Protein AF-0000000083187888 (afdb_homodimer)

Nearest PDB structures (foldseek):
  4y30-assembly1_A  TM=9.872E-01  e=3.275E-63  Homo sapiens
  4y2h-assembly1_A  TM=9.868E-01  e=5.576E-62  Homo sapiens
  7nr4-assembly2_B  TM=9.864E-01  e=1.202E-60  Homo sapiens
  7nue-assembly1_A  TM=9.797E-01  e=1.353E-60  Mus musculus
  7p2r-assembly1_A  TM=9.834E-01  e=2.748E-60  Mus musculus

Secondary structure (DSSP, 8-state):
-TT-HHHHHHHHHHHHTTHHHHTTSEEEEET-TTSHHHHHHHHTT-SEEEEE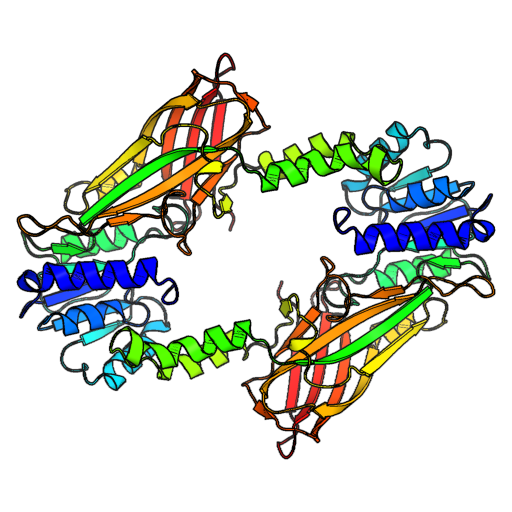E-STTHHHHHHHHHHTT-TTTEEEEES-TTT---SS-EEEEEE----SSSSGGGHHHHHHHHHHHHEEEEEEEES-EEEEEEEEE--HHHHHHHHHHHHHHHHHS---THHHHHHHHHHHSS-BEEEE---GGGB-S--EEEEEEETT-TTHHHHHHH-EEEEEEEE--S-EEEEEEEEEEEEEPPP-TTSPPPEEE--TTS---TT-EEEEEEEEEEEE-TT-EEEEEEEEEE-SS-TT-EEEEEEEEETTSPPEEEEEE---/-TT-HHHHHHHHHHHHTTHHHHTT-EEEEET-TTSHHHHHHHHTT-SEEEEEE-STTHHHHHHHHHHTT-TTTEEEEES-TTT---SS-EEEEEE----SSSSGGGHHHHHHHHHHHHEEEEEEEES-EEEEEEEEE--HHHHHHHHHHHHHHHHHS---THHHHHHHHHHHSS-BEEEE---GGGB-S--EEEEEEETT-TTHHHHHHH-EEEEEEEE--S-EEEEEEEEEEEEEPPP-TTSPPPEEE--TTS---TT-EEEEEEEEEEEE-TT-EEEEEEEEEE-SS-TT-EEEEEEEEETTSPPEEEEEE---

Sequence (632 aa):
MIADRVRTDAYRLGILRNWAALRGKTVLDVGAGTGILSIFCAQAGARRVYAVEASDIWQQAREVVRLNGLEDRVHVLPGPVEKVELPEQVDAIVSEWMGCGPLHESMLSSVLHARTKWLKEGGLLLPASAELFVAPISDQMLELRLSFWSQMKQLYGVDMSCLESFATRCLMGHSEIVVQGLSGEDVLARPQCFARLELARAGLEQELEAGVGGRFRFNCYGSAPMHGFAIWFQVTFPGRGSEKPVVLSTSPFHPVTHWKQALLYLNEPVQVEQDTDVSGEITLLPSQDHHRHLRVLLRYKVGDQEEKTKDFAMEDMIADRVRTDAYRLGILRNWAALRGKTVLDVGAGTGILSIFCAQAGARRVYAVEASDIWQQAREVVRLNGLEDRVHVLPGPVEKVELPEQVDAIVSEWMGCGPLHESMLSSVLHARTKWLKEGGLLLPASAELFVAPISDQMLELRLSFWSQMKQLYGVDMSCLESFATRCLMGHSEIVVQGLSGEDVLARPQCFARLELARAGLEQELEAGVGGRFRFNCYGSAPMHGFAIWFQVTFPGRGSEKPVVLSTSPFHPVTHWKQALLYLNEPVQVEQDTDVSGEITLLPSQDHHRHLRVLLRYKVGDQEEKTKDFAMED

Radius of gyration: 29.24 Å; Cα contacts (8 Å, |Δi|>4): 1462; chains: 2; bounding box: 73×84×62 Å

Solvent-accessible surface area (backbone atoms only — not comparable to full-atom values): 32125 Å² total; per-residue (Å²): 113,76,82,32,55,66,58,47,49,40,51,47,48,37,44,50,72,39,19,82,77,30,43,71,27,35,34,34,23,50,62,27,51,61,30,62,65,44,50,49,41,43,73,34,37,27,52,32,28,42,27,24,14,58,56,78,47,35,59,56,15,47,49,30,34,51,69,61,72,32,61,89,31,45,43,74,41,77,33,48,74,90,71,56,82,72,99,62,69,22,46,27,38,38,47,78,42,65,37,62,52,51,69,17,56,50,34,56,58,53,52,50,50,46,43,71,74,32,45,38,90,87,41,46,45,41,52,31,33,36,36,32,35,40,31,45,23,33,53,62,67,60,48,50,64,40,52,46,28,63,44,31,32,80,75,71,70,41,50,35,52,74,49,28,61,52,45,35,45,67,71,25,47,52,53,43,52,40,73,46,80,61,47,53,85,28,49,40,33,76,68,42,73,33,38,75,44,53,69,84,43,83,62,47,68,59,40,49,70,76,34,46,47,34,65,52,76,38,49,26,72,42,76,45,56,33,37,30,35,37,32,30,34,34,36,33,27,70,59,56,89,91,48,81,50,46,68,48,50,33,41,44,82,44,72,81,48,90,46,29,24,24,32,45,51,34,61,58,72,42,83,39,36,61,62,34,41,34,37,37,37,40,34,42,30,62,28,89,88,40,68,45,34,42,24,38,41,38,35,39,27,53,57,91,46,72,74,46,76,50,68,27,33,54,76,132,112,78,82,32,56,66,58,48,49,41,51,47,48,40,45,49,73,40,19,82,77,31,43,70,28,36,34,34,23,50,62,27,51,61,29,62,64,45,50,48,41,45,73,32,37,26,51,32,27,43,27,24,14,58,57,79,49,34,61,57,15,48,50,30,33,50,69,61,72,32,63,88,32,46,44,73,41,76,32,48,75,90,70,54,84,71,98,62,68,22,45,28,38,38,45,78,44,66,36,63,52,52,67,15,58,48,33,56,57,52,51,51,50,45,43,72,75,32,45,39,91,88,38,45,45,41,52,31,31,36,37,33,35,41,30,44,24,32,53,63,68,59,48,50,64,40,52,46,28,64,44,32,33,80,74,72,70,42,51,34,50,74,48,26,61,53,47,35,46,66,73,24,47,53,53,44,53,42,74,45,80,61,47,54,85,28,47,40,32,76,68,42,74,32,40,76,45,52,69,83,45,85,62,47,67,59,41,50,69,75,34,46,48,33,64,51,76,38,50,26,72,42,76,46,56,32,38,30,35,36,32,29,34,33,35,33,26,70,60,57,90,90,48,80,51,46,68,49,52,32,42,44,81,44,72,83,46,90,47,28,23,25,32,44,51,33,61,58,72,42,83,39,36,61,60,34,42,34,36,37,38,40,33,40,28,63,29,90,87,39,70,46,34,43,23,37,41,38,35,38,29,55,57,91,48,72,74,45,76,48,69,28,33,53,78,130

Organism: Muntiacus reevesi (NCBI:txid9886)

pLDDT: mean 93.74, std 7.9, range [55.34, 98.88]

Structure (mmCIF, N/CA/C/O backbone):
data_AF-0000000083187888-model_v1
#
loop_
_entity.id
_entity.type
_entity.pdbx_description
1 polymer 'Protein arginine N-methyltransferase 6'
#
loop_
_atom_site.group_PDB
_atom_site.id
_atom_site.type_symbol
_atom_site.label_atom_id
_atom_site.label_alt_id
_atom_site.label_comp_id
_atom_site.label_asym_id
_atom_site.label_entity_id
_atom_site.label_seq_id
_atom_site.pdbx_PDB_ins_code
_atom_site.Cartn_x
_atom_site.Cartn_y
_atom_site.Cartn_z
_atom_site.occupancy
_atom_site.B_iso_or_equiv
_atom_site.auth_seq_id
_atom_site.auth_comp_id
_atom_site.auth_asym_id
_atom_site.auth_atom_id
_atom_site.pdbx_PDB_model_num
ATOM 1 N N . MET A 1 1 ? 4.227 13.859 4.086 1 74.12 1 MET A N 1
ATOM 2 C CA . MET A 1 1 ? 3.199 14.883 4.289 1 74.12 1 MET A CA 1
ATOM 3 C C . MET A 1 1 ? 3.604 16.203 3.633 1 74.12 1 MET A C 1
ATOM 5 O O . MET A 1 1 ? 2.816 16.797 2.9 1 74.12 1 MET A O 1
ATOM 9 N N . ILE A 1 2 ? 4.832 16.547 3.738 1 82.38 2 ILE A N 1
ATOM 10 C CA . ILE A 1 2 ? 5.27 17.844 3.254 1 82.38 2 ILE A CA 1
ATOM 11 C C . ILE A 1 2 ? 5.168 17.891 1.73 1 82.38 2 ILE A C 1
ATOM 13 O O . ILE A 1 2 ? 4.938 18.953 1.148 1 82.38 2 ILE A O 1
ATOM 17 N N . ALA A 1 3 ? 5.203 16.766 1.114 1 84.31 3 ALA A N 1
ATOM 18 C CA . ALA A 1 3 ? 5.133 16.688 -0.342 1 84.31 3 ALA A CA 1
ATOM 19 C C . ALA A 1 3 ? 3.703 16.891 -0.834 1 84.31 3 ALA A C 1
ATOM 21 O O . ALA A 1 3 ? 3.477 17.125 -2.025 1 84.31 3 ALA A O 1
ATOM 22 N N . ASP A 1 4 ? 2.76 16.812 0.07 1 92.25 4 ASP A N 1
ATOM 23 C CA . ASP A 1 4 ? 1.376 17.156 -0.247 1 92.25 4 ASP A CA 1
ATOM 24 C C . ASP A 1 4 ? 1.208 18.672 -0.422 1 92.25 4 ASP A C 1
ATOM 26 O O . ASP A 1 4 ? 0.973 19.391 0.55 1 92.25 4 ASP A O 1
ATOM 30 N N . ARG A 1 5 ? 1.19 19.172 -1.608 1 92.56 5 ARG A N 1
ATOM 31 C CA . ARG A 1 5 ? 1.187 20.594 -1.908 1 92.56 5 ARG A CA 1
ATOM 32 C C . ARG A 1 5 ? -0.124 21.25 -1.475 1 92.56 5 ARG A C 1
ATOM 34 O O . ARG A 1 5 ? -0.144 22.406 -1.074 1 92.56 5 ARG A O 1
ATOM 41 N N . VAL A 1 6 ? -1.185 20.5 -1.632 1 95.38 6 VAL A N 1
ATOM 42 C CA . VAL A 1 6 ? -2.484 21.016 -1.221 1 95.38 6 VAL A CA 1
ATOM 43 C C . VAL A 1 6 ? -2.447 21.391 0.26 1 95.38 6 VAL A C 1
ATOM 45 O O . VAL A 1 6 ? -2.832 22.5 0.64 1 95.38 6 VAL A O 1
ATOM 48 N N . ARG A 1 7 ? -1.944 20.453 1.01 1 95.25 7 ARG A N 1
ATOM 49 C CA . ARG A 1 7 ? -1.847 20.672 2.451 1 95.25 7 ARG A CA 1
ATOM 50 C C . ARG A 1 7 ? -0.839 21.766 2.777 1 95.25 7 ARG A C 1
ATOM 52 O O . ARG A 1 7 ? -1.146 22.688 3.525 1 95.25 7 ARG A O 1
ATOM 59 N N . THR A 1 8 ? 0.369 21.688 2.303 1 96.62 8 THR A N 1
ATOM 60 C CA . THR A 1 8 ? 1.437 22.609 2.654 1 96.62 8 THR A CA 1
ATOM 61 C C . THR A 1 8 ? 1.083 24.031 2.219 1 96.62 8 THR A C 1
ATOM 63 O O . THR A 1 8 ? 1.273 24.984 2.979 1 96.62 8 THR A O 1
ATOM 66 N N . ASP A 1 9 ? 0.471 24.188 1.059 1 96.81 9 ASP A N 1
ATOM 67 C CA . ASP A 1 9 ? 0.08 25.5 0.554 1 96.81 9 ASP A CA 1
ATOM 68 C C . ASP A 1 9 ? -1.055 26.094 1.387 1 96.81 9 ASP A C 1
ATOM 70 O O . ASP A 1 9 ? -1.086 27.297 1.634 1 96.81 9 ASP A O 1
ATOM 74 N N . ALA A 1 10 ? -1.94 25.25 1.729 1 97.06 10 ALA A N 1
ATOM 75 C CA . ALA A 1 10 ? -3.051 25.734 2.547 1 97.06 10 ALA A CA 1
ATOM 76 C C . ALA A 1 10 ? -2.553 26.281 3.883 1 97.06 10 ALA A C 1
ATOM 78 O O . ALA A 1 10 ? -2.969 27.359 4.32 1 97.06 10 ALA A O 1
ATOM 79 N N . TYR A 1 11 ? -1.689 25.562 4.512 1 97.62 11 TYR A N 1
ATOM 80 C CA . TYR A 1 11 ? -1.131 26.031 5.777 1 97.62 11 TYR A CA 1
ATOM 81 C C . TYR A 1 11 ? -0.326 27.312 5.586 1 97.62 11 TYR A C 1
ATOM 83 O O . TYR A 1 11 ? -0.457 28.25 6.363 1 97.62 11 TYR A O 1
ATOM 91 N N . ARG A 1 12 ? 0.483 27.297 4.598 1 97.56 12 ARG A N 1
ATOM 92 C CA . ARG A 1 12 ? 1.272 28.5 4.328 1 97.56 12 ARG A CA 1
ATOM 93 C C . ARG A 1 12 ? 0.373 29.719 4.109 1 97.56 12 ARG A C 1
ATOM 95 O O . ARG A 1 12 ? 0.573 30.766 4.727 1 97.56 12 ARG A O 1
ATOM 102 N N . LEU A 1 13 ? -0.598 29.531 3.252 1 96.5 13 LEU A N 1
ATOM 103 C CA . LEU A 1 13 ? -1.516 30.625 2.949 1 96.5 13 LEU A CA 1
ATOM 104 C C . LEU A 1 13 ? -2.314 31.016 4.184 1 96.5 13 LEU A C 1
ATOM 106 O O . LEU A 1 13 ? -2.51 32.219 4.449 1 96.5 13 LEU A O 1
ATOM 110 N N . GLY A 1 14 ? -2.789 30 4.895 1 97.25 14 GLY A N 1
ATOM 111 C CA . GLY A 1 14 ? -3.518 30.281 6.125 1 97.25 14 GLY A CA 1
ATOM 112 C C . GLY A 1 14 ? -2.719 31.109 7.117 1 97.25 14 GLY A C 1
ATOM 113 O O . GLY A 1 14 ? -3.258 32 7.762 1 97.25 14 GLY A O 1
ATOM 114 N N . ILE A 1 15 ? -1.477 30.844 7.234 1 97.69 15 ILE A N 1
ATOM 115 C CA . ILE A 1 15 ? -0.583 31.562 8.133 1 97.69 15 ILE A CA 1
ATOM 116 C C . ILE A 1 15 ? -0.322 32.969 7.59 1 97.69 15 ILE A C 1
ATOM 118 O O . ILE A 1 15 ? -0.467 33.969 8.312 1 97.69 15 ILE A O 1
ATOM 122 N N . LEU A 1 16 ? -0.025 33.062 6.336 1 95.5 16 LEU A N 1
ATOM 123 C CA . LEU A 1 16 ? 0.338 34.344 5.723 1 95.5 16 LEU A CA 1
ATOM 124 C C . LEU A 1 16 ? -0.844 35.312 5.73 1 95.5 16 LEU A C 1
ATOM 126 O O . LEU A 1 16 ? -0.668 36.5 5.926 1 95.5 16 LEU A O 1
ATOM 130 N N . ARG A 1 17 ? -1.945 34.781 5.5 1 95.12 17 ARG A N 1
ATOM 131 C CA . ARG A 1 17 ? -3.129 35.625 5.477 1 95.12 17 ARG A CA 1
ATOM 132 C C . ARG A 1 17 ? -3.443 36.188 6.867 1 95.12 17 ARG A C 1
ATOM 134 O O . ARG A 1 17 ? -4.199 37.125 7.008 1 95.12 17 ARG A O 1
ATOM 141 N N . ASN A 1 18 ? -2.91 35.562 7.84 1 95.38 18 ASN A N 1
ATOM 142 C CA . ASN A 1 18 ? -3.1 36.031 9.211 1 95.38 18 ASN A CA 1
ATOM 143 C C . ASN A 1 18 ? -1.848 36.719 9.742 1 95.38 18 ASN A C 1
ATOM 145 O O . ASN A 1 18 ? -1.618 36.75 10.953 1 95.38 18 ASN A O 1
ATOM 149 N N . TRP A 1 19 ? -1.08 37.188 8.828 1 94.62 19 TRP A N 1
ATOM 150 C CA . TRP A 1 19 ? 0.204 37.781 9.188 1 94.62 19 TRP A CA 1
ATOM 151 C C . TRP A 1 19 ? 0.019 38.906 10.188 1 94.62 19 TRP A C 1
ATOM 153 O O . TRP A 1 19 ? 0.834 39.094 11.094 1 94.62 19 TRP A O 1
ATOM 163 N N . ALA A 1 20 ? -0.998 39.688 10.062 1 93.94 20 ALA A N 1
ATOM 164 C CA . ALA A 1 20 ? -1.223 40.844 10.93 1 93.94 20 ALA A CA 1
ATOM 165 C C . ALA A 1 20 ? -1.39 40.438 12.383 1 93.94 20 ALA A C 1
ATOM 167 O O . ALA A 1 20 ? -0.968 41.125 13.297 1 93.94 20 ALA A O 1
ATOM 168 N N . ALA A 1 21 ? -1.949 39.312 12.578 1 93.88 21 ALA A N 1
ATOM 169 C CA . ALA A 1 21 ? -2.178 38.781 13.922 1 93.88 21 ALA A CA 1
ATOM 170 C C . ALA A 1 21 ? -0.943 38.062 14.453 1 93.88 21 ALA A C 1
ATOM 172 O O . ALA A 1 21 ? -0.835 37.781 15.648 1 93.88 21 ALA A O 1
ATOM 173 N N . LEU A 1 22 ? -0.006 37.812 13.539 1 96.75 22 LEU A N 1
ATOM 174 C CA . LEU A 1 22 ? 1.16 37.031 13.93 1 96.75 22 LEU A CA 1
ATOM 175 C C . LEU A 1 22 ? 2.395 37.906 14.062 1 96.75 22 LEU A C 1
ATOM 177 O O . LEU A 1 22 ? 3.32 37.562 14.805 1 96.75 22 LEU A O 1
ATOM 181 N N . ARG A 1 23 ? 2.393 39 13.352 1 98 23 ARG A N 1
ATOM 182 C CA . ARG A 1 23 ? 3.564 39.875 13.328 1 98 23 ARG A CA 1
ATOM 183 C C . ARG A 1 23 ? 3.9 40.375 14.727 1 98 23 ARG A C 1
ATOM 185 O O . ARG A 1 23 ? 3.045 40.938 15.414 1 98 23 ARG A O 1
ATOM 192 N N . GLY A 1 24 ? 5.133 40.188 15.086 1 98.31 24 GLY A N 1
ATOM 193 C CA . GLY A 1 24 ? 5.605 40.625 16.391 1 98.31 24 GLY A CA 1
ATOM 194 C C . GLY A 1 24 ? 5.031 39.844 17.547 1 98.31 24 GLY A C 1
ATOM 195 O O . GLY A 1 24 ? 5.172 40.25 18.703 1 98.31 24 GLY A O 1
ATOM 196 N N . LYS A 1 25 ? 4.387 38.75 17.297 1 98.44 25 LYS A N 1
ATOM 197 C CA . LYS A 1 25 ? 3.699 38 18.328 1 98.44 25 LYS A CA 1
ATOM 198 C C . LYS A 1 25 ? 4.383 36.656 18.562 1 98.44 25 LYS A C 1
ATOM 200 O O . LYS A 1 25 ? 5.398 36.344 17.938 1 98.44 25 LYS A O 1
ATOM 205 N N . THR A 1 26 ? 3.846 35.906 19.578 1 98.75 26 THR A N 1
ATOM 206 C CA . THR A 1 26 ? 4.371 34.594 19.922 1 98.75 26 THR A CA 1
ATOM 207 C C . THR A 1 26 ? 3.438 33.469 19.438 1 98.75 26 THR A C 1
ATOM 209 O O . THR A 1 26 ? 2.215 33.625 19.5 1 98.75 26 THR A O 1
ATOM 212 N N . VAL A 1 27 ? 4.078 32.438 18.844 1 98.88 27 VAL A N 1
ATOM 213 C CA . VAL A 1 27 ? 3.305 31.328 18.266 1 98.88 27 VAL A CA 1
ATOM 214 C C . VAL A 1 27 ? 3.779 30 18.859 1 98.88 27 VAL A C 1
ATOM 216 O O . VAL A 1 27 ? 4.977 29.812 19.062 1 98.88 27 VAL A O 1
ATOM 219 N N . LEU A 1 28 ? 2.826 29.141 19.156 1 98.88 28 LEU A N 1
ATOM 220 C CA . LEU A 1 28 ? 3.117 27.766 19.516 1 98.88 28 LEU A CA 1
ATOM 221 C C . LEU A 1 28 ? 2.77 26.812 18.375 1 98.88 28 LEU A C 1
ATOM 223 O O . LEU A 1 28 ? 1.63 26.797 17.906 1 98.88 28 LEU A O 1
ATOM 227 N N . ASP A 1 29 ? 3.748 26.125 17.859 1 98.75 29 ASP A N 1
ATOM 228 C CA . ASP A 1 29 ? 3.578 25.062 16.875 1 98.75 29 ASP A CA 1
ATOM 229 C C . ASP A 1 29 ? 3.523 23.688 17.531 1 98.75 29 ASP A C 1
ATOM 231 O O . ASP A 1 29 ? 4.555 23.156 17.953 1 98.75 29 ASP A O 1
ATOM 235 N N . VAL A 1 30 ? 2.289 23.141 17.656 1 97.62 30 VAL A N 1
ATOM 236 C CA . VAL A 1 30 ? 2.096 21.844 18.312 1 97.62 30 VAL A CA 1
ATOM 237 C C . VAL A 1 30 ? 2.271 20.719 17.312 1 97.62 30 VAL A C 1
ATOM 239 O O . VAL A 1 30 ? 1.524 20.625 16.328 1 97.62 30 VAL A O 1
ATOM 242 N N . GLY A 1 31 ? 3.197 19.781 17.625 1 96.06 31 GLY A N 1
ATOM 243 C CA . GLY A 1 31 ? 3.555 18.781 16.625 1 96.06 31 GLY A CA 1
ATOM 244 C C . GLY A 1 31 ? 4.277 19.359 15.43 1 96.06 31 GLY A C 1
ATOM 245 O O . GLY A 1 31 ? 3.824 19.219 14.297 1 96.06 31 GLY A O 1
ATOM 246 N N . ALA A 1 32 ? 5.422 19.891 15.664 1 97.44 32 ALA A N 1
ATOM 247 C CA . ALA A 1 32 ? 6.082 20.75 14.688 1 97.44 32 ALA A CA 1
ATOM 248 C C . ALA A 1 32 ? 6.684 19.938 13.555 1 97.44 32 ALA A C 1
ATOM 250 O O . ALA A 1 32 ? 6.938 20.453 12.469 1 97.44 32 ALA A O 1
ATOM 251 N N . GLY A 1 33 ? 6.902 18.609 13.836 1 95.69 33 GLY A N 1
ATOM 252 C CA . GLY A 1 33 ? 7.555 17.797 12.82 1 95.69 33 GLY A CA 1
ATOM 253 C C . GLY A 1 33 ? 8.922 18.328 12.422 1 95.69 33 GLY A C 1
ATOM 254 O O . GLY A 1 33 ? 9.773 18.562 13.273 1 95.69 33 GLY A O 1
ATOM 255 N N . THR A 1 34 ? 9.062 18.625 11.117 1 96 34 THR A N 1
ATOM 256 C CA . THR A 1 34 ? 10.344 19.109 10.609 1 96 34 THR A CA 1
ATOM 257 C C . THR A 1 34 ? 10.445 20.625 10.766 1 96 34 THR A C 1
ATOM 259 O O . THR A 1 34 ? 11.461 21.219 10.391 1 96 34 THR A O 1
ATOM 262 N N . GLY A 1 35 ? 9.43 21.25 11.234 1 97.38 35 GLY A N 1
ATOM 263 C CA . GLY A 1 35 ? 9.484 22.656 11.586 1 97.38 35 GLY A CA 1
ATOM 264 C C . GLY A 1 35 ? 8.992 23.578 10.484 1 97.38 35 GLY A C 1
ATOM 265 O O . GLY A 1 35 ? 9.141 24.797 10.57 1 97.38 35 GLY A O 1
ATOM 266 N N . ILE A 1 36 ? 8.359 23.047 9.438 1 97.62 36 ILE A N 1
ATOM 267 C CA . ILE A 1 36 ? 8.008 23.859 8.281 1 97.62 36 ILE A CA 1
ATOM 268 C C . ILE A 1 36 ? 6.957 24.891 8.68 1 97.62 36 ILE A C 1
ATOM 270 O O . ILE A 1 36 ? 7.055 26.062 8.289 1 97.62 36 ILE A O 1
ATOM 274 N N . LEU A 1 37 ? 6.008 24.531 9.414 1 98.19 37 LEU A N 1
ATOM 275 C CA . LEU A 1 37 ? 4.984 25.484 9.828 1 98.19 37 LEU A CA 1
ATOM 276 C C . LEU A 1 37 ? 5.574 26.547 10.75 1 98.19 37 LEU A C 1
ATOM 278 O O . LEU A 1 37 ? 5.18 27.719 10.695 1 98.19 37 LEU A O 1
ATOM 282 N N . SER A 1 38 ? 6.453 26.141 11.625 1 98.75 38 SER A N 1
ATOM 283 C CA . SER A 1 38 ? 7.156 27.078 12.492 1 98.75 38 SER A CA 1
ATOM 284 C C . SER A 1 38 ? 7.863 28.156 11.68 1 98.75 38 SER A C 1
ATOM 286 O O . SER A 1 38 ? 7.766 29.344 11.992 1 98.75 38 SER A O 1
ATOM 288 N N . ILE A 1 39 ? 8.492 27.719 10.648 1 98.56 39 ILE A N 1
ATOM 289 C CA . ILE A 1 39 ? 9.234 28.641 9.805 1 98.56 39 ILE A CA 1
ATOM 290 C C . ILE A 1 39 ? 8.266 29.547 9.055 1 98.56 39 ILE A C 1
ATOM 292 O O . ILE A 1 39 ? 8.508 30.75 8.906 1 98.56 39 ILE A O 1
ATOM 296 N N . PHE A 1 40 ? 7.145 28.984 8.57 1 98.44 40 PHE A N 1
ATOM 297 C CA . PHE A 1 40 ? 6.125 29.812 7.93 1 98.44 40 PHE A CA 1
ATOM 298 C C . PHE A 1 40 ? 5.652 30.906 8.875 1 98.44 40 PHE A C 1
ATOM 300 O O . PHE A 1 40 ? 5.449 32.062 8.453 1 98.44 40 PHE A O 1
ATOM 307 N N . CYS A 1 41 ? 5.508 30.594 10.125 1 98.75 41 CYS A N 1
ATOM 308 C CA . CYS A 1 41 ? 5.09 31.578 11.109 1 98.75 41 CYS A CA 1
ATOM 309 C C . CYS A 1 41 ? 6.148 32.656 11.281 1 98.75 41 CYS A C 1
ATOM 311 O O . CYS A 1 41 ? 5.824 33.844 11.367 1 98.75 41 CYS A O 1
ATOM 313 N N . ALA A 1 42 ? 7.348 32.219 11.352 1 98.56 42 ALA A N 1
ATOM 314 C CA . ALA A 1 42 ? 8.438 33.188 11.43 1 98.56 42 ALA A CA 1
ATOM 315 C C . ALA A 1 42 ? 8.461 34.094 10.203 1 98.56 42 ALA A C 1
ATOM 317 O O . ALA A 1 42 ? 8.633 35.312 10.32 1 98.56 42 ALA A O 1
ATOM 318 N N . GLN A 1 43 ? 8.273 33.531 9.055 1 97.31 43 GLN A N 1
ATOM 319 C CA . GLN A 1 43 ? 8.242 34.281 7.805 1 97.31 43 GLN A CA 1
ATOM 320 C C . GLN A 1 43 ? 7.094 35.281 7.801 1 97.31 43 GLN A C 1
ATOM 322 O O . GLN A 1 43 ? 7.188 36.344 7.176 1 97.31 43 GLN A O 1
ATOM 327 N N . ALA A 1 44 ? 6.09 34.969 8.477 1 97.5 44 ALA A N 1
ATOM 328 C CA . ALA A 1 44 ? 4.926 35.844 8.562 1 97.5 44 ALA A CA 1
ATOM 329 C C . ALA A 1 44 ? 5.16 36.938 9.578 1 97.5 44 ALA A C 1
ATOM 331 O O . ALA A 1 44 ? 4.316 37.844 9.734 1 97.5 44 ALA A O 1
ATOM 332 N N . GLY A 1 45 ? 6.273 36.875 10.289 1 97.94 45 GLY A N 1
ATOM 333 C CA . GLY A 1 45 ? 6.648 38.031 11.117 1 97.94 45 GLY A CA 1
ATOM 334 C C . GLY A 1 45 ? 6.57 37.719 12.609 1 97.94 45 GLY A C 1
ATOM 335 O O . GLY A 1 45 ? 6.738 38.625 13.438 1 97.94 45 GLY A O 1
ATOM 336 N N . ALA A 1 46 ? 6.316 36.469 12.984 1 98.56 46 ALA A N 1
ATOM 337 C CA . ALA A 1 46 ? 6.273 36.125 14.406 1 98.56 46 ALA A CA 1
ATOM 338 C C . ALA A 1 46 ? 7.59 36.5 15.094 1 98.56 46 ALA A C 1
ATOM 340 O O . ALA A 1 46 ? 8.664 36.25 14.547 1 98.56 46 ALA A O 1
ATOM 341 N N . ARG A 1 47 ? 7.449 37.062 16.266 1 98.38 47 ARG A N 1
ATOM 342 C CA . ARG A 1 47 ? 8.625 37.406 17.047 1 98.38 47 ARG A CA 1
ATOM 343 C C . ARG A 1 47 ? 9.305 36.156 17.609 1 98.38 47 ARG A C 1
ATOM 345 O O . ARG A 1 47 ? 10.531 36.094 17.672 1 98.38 47 ARG A O 1
ATOM 352 N N . ARG A 1 48 ? 8.469 35.25 18.016 1 98.56 48 ARG A N 1
ATOM 353 C CA . ARG A 1 48 ? 8.953 34 18.625 1 98.56 48 ARG A CA 1
ATOM 354 C C . ARG A 1 48 ? 8.016 32.844 18.297 1 98.56 48 ARG A C 1
ATOM 356 O O . ARG A 1 48 ? 6.793 32.969 18.344 1 98.56 48 ARG A O 1
ATOM 363 N N . VAL A 1 49 ? 8.648 31.734 17.906 1 98.88 49 VAL A N 1
ATOM 364 C CA . VAL A 1 49 ? 7.898 30.5 17.656 1 98.88 49 VAL A CA 1
ATOM 365 C C . VAL A 1 49 ? 8.445 29.375 18.516 1 98.88 49 VAL A C 1
ATOM 367 O O . VAL A 1 49 ? 9.648 29.094 18.5 1 98.88 49 VAL A O 1
ATOM 370 N N . TYR A 1 50 ? 7.594 28.812 19.344 1 98.88 50 TYR A N 1
ATOM 371 C CA . TYR A 1 50 ? 7.926 27.594 20.078 1 98.88 50 TYR A CA 1
ATOM 372 C C . TYR A 1 50 ? 7.453 26.359 19.328 1 98.88 50 TYR A C 1
ATOM 374 O O . TYR A 1 50 ? 6.246 26.125 19.203 1 98.88 50 TYR A O 1
ATOM 382 N N . ALA A 1 51 ? 8.398 25.609 18.828 1 98.81 51 ALA A N 1
ATOM 383 C CA . ALA A 1 51 ? 8.102 24.391 18.062 1 98.81 51 ALA A CA 1
ATOM 384 C C . ALA A 1 51 ? 8.211 23.156 18.953 1 98.81 51 ALA A C 1
ATOM 386 O O . ALA A 1 51 ? 9.305 22.688 19.25 1 98.81 51 ALA A O 1
ATOM 387 N N . VAL A 1 52 ? 7.07 22.578 19.297 1 98.31 52 VAL A N 1
ATOM 388 C CA . VAL A 1 52 ? 7.047 21.422 20.188 1 98.31 52 VAL A CA 1
ATOM 389 C C . VAL A 1 52 ? 6.875 20.141 19.375 1 98.31 52 VAL A C 1
ATOM 391 O O . VAL A 1 52 ? 5.953 20.031 18.562 1 98.31 52 VAL A O 1
ATOM 394 N N . GLU A 1 53 ? 7.742 19.219 19.578 1 97.19 53 GLU A N 1
ATOM 395 C CA . GLU A 1 53 ? 7.715 17.953 18.844 1 97.19 53 GLU A CA 1
ATOM 396 C C . GLU A 1 53 ? 8.133 16.781 19.75 1 97.19 53 GLU A C 1
ATOM 398 O O . GLU A 1 53 ? 9.211 16.812 20.344 1 97.19 53 GLU A O 1
ATOM 403 N N . ALA A 1 54 ? 7.242 15.758 19.766 1 94.56 54 ALA A N 1
ATOM 404 C CA . ALA A 1 54 ? 7.465 14.641 20.672 1 94.56 54 ALA A CA 1
ATOM 405 C C . ALA A 1 54 ? 8.438 13.633 20.078 1 94.56 54 ALA A C 1
ATOM 407 O O . ALA A 1 54 ? 9.219 13.008 20.797 1 94.56 54 ALA A O 1
ATOM 408 N N . SER A 1 55 ? 8.391 13.414 18.828 1 93.69 55 SER A N 1
ATOM 409 C CA . SER A 1 55 ? 9.227 12.398 18.203 1 93.69 55 SER A CA 1
ATOM 410 C C . SER A 1 55 ? 10.648 12.906 18 1 93.69 55 SER A C 1
ATOM 412 O O . SER A 1 55 ? 10.914 14.102 18.109 1 93.69 55 SER A O 1
ATOM 414 N N . ASP A 1 56 ? 11.516 12.016 17.594 1 95.38 56 ASP A N 1
ATOM 415 C CA . ASP A 1 56 ? 12.93 12.328 17.453 1 95.38 56 ASP A CA 1
ATOM 416 C C . ASP A 1 56 ? 13.172 13.227 16.234 1 95.38 56 ASP A C 1
ATOM 418 O O . ASP A 1 56 ? 14.258 13.797 16.094 1 95.38 56 ASP A O 1
ATOM 422 N N . ILE A 1 57 ? 12.188 13.484 15.523 1 96.06 57 ILE A N 1
ATOM 423 C CA . ILE A 1 57 ? 12.352 14.281 14.312 1 96.06 57 ILE A CA 1
ATOM 424 C C . ILE A 1 57 ? 12.656 15.734 14.695 1 96.06 57 ILE A C 1
ATOM 426 O O . ILE A 1 57 ? 13.047 16.531 13.844 1 96.06 57 ILE A O 1
ATOM 430 N N . TRP A 1 58 ? 12.555 16.031 15.992 1 96.94 58 TRP A N 1
ATOM 431 C CA . TRP A 1 58 ? 12.867 17.391 16.469 1 96.94 58 TRP A CA 1
ATOM 432 C C . TRP A 1 58 ? 14.32 17.734 16.172 1 96.94 58 TRP A C 1
ATOM 434 O O . TRP A 1 58 ? 14.656 18.906 15.945 1 96.94 58 TRP A O 1
ATOM 444 N N . GLN A 1 59 ? 15.133 16.734 16.078 1 97.44 59 GLN A N 1
ATOM 445 C CA . GLN A 1 59 ? 16.547 16.969 15.773 1 97.44 59 GLN A CA 1
ATOM 446 C C . GLN A 1 59 ? 16.719 17.531 14.375 1 97.44 59 GLN A C 1
ATOM 448 O O . GLN A 1 59 ? 17.516 18.453 14.164 1 97.44 59 GLN A O 1
ATOM 453 N N . GLN A 1 60 ? 15.977 16.984 13.469 1 96.81 60 GLN A N 1
ATOM 454 C CA . GLN A 1 60 ? 15.992 17.516 12.102 1 96.81 60 GLN A CA 1
ATOM 455 C C . GLN A 1 60 ? 15.367 18.906 12.039 1 96.81 60 GLN A C 1
ATOM 457 O O . GLN A 1 60 ? 15.82 19.75 11.273 1 96.81 60 GLN A O 1
ATOM 462 N N . ALA A 1 61 ? 14.336 19.078 12.836 1 98 61 ALA A N 1
ATOM 463 C CA . ALA A 1 61 ? 13.711 20.406 12.898 1 98 61 ALA A CA 1
ATOM 464 C C . ALA A 1 61 ? 14.719 21.453 13.344 1 98 61 ALA A C 1
ATOM 466 O O . ALA A 1 61 ? 14.766 22.547 12.773 1 98 61 ALA A O 1
ATOM 467 N N . ARG A 1 62 ? 15.492 21.141 14.312 1 98.19 62 ARG A N 1
ATOM 468 C CA . ARG A 1 62 ? 16.516 22.062 14.797 1 98.19 62 ARG A CA 1
ATOM 469 C C . ARG A 1 62 ? 17.5 22.406 13.695 1 98.19 62 ARG A C 1
ATOM 471 O O . ARG A 1 62 ? 17.922 23.562 13.555 1 98.19 62 ARG A O 1
ATOM 478 N N . GLU A 1 63 ? 17.891 21.406 12.938 1 97.81 63 GLU A N 1
ATOM 479 C CA . GLU A 1 63 ? 18.812 21.625 11.836 1 97.81 63 GLU A CA 1
ATOM 480 C C . GLU A 1 63 ? 18.188 22.5 10.758 1 97.81 63 GLU A C 1
ATOM 482 O O . GLU A 1 63 ? 18.859 23.359 10.18 1 97.81 63 GLU A O 1
ATOM 487 N N . VAL A 1 64 ? 16.953 22.312 10.484 1 97.88 64 VAL A N 1
ATOM 488 C CA . VAL A 1 64 ? 16.234 23.141 9.5 1 97.88 64 VAL A CA 1
ATOM 489 C C . VAL A 1 64 ? 16.203 24.594 9.969 1 97.88 64 VAL A C 1
ATOM 491 O O . VAL A 1 64 ? 16.469 25.5 9.188 1 97.88 64 VAL A O 1
ATOM 494 N N . VAL A 1 65 ? 15.922 24.781 11.234 1 98.5 65 VAL A N 1
ATOM 495 C CA . VAL A 1 65 ? 15.883 26.125 11.812 1 98.5 65 VAL A CA 1
ATOM 496 C C . VAL A 1 65 ? 17.25 26.797 11.664 1 98.5 65 VAL A C 1
ATOM 498 O O . VAL A 1 65 ? 17.344 27.953 11.242 1 98.5 65 VAL A O 1
ATOM 501 N N . ARG A 1 66 ? 18.266 26.047 11.961 1 98.12 66 ARG A N 1
ATOM 502 C CA . ARG A 1 66 ? 19.625 26.547 11.859 1 98.12 66 ARG A CA 1
ATOM 503 C C . ARG A 1 66 ? 19.984 26.906 10.422 1 98.12 66 ARG A C 1
ATOM 505 O O . ARG A 1 66 ? 20.5 28 10.156 1 98.12 66 ARG A O 1
ATOM 512 N N . LEU A 1 67 ? 19.641 26.062 9.508 1 97.06 67 LEU A N 1
ATOM 513 C CA . LEU A 1 67 ? 19.953 26.25 8.086 1 97.06 67 LEU A CA 1
ATOM 514 C C . LEU A 1 67 ? 19.281 27.5 7.539 1 97.06 67 LEU A C 1
ATOM 516 O O . LEU A 1 67 ? 19.75 28.078 6.562 1 97.06 67 LEU A O 1
ATOM 520 N N . ASN A 1 68 ? 18.219 27.938 8.148 1 98.06 68 ASN A N 1
ATOM 521 C CA . ASN A 1 68 ? 17.469 29.094 7.66 1 98.06 68 ASN A CA 1
ATOM 522 C C . ASN A 1 68 ? 17.766 30.344 8.492 1 98.06 68 ASN A C 1
ATOM 524 O O . ASN A 1 68 ? 17.109 31.375 8.32 1 98.06 68 ASN A O 1
ATOM 528 N N . GLY A 1 69 ? 18.703 30.234 9.477 1 97.75 69 GLY A N 1
ATOM 529 C CA . GLY A 1 69 ? 19.125 31.375 10.266 1 97.75 69 GLY A CA 1
ATOM 530 C C . GLY A 1 69 ? 18.062 31.875 11.219 1 97.75 69 GLY A C 1
ATOM 531 O O . GLY A 1 69 ? 17.922 33.094 11.43 1 97.75 69 GLY A O 1
ATOM 532 N N . LEU A 1 70 ? 17.25 30.969 11.797 1 98.44 70 LEU A N 1
ATOM 533 C CA . LEU A 1 70 ? 16.094 31.391 12.578 1 98.44 70 LEU A CA 1
ATOM 534 C C . LEU A 1 70 ? 16.203 30.906 14.016 1 98.44 70 LEU A C 1
ATOM 536 O O . LEU A 1 70 ? 15.203 30.812 14.727 1 98.44 70 LEU A O 1
ATOM 540 N N . GLU A 1 71 ? 17.391 30.625 14.469 1 97.56 71 GLU A N 1
ATOM 541 C CA . GLU A 1 71 ? 17.609 30.062 15.805 1 97.56 71 GLU A CA 1
ATOM 542 C C . GLU A 1 71 ? 17.172 31.047 16.891 1 97.56 71 GLU A C 1
ATOM 544 O O . GLU A 1 71 ? 16.828 30.641 18 1 97.56 71 GLU A O 1
ATOM 549 N N . ASP A 1 72 ? 17.203 32.281 16.547 1 97.38 72 ASP A N 1
ATOM 550 C CA . ASP A 1 72 ? 16.828 33.312 17.531 1 97.38 72 ASP A CA 1
ATOM 551 C C . ASP A 1 72 ? 15.312 33.438 17.609 1 97.38 72 ASP A C 1
ATOM 553 O O . ASP A 1 72 ? 14.789 33.969 18.594 1 97.38 72 ASP A O 1
ATOM 557 N N . ARG A 1 73 ? 14.578 32.969 16.688 1 98.19 73 ARG A N 1
ATOM 558 C CA . ARG A 1 73 ? 13.141 33.188 16.609 1 98.19 73 ARG A CA 1
ATOM 559 C C . ARG A 1 73 ? 12.359 31.906 16.797 1 98.19 73 ARG A C 1
ATOM 561 O O . ARG A 1 73 ? 11.242 31.922 17.312 1 98.19 73 ARG A O 1
ATOM 568 N N . VAL A 1 74 ? 12.914 30.828 16.281 1 98.81 74 VAL A N 1
ATOM 569 C CA . VAL A 1 74 ? 12.234 29.547 16.359 1 98.81 74 VAL A CA 1
ATOM 570 C C . VAL A 1 74 ? 12.953 28.656 17.375 1 98.81 74 VAL A C 1
ATOM 572 O O . VAL A 1 74 ? 14.109 28.281 17.156 1 98.81 74 VAL A O 1
ATOM 575 N N . HIS A 1 75 ? 12.289 28.328 18.391 1 98.69 75 HIS A N 1
ATOM 576 C CA . HIS A 1 75 ? 12.844 27.484 19.453 1 98.69 75 HIS A CA 1
ATOM 577 C C . HIS A 1 75 ? 12.211 26.109 19.453 1 98.69 75 HIS A C 1
ATOM 579 O O . HIS A 1 75 ? 11.031 25.953 19.781 1 98.69 75 HIS A O 1
ATOM 585 N N . VAL A 1 76 ? 13.008 25.109 19.156 1 98.69 76 VAL A N 1
ATOM 586 C CA . VAL A 1 76 ? 12.516 23.734 19.094 1 98.69 76 VAL A CA 1
ATOM 587 C C . VAL A 1 76 ? 12.539 23.125 20.5 1 98.69 76 VAL A C 1
ATOM 589 O O . VAL A 1 76 ? 13.578 23.109 21.156 1 98.69 76 VAL A O 1
ATOM 592 N N . LEU A 1 77 ? 11.414 22.656 20.953 1 98.44 77 LEU A N 1
ATOM 593 C CA . LEU A 1 77 ? 11.25 22.062 22.266 1 98.44 77 LEU A CA 1
ATOM 594 C C . LEU A 1 77 ? 10.859 20.594 22.156 1 98.44 77 LEU A C 1
ATOM 596 O O . LEU A 1 77 ? 9.703 20.281 21.859 1 98.44 77 LEU A O 1
ATOM 600 N N . PRO A 1 78 ? 11.82 19.672 22.453 1 97.94 78 PRO A N 1
ATOM 601 C CA . PRO A 1 78 ? 11.5 18.234 22.359 1 97.94 78 PRO A CA 1
ATOM 602 C C . PRO A 1 78 ? 10.578 17.766 23.469 1 97.94 78 PRO A C 1
ATOM 604 O O . PRO A 1 78 ? 10.742 18.156 24.625 1 97.94 78 PRO A O 1
ATOM 607 N N . GLY A 1 79 ? 9.539 16.938 23.156 1 96.56 79 GLY A N 1
ATOM 608 C CA . GLY A 1 79 ? 8.641 16.328 24.125 1 96.56 79 GLY A CA 1
ATOM 609 C C . GLY A 1 79 ? 7.18 16.5 23.766 1 96.56 79 GLY A C 1
ATOM 610 O O . GLY A 1 79 ? 6.836 17.297 22.906 1 96.56 79 GLY A O 1
ATOM 611 N N . PRO A 1 80 ? 6.375 15.695 24.406 1 95.31 80 PRO A N 1
ATOM 612 C CA . PRO A 1 80 ? 4.938 15.922 24.25 1 95.31 80 PRO A CA 1
ATOM 613 C C . PRO A 1 80 ? 4.492 17.281 24.797 1 95.31 80 PRO A C 1
ATOM 615 O O . PRO A 1 80 ? 5.035 17.75 25.797 1 95.31 80 PRO A O 1
ATOM 618 N N . VAL A 1 81 ? 3.529 17.906 24.109 1 96.12 81 VAL A N 1
ATOM 619 C CA . VAL A 1 81 ? 3.104 19.25 24.469 1 96.12 81 VAL A CA 1
ATOM 620 C C . VAL A 1 81 ? 2.557 19.266 25.891 1 96.12 81 VAL A C 1
ATOM 622 O O . VAL A 1 81 ? 2.594 20.297 26.562 1 96.12 81 VAL A O 1
ATOM 625 N N . GLU A 1 82 ? 2.119 18.109 26.391 1 94.81 82 GLU A N 1
ATOM 626 C CA . GLU A 1 82 ? 1.562 17.984 27.734 1 94.81 82 GLU A CA 1
ATOM 627 C C . GLU A 1 82 ? 2.654 18.094 28.797 1 94.81 82 GLU A C 1
ATOM 629 O O . GLU A 1 82 ? 2.369 18.344 29.969 1 94.81 82 GLU A O 1
ATOM 634 N N . LYS A 1 83 ? 3.844 17.891 28.359 1 96.44 83 LYS A N 1
ATOM 635 C CA . LYS A 1 83 ? 4.926 17.828 29.344 1 96.44 83 LYS A CA 1
ATOM 636 C C . LYS A 1 83 ? 5.871 19.016 29.203 1 96.44 83 LYS A C 1
ATOM 638 O O . LYS A 1 83 ? 6.625 19.328 30.125 1 96.44 83 LYS A O 1
ATOM 643 N N . VAL A 1 84 ? 5.82 19.625 28.156 1 97 84 VAL A N 1
ATOM 644 C CA . VAL A 1 84 ? 6.727 20.75 27.906 1 97 84 VAL A CA 1
ATOM 645 C C . VAL A 1 84 ? 6.25 21.984 28.688 1 97 84 VAL A C 1
ATOM 647 O O . VAL A 1 84 ? 5.059 22.125 28.969 1 97 84 VAL A O 1
ATOM 650 N N . GLU A 1 85 ? 7.297 22.875 29.031 1 97.5 85 GLU A N 1
ATOM 651 C CA . GLU A 1 85 ? 7 24.156 29.656 1 97.5 85 GLU A CA 1
ATOM 652 C C . GLU A 1 85 ? 7.469 25.328 28.797 1 97.5 85 GLU A C 1
ATOM 654 O O . GLU A 1 85 ? 8.578 25.297 28.25 1 97.5 85 GLU A O 1
ATOM 659 N N . LEU A 1 86 ? 6.562 26.266 28.594 1 97.75 86 LEU A N 1
ATOM 660 C CA . LEU A 1 86 ? 6.906 27.484 27.875 1 97.75 86 LEU A CA 1
ATOM 661 C C . LEU A 1 86 ? 7.172 28.625 28.844 1 97.75 86 LEU A C 1
ATOM 663 O O . LEU A 1 86 ? 6.566 28.688 29.922 1 97.75 86 LEU A O 1
ATOM 667 N N . PRO A 1 87 ? 8.008 29.531 28.5 1 97.06 87 PRO A N 1
ATOM 668 C CA . PRO A 1 87 ? 8.312 30.672 29.375 1 97.06 87 PRO A CA 1
ATOM 669 C C . PRO A 1 87 ? 7.227 31.75 29.344 1 97.06 87 PRO A C 1
ATOM 671 O O . PRO A 1 87 ? 7.277 32.688 30.125 1 97.06 87 PRO A O 1
ATOM 674 N N . GLU A 1 88 ? 6.234 31.703 28.453 1 98.06 88 GLU A N 1
ATOM 675 C CA . GLU A 1 88 ? 5.172 32.688 28.312 1 98.06 88 GLU A CA 1
ATOM 676 C C . GLU A 1 88 ? 3.945 32.094 27.625 1 98.06 88 GLU A C 1
ATOM 678 O O . GLU A 1 88 ? 4.023 31.016 27.047 1 98.06 88 GLU A O 1
ATOM 683 N N . GLN A 1 89 ? 2.84 32.812 27.781 1 98.31 89 GLN A N 1
ATOM 684 C CA . GLN A 1 89 ? 1.672 32.469 26.969 1 98.31 89 GLN A CA 1
ATOM 685 C C . GLN A 1 89 ? 1.871 32.906 25.516 1 98.31 89 GLN A C 1
ATOM 687 O O . GLN A 1 89 ? 2.758 33.719 25.219 1 98.31 89 GLN A O 1
ATOM 692 N N . VAL A 1 90 ? 1.044 32.375 24.703 1 98.81 90 VAL A N 1
ATOM 693 C CA . VAL A 1 90 ? 1.264 32.625 23.281 1 98.81 90 VAL A CA 1
ATOM 694 C C . VAL A 1 90 ? 0.029 33.281 22.672 1 98.81 90 VAL A C 1
ATOM 696 O O . VAL A 1 90 ? -1.072 33.188 23.219 1 98.81 90 VAL A O 1
ATOM 699 N N . ASP A 1 91 ? 0.215 33.969 21.516 1 98.62 91 ASP A N 1
ATOM 700 C CA . ASP A 1 91 ? -0.846 34.688 20.828 1 98.62 91 ASP A CA 1
ATOM 701 C C . ASP A 1 91 ? -1.574 33.812 19.828 1 98.62 91 ASP A C 1
ATOM 703 O O . ASP A 1 91 ? -2.711 34.094 19.453 1 98.62 91 ASP A O 1
ATOM 707 N N . ALA A 1 92 ? -0.915 32.781 19.391 1 98.69 92 ALA A N 1
ATOM 708 C CA . ALA A 1 92 ? -1.485 31.891 18.391 1 98.69 92 ALA A CA 1
ATOM 709 C C . ALA A 1 92 ? -0.941 30.469 18.547 1 98.69 92 ALA A C 1
ATOM 711 O O . ALA A 1 92 ? 0.172 30.281 19.031 1 98.69 92 ALA A O 1
ATOM 712 N N . ILE A 1 93 ? -1.726 29.5 18.156 1 98.69 93 ILE A N 1
ATOM 713 C CA . ILE A 1 93 ? -1.325 28.094 18.078 1 98.69 93 ILE A CA 1
ATOM 714 C C . ILE A 1 93 ? -1.559 27.578 16.672 1 98.69 93 ILE A C 1
ATOM 716 O O . ILE A 1 93 ? -2.629 27.781 16.094 1 98.69 93 ILE A O 1
ATOM 720 N N . VAL A 1 94 ? -0.56 27.031 16.062 1 98.5 94 VAL A N 1
ATOM 721 C CA . VAL A 1 94 ? -0.679 26.344 14.789 1 98.5 94 VAL A CA 1
ATOM 722 C C . VAL A 1 94 ? -0.402 24.859 14.969 1 98.5 94 VAL A C 1
ATOM 724 O O . VAL A 1 94 ? 0.453 24.469 15.773 1 98.5 94 VAL A O 1
ATOM 727 N N . SER A 1 95 ? -1.171 24 14.289 1 97 95 SER A N 1
ATOM 728 C CA . SER A 1 95 ? -0.952 22.562 14.398 1 97 95 SER A CA 1
ATOM 729 C C . SER A 1 95 ? -1.588 21.828 13.227 1 97 95 SER A C 1
ATOM 731 O O . SER A 1 95 ? -2.674 22.188 12.766 1 97 95 SER A O 1
ATOM 733 N N . GLU A 1 96 ? -0.854 20.891 12.719 1 93.81 96 GLU A N 1
ATOM 734 C CA . GLU A 1 96 ? -1.453 19.891 11.844 1 93.81 96 GLU A CA 1
ATOM 735 C C . GLU A 1 96 ? -1.874 18.656 12.641 1 93.81 96 GLU A C 1
ATOM 737 O O . GLU A 1 96 ? -1.125 17.672 12.727 1 93.81 96 GLU A O 1
ATOM 742 N N . TRP A 1 97 ? -3.068 18.688 13.133 1 90.31 97 TRP A N 1
ATOM 743 C CA . TRP A 1 97 ? -3.488 17.641 14.062 1 90.31 97 TRP A CA 1
ATOM 744 C C . TRP A 1 97 ? -4.289 16.562 13.352 1 90.31 97 TRP A C 1
ATOM 746 O O . TRP A 1 97 ? -4.555 15.5 13.922 1 90.31 97 TRP A O 1
ATOM 756 N N . MET A 1 98 ? -4.523 16.797 12.047 1 87.12 98 MET A N 1
ATOM 757 C CA . MET A 1 98 ? -5.414 15.875 11.344 1 87.12 98 MET A CA 1
ATOM 758 C C . MET A 1 98 ? -4.66 14.641 10.867 1 87.12 98 MET A C 1
ATOM 760 O O . MET A 1 98 ? -3.449 14.703 10.633 1 87.12 98 MET A O 1
ATOM 764 N N . GLY A 1 99 ? -5.391 13.5 10.734 1 80.69 99 GLY A N 1
ATOM 765 C CA . GLY A 1 99 ? -4.898 12.258 10.156 1 80.69 99 GLY A CA 1
ATOM 766 C C . GLY A 1 99 ? -5.891 11.609 9.211 1 80.69 99 GLY A C 1
ATOM 767 O O . GLY A 1 99 ? -6.832 12.258 8.742 1 80.69 99 GLY A O 1
ATOM 768 N N . CYS A 1 100 ? -5.289 10.305 8.938 1 66.12 100 CYS A N 1
ATOM 769 C CA . CYS A 1 100 ? -6.211 9.531 8.109 1 66.12 100 CYS A CA 1
ATOM 770 C C . CYS A 1 100 ? -7.508 9.25 8.859 1 66.12 100 CYS A C 1
ATOM 772 O O . CYS A 1 100 ? -7.48 8.742 9.984 1 66.12 100 CYS A O 1
ATOM 774 N N . GLY A 1 101 ? -8.656 9.719 8.5 1 61 101 GLY A N 1
ATOM 775 C CA . GLY A 1 101 ? -9.945 9.594 9.164 1 61 101 GLY A CA 1
ATOM 776 C C . GLY A 1 101 ? -10.203 10.695 10.172 1 61 101 GLY A C 1
ATOM 777 O O . GLY A 1 101 ? -10.742 10.438 11.25 1 61 101 GLY A O 1
ATOM 778 N N . PRO A 1 102 ? -10.211 11.93 9.953 1 57.88 102 PRO A N 1
ATOM 779 C CA . PRO A 1 102 ? -10.32 13.25 10.578 1 57.88 102 PRO A CA 1
ATOM 780 C C . PRO A 1 102 ? -9.656 13.305 11.953 1 57.88 102 PRO A C 1
ATOM 782 O O . PRO A 1 102 ? -8.922 14.25 12.25 1 57.88 102 PRO A O 1
ATOM 785 N N . LEU A 1 103 ? -10.172 12.336 12.844 1 55.34 103 LEU A N 1
ATOM 786 C CA . LEU A 1 103 ? -9.789 12.492 14.242 1 55.34 103 LEU A CA 1
ATOM 787 C C . LEU A 1 103 ? -8.805 11.406 14.664 1 55.34 103 LEU A C 1
ATOM 789 O O . LEU A 1 103 ? -8.766 11.023 15.836 1 55.34 103 LEU A O 1
ATOM 793 N N . HIS A 1 104 ? -7.961 11.055 13.508 1 57.28 104 HIS A N 1
ATOM 794 C CA . HIS A 1 104 ? -6.934 10.047 13.766 1 57.28 104 HIS A CA 1
ATOM 795 C C . HIS A 1 104 ? -5.73 10.656 14.477 1 57.28 104 HIS A C 1
ATOM 797 O O . HIS A 1 104 ? -5.566 11.883 14.492 1 57.28 104 HIS A O 1
ATOM 803 N N . GLU A 1 105 ? -5.188 10.109 15.594 1 59.25 105 GLU A N 1
ATOM 804 C CA . GLU A 1 105 ? -3.895 10.281 16.25 1 59.25 105 GLU A CA 1
ATOM 805 C C . GLU A 1 105 ? -4.043 10.977 17.594 1 59.25 105 GLU A C 1
ATOM 807 O O . GLU A 1 105 ? -3.051 11.25 18.266 1 59.25 105 GLU A O 1
ATOM 812 N N . SER A 1 106 ? -5.301 11.273 18.016 1 62.12 106 SER A N 1
ATOM 813 C CA . SER A 1 106 ? -5.578 11.875 19.297 1 62.12 106 SER A CA 1
ATOM 814 C C . SER A 1 106 ? -4.785 13.164 19.5 1 62.12 106 SER A C 1
ATOM 816 O O . SER A 1 106 ? -4.504 13.57 20.625 1 62.12 106 SER A O 1
ATOM 818 N N . MET A 1 107 ? -4.473 13.766 18.281 1 82.62 107 MET A N 1
ATOM 819 C CA . MET A 1 107 ? -3.645 14.969 18.359 1 82.62 107 MET A CA 1
ATOM 820 C C . MET A 1 107 ? -4.488 16.188 18.688 1 82.62 107 MET A C 1
ATOM 822 O O . MET A 1 107 ? -3.988 17.156 19.266 1 82.62 107 MET A O 1
ATOM 826 N N . LEU A 1 108 ? -5.742 16.062 18.422 1 89.62 108 LEU A N 1
ATOM 827 C CA . LEU A 1 108 ? -6.594 17.219 18.703 1 89.62 108 LEU A CA 1
ATOM 828 C C . LEU A 1 108 ? -6.664 17.469 20.203 1 89.62 108 LEU A C 1
ATOM 830 O O . LEU A 1 108 ? -6.664 18.625 20.641 1 89.62 108 LEU A O 1
ATOM 834 N N . SER A 1 109 ? -6.664 16.438 20.969 1 88.75 109 SER A N 1
ATOM 835 C CA . SER A 1 109 ? -6.668 16.594 22.422 1 88.75 109 SER A CA 1
ATOM 836 C C . SER A 1 109 ? -5.434 17.359 22.891 1 88.75 109 SER A C 1
ATOM 838 O O . SER A 1 109 ? -5.516 18.172 23.812 1 88.75 109 SER A O 1
ATOM 840 N N . SER A 1 110 ? -4.363 17.062 22.297 1 91.88 110 SER A N 1
ATOM 841 C CA . SER A 1 110 ?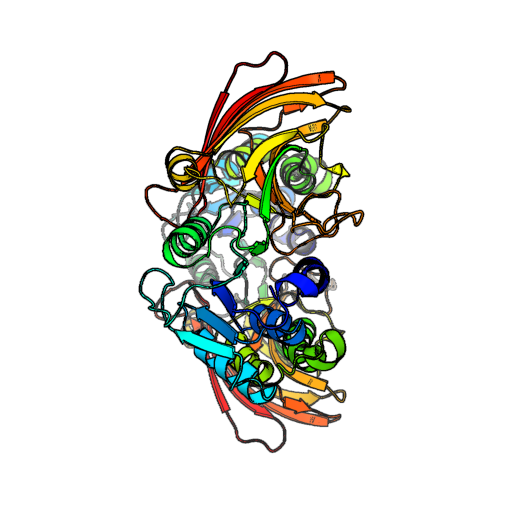 -3.125 17.75 22.641 1 91.88 110 SER A CA 1
ATOM 842 C C . SER A 1 110 ? -3.205 19.234 22.281 1 91.88 110 SER A C 1
ATOM 844 O O . SER A 1 110 ? -2.719 20.078 23.047 1 91.88 110 SER A O 1
ATOM 846 N N . VAL A 1 111 ? -3.768 19.531 21.188 1 95.12 111 VAL A N 1
ATOM 847 C CA . VAL A 1 111 ? -3.924 20.922 20.781 1 95.12 111 VAL A CA 1
ATOM 848 C C . VAL A 1 111 ? -4.828 21.656 21.766 1 95.12 111 VAL A C 1
ATOM 850 O O . VAL A 1 111 ? -4.543 22.797 22.141 1 95.12 111 VAL A O 1
ATOM 853 N N . LEU A 1 112 ? -5.836 20.969 22.172 1 94.94 112 LEU A N 1
ATOM 854 C CA . LEU A 1 112 ? -6.766 21.594 23.109 1 94.94 112 LEU A CA 1
ATOM 855 C C . LEU A 1 112 ? -6.113 21.766 24.469 1 94.94 112 LEU A C 1
ATOM 857 O O . LEU A 1 112 ? -6.375 22.766 25.172 1 94.94 112 LEU A O 1
ATOM 861 N N . HIS A 1 113 ? -5.316 20.844 24.828 1 94.38 113 HIS A N 1
ATOM 862 C CA . HIS A 1 113 ? -4.52 21.016 26.031 1 94.38 113 HIS A CA 1
ATOM 863 C C . HIS A 1 113 ? -3.639 22.25 25.938 1 94.38 113 HIS A C 1
ATOM 865 O O . HIS A 1 113 ? -3.605 23.062 26.875 1 94.38 113 HIS A O 1
ATOM 871 N N . ALA A 1 114 ? -2.969 22.406 24.906 1 97.06 114 ALA A N 1
ATOM 872 C CA . ALA A 1 114 ? -2.105 23.562 24.672 1 97.06 114 ALA A CA 1
ATOM 873 C C . ALA A 1 114 ? -2.91 24.859 24.703 1 97.06 114 ALA A C 1
ATOM 875 O O . ALA A 1 114 ? -2.469 25.859 25.266 1 97.06 114 ALA A O 1
ATOM 876 N N . ARG A 1 115 ? -4.027 24.797 24.047 1 97.44 115 ARG A N 1
ATOM 877 C CA . ARG A 1 115 ? -4.914 25.953 24.016 1 97.44 115 ARG A CA 1
ATOM 878 C C . ARG A 1 115 ? -5.258 26.406 25.438 1 97.44 115 ARG A C 1
ATOM 880 O O . ARG A 1 115 ? -5.129 27.578 25.766 1 97.44 115 ARG A O 1
ATOM 887 N N . THR A 1 116 ? -5.648 25.484 26.234 1 96.25 116 THR A N 1
ATOM 888 C CA . THR A 1 116 ? -6.082 25.781 27.594 1 96.25 116 THR A CA 1
ATOM 889 C C . THR A 1 116 ? -4.918 26.312 28.422 1 96.25 116 THR A C 1
ATOM 891 O O . THR A 1 116 ? -5.078 27.25 29.203 1 96.25 116 THR A O 1
ATOM 894 N N . LYS A 1 117 ? -3.842 25.812 28.219 1 96.94 117 LYS A N 1
ATOM 895 C CA . LYS A 1 117 ? -2.703 26.094 29.094 1 96.94 117 LYS A CA 1
ATOM 896 C C . LYS A 1 117 ? -1.967 27.344 28.641 1 96.94 117 LYS A C 1
ATOM 898 O O . LYS A 1 117 ? -1.508 28.141 29.469 1 96.94 117 LYS A O 1
ATOM 903 N N . TRP A 1 118 ? -1.896 27.531 27.328 1 98.19 118 TRP A N 1
ATOM 904 C CA . TRP A 1 118 ? -0.885 28.484 26.891 1 98.19 118 TRP A CA 1
ATOM 905 C C . TRP A 1 118 ? -1.512 29.609 26.062 1 98.19 118 TRP A C 1
ATOM 907 O O . TRP A 1 118 ? -0.908 30.672 25.875 1 98.19 118 TRP A O 1
ATOM 917 N N . LEU A 1 119 ? -2.625 29.406 25.469 1 98.31 119 LEU A N 1
ATOM 918 C CA . LEU A 1 119 ? -3.17 30.391 24.547 1 98.31 119 LEU A CA 1
ATOM 919 C C . LEU A 1 119 ? -3.766 31.578 25.312 1 98.31 119 LEU A C 1
ATOM 921 O O . LEU A 1 119 ? -4.551 31.391 26.234 1 98.31 119 LEU A O 1
ATOM 925 N N . LYS A 1 120 ? -3.379 32.781 24.906 1 98 120 LYS A N 1
ATOM 926 C CA . LYS A 1 120 ? -3.965 33.969 25.469 1 98 120 LYS A CA 1
ATOM 927 C C . LYS A 1 120 ? -5.441 34.094 25.094 1 98 120 LYS A C 1
ATOM 929 O O . LYS A 1 120 ? -5.887 33.531 24.109 1 98 120 LYS A O 1
ATOM 934 N N . GLU A 1 121 ? -6.133 34.844 25.953 1 95.5 121 GLU A N 1
ATOM 935 C CA . GLU A 1 121 ? -7.52 35.125 25.609 1 95.5 121 GLU A CA 1
ATOM 936 C C . GLU A 1 121 ? -7.621 35.812 24.25 1 95.5 121 GLU A C 1
ATOM 938 O O . GLU A 1 121 ? -6.91 36.781 23.984 1 95.5 121 GLU A O 1
ATOM 943 N N . GLY A 1 122 ? -8.422 35.25 23.438 1 92.94 122 GLY A N 1
ATOM 944 C CA . GLY A 1 122 ? -8.594 35.844 22.125 1 92.94 122 GLY A CA 1
ATOM 945 C C . GLY A 1 122 ? -7.52 35.406 21.141 1 92.94 122 GLY A C 1
ATOM 946 O O . GLY A 1 122 ? -7.465 35.906 20.016 1 92.94 122 GLY A O 1
ATOM 947 N N . GLY A 1 123 ? -6.66 34.562 21.531 1 96.5 123 GLY A N 1
ATOM 948 C CA . GLY A 1 123 ? -5.598 34.094 20.656 1 96.5 123 GLY A CA 1
ATOM 949 C C . GLY A 1 123 ? -6.109 33.312 19.453 1 96.5 123 GLY A C 1
ATOM 950 O O . GLY A 1 123 ? -7.273 32.906 19.422 1 96.5 123 GLY A O 1
ATOM 951 N N . LEU A 1 124 ? -5.25 33.125 18.5 1 96.75 124 LEU A N 1
ATOM 952 C CA . LEU A 1 124 ? -5.625 32.531 17.234 1 96.75 124 LEU A CA 1
ATOM 953 C C . LEU A 1 124 ? -5.285 31.031 17.234 1 96.75 124 LEU A C 1
ATOM 955 O O . LEU A 1 124 ? -4.258 30.625 17.781 1 96.75 124 LEU A O 1
ATOM 959 N N . LEU A 1 125 ? -6.191 30.297 16.703 1 97.81 125 LEU A N 1
ATOM 960 C CA . LEU A 1 125 ? -5.938 28.891 16.406 1 97.81 125 LEU A CA 1
ATOM 961 C C . LEU A 1 125 ? -5.898 28.641 14.906 1 97.81 125 LEU A C 1
ATOM 963 O O . LEU A 1 125 ? -6.82 29.031 14.188 1 97.81 125 LEU A O 1
ATOM 967 N N . LEU A 1 126 ? -4.836 28.031 14.438 1 98.06 126 LEU A N 1
ATOM 968 C CA . LEU A 1 126 ? -4.66 27.719 13.023 1 98.06 126 LEU A CA 1
ATOM 969 C C . LEU A 1 126 ? -4.527 26.219 12.797 1 98.06 126 LEU A C 1
ATOM 971 O O . LEU A 1 126 ? -3.469 25.641 13.055 1 98.06 126 LEU A O 1
ATOM 975 N N . PRO A 1 127 ? -5.562 25.656 12.227 1 97.44 127 PRO A N 1
ATOM 976 C CA . PRO A 1 127 ? -6.863 26.172 11.805 1 97.44 127 PRO A CA 1
ATOM 977 C C . PRO A 1 127 ? -7.801 26.438 12.977 1 97.44 127 PRO A C 1
ATOM 979 O O . PRO A 1 127 ? -7.5 26.062 14.117 1 97.44 127 PRO A O 1
ATOM 982 N N . ALA A 1 128 ? -8.953 27.047 12.625 1 97.38 128 ALA A N 1
ATOM 983 C CA . ALA A 1 128 ? -9.867 27.5 13.672 1 97.38 128 ALA A CA 1
ATOM 984 C C . ALA A 1 128 ? -11.008 26.516 13.875 1 97.38 128 ALA A C 1
ATOM 986 O O . ALA A 1 128 ? -11.57 26.422 14.969 1 97.38 128 ALA A O 1
ATOM 987 N N . SER A 1 129 ? -11.344 25.828 12.859 1 96.62 129 SER A N 1
ATOM 988 C CA . SER A 1 129 ? -12.484 24.938 12.969 1 96.62 129 SER A CA 1
ATOM 989 C C . SER A 1 129 ? -12.352 23.766 12.008 1 96.62 129 SER A C 1
ATOM 991 O O . SER A 1 129 ? -11.516 23.781 11.102 1 96.62 129 SER A O 1
ATOM 993 N N . ALA A 1 130 ? -13.156 22.734 12.289 1 95.5 130 ALA A N 1
ATOM 994 C CA . ALA A 1 130 ? -13.234 21.562 11.438 1 95.5 130 ALA A CA 1
ATOM 995 C C . ALA A 1 130 ? -14.68 21.109 11.242 1 95.5 130 ALA A C 1
ATOM 997 O O . ALA A 1 130 ? -15.523 21.312 12.125 1 95.5 130 ALA A O 1
ATOM 998 N N . GLU A 1 131 ? -14.906 20.625 10.086 1 96.38 131 GLU A N 1
ATOM 999 C CA . GLU A 1 131 ? -16.172 20 9.758 1 96.38 131 GLU A CA 1
ATOM 1000 C C . GLU A 1 131 ? -15.969 18.562 9.266 1 96.38 131 GLU A C 1
ATOM 1002 O O . GLU A 1 131 ? -15.016 18.297 8.531 1 96.38 131 GLU A O 1
ATOM 1007 N N . LEU A 1 132 ? -16.859 17.703 9.719 1 96.06 132 LEU A N 1
ATOM 1008 C CA . LEU A 1 132 ? -16.844 16.312 9.289 1 96.06 132 LEU A CA 1
ATOM 1009 C C . LEU A 1 132 ? -18.031 16 8.391 1 96.06 132 LEU A C 1
ATOM 1011 O O . LEU A 1 132 ? -19.156 16.422 8.672 1 96.06 132 LEU A O 1
ATOM 1015 N N . PHE A 1 133 ? -17.688 15.281 7.332 1 97.44 133 PHE A N 1
ATOM 1016 C CA . PHE A 1 133 ? -18.719 15 6.336 1 97.44 133 PHE A CA 1
ATOM 1017 C C . PHE A 1 133 ? -18.875 13.5 6.129 1 97.44 133 PHE A C 1
ATOM 1019 O O . PHE A 1 133 ? -17.953 12.727 6.414 1 97.44 133 PHE A O 1
ATOM 1026 N N . VAL A 1 134 ? -20.078 13.102 5.637 1 98.06 134 VAL A N 1
ATOM 1027 C CA . VAL A 1 134 ? -20.375 11.711 5.301 1 98.06 134 VAL A CA 1
ATOM 1028 C C . VAL A 1 134 ? -21.203 11.656 4.016 1 98.06 134 VAL A C 1
ATOM 1030 O O . VAL A 1 134 ? -21.969 12.578 3.73 1 98.06 134 VAL A O 1
ATOM 1033 N N . ALA A 1 135 ? -20.984 10.625 3.23 1 98.62 135 ALA A N 1
ATOM 1034 C CA . ALA A 1 135 ? -21.766 10.383 2.029 1 98.62 135 ALA A CA 1
ATOM 1035 C C . ALA A 1 135 ? -21.781 8.898 1.671 1 98.62 135 ALA A C 1
ATOM 1037 O O . ALA A 1 135 ? -20.828 8.18 1.96 1 98.62 135 ALA A O 1
ATOM 1038 N N . PRO A 1 136 ? -22.875 8.414 1.108 1 98.75 136 PRO A N 1
ATOM 1039 C CA . PRO A 1 136 ? -22.859 7.059 0.547 1 98.75 136 PRO A CA 1
ATOM 1040 C C . PRO A 1 136 ? -21.984 6.957 -0.704 1 98.75 136 PRO A C 1
ATOM 1042 O O . PRO A 1 136 ? -21.922 7.902 -1.491 1 98.75 136 PRO A O 1
ATOM 1045 N N . ILE A 1 137 ? -21.359 5.82 -0.909 1 98.75 137 ILE A N 1
ATOM 1046 C CA . ILE A 1 137 ? -20.391 5.75 -2.008 1 98.75 137 ILE A CA 1
ATOM 1047 C C . ILE A 1 137 ? -20.562 4.43 -2.756 1 98.75 137 ILE A C 1
ATOM 1049 O O . ILE A 1 137 ? -21.078 3.457 -2.203 1 98.75 137 ILE A O 1
ATOM 1053 N N . SER A 1 138 ? -20.172 4.461 -3.98 1 98.44 138 SER A N 1
ATOM 1054 C CA . SER A 1 138 ? -19.906 3.301 -4.82 1 98.44 138 SER A CA 1
ATOM 1055 C C . SER A 1 138 ? -18.406 3.174 -5.125 1 98.44 138 SER A C 1
ATOM 1057 O O . SER A 1 138 ? -17.844 3.988 -5.859 1 98.44 138 SER A O 1
ATOM 1059 N N . ASP A 1 139 ? -17.797 2.209 -4.535 1 97.62 139 ASP A N 1
ATOM 1060 C CA . ASP A 1 139 ? -16.375 1.961 -4.77 1 97.62 139 ASP A CA 1
ATOM 1061 C C . ASP A 1 139 ? -16.172 1.123 -6.027 1 97.62 139 ASP A C 1
ATOM 1063 O O . ASP A 1 139 ? -16.281 -0.104 -5.988 1 97.62 139 ASP A O 1
ATOM 1067 N N . GLN A 1 140 ? -15.688 1.777 -7.008 1 94.81 140 GLN A N 1
ATOM 1068 C CA . GLN A 1 140 ? -15.578 1.128 -8.312 1 94.81 140 GLN A CA 1
ATOM 1069 C C . GLN A 1 140 ? -14.516 0.032 -8.289 1 94.81 140 GLN A C 1
ATOM 1071 O O . GLN A 1 140 ? -14.688 -1.012 -8.93 1 94.81 140 GLN A O 1
ATOM 1076 N N . MET A 1 141 ? -13.492 0.311 -7.656 1 93.5 141 MET A N 1
ATOM 1077 C CA . MET A 1 141 ? -12.438 -0.697 -7.582 1 93.5 141 MET A CA 1
ATOM 1078 C C . MET A 1 141 ? -12.922 -1.935 -6.832 1 93.5 141 MET A C 1
ATOM 1080 O O . MET A 1 141 ? -12.656 -3.062 -7.25 1 93.5 141 MET A O 1
ATOM 1084 N N . LEU A 1 142 ? -13.531 -1.745 -5.738 1 95.62 142 LEU A N 1
ATOM 1085 C CA . LEU A 1 142 ? -14.125 -2.863 -5.008 1 95.62 142 LEU A CA 1
ATOM 1086 C C . LEU A 1 142 ? -15.109 -3.627 -5.883 1 95.62 142 LEU A C 1
ATOM 1088 O O . LEU A 1 142 ? -15.102 -4.859 -5.906 1 95.62 142 LEU A O 1
ATOM 1092 N N . GLU A 1 143 ? -15.898 -2.896 -6.621 1 94.94 143 GLU A N 1
ATOM 1093 C CA . GLU A 1 143 ? -16.875 -3.518 -7.504 1 94.94 143 GLU A CA 1
ATOM 1094 C C . GLU A 1 143 ? -16.203 -4.41 -8.539 1 94.94 143 GLU A C 1
ATOM 1096 O O . GLU A 1 143 ? -16.672 -5.52 -8.812 1 94.94 143 GLU A O 1
ATOM 1101 N N . LEU A 1 144 ? -15.195 -3.908 -9.086 1 92.94 144 LEU A N 1
ATOM 1102 C CA . LEU A 1 144 ? -14.453 -4.676 -10.078 1 92.94 144 LEU A CA 1
ATOM 1103 C C . LEU A 1 144 ? -13.875 -5.945 -9.461 1 92.94 144 LEU A C 1
ATOM 1105 O O . LEU A 1 144 ? -13.906 -7.012 -10.086 1 92.94 144 LEU A O 1
ATOM 1109 N N . ARG A 1 145 ? -13.383 -5.859 -8.273 1 94 145 ARG A N 1
ATOM 1110 C CA . ARG A 1 145 ? -12.812 -7.016 -7.59 1 94 145 ARG A CA 1
ATOM 1111 C C . ARG A 1 145 ? -13.891 -8.062 -7.293 1 94 145 ARG A C 1
ATOM 1113 O O . ARG A 1 145 ? -13.633 -9.266 -7.398 1 94 145 ARG A O 1
ATOM 1120 N N . LEU A 1 146 ? -14.984 -7.582 -6.953 1 94.62 146 LEU A N 1
ATOM 1121 C CA . LEU A 1 146 ? -16.078 -8.492 -6.641 1 94.62 146 LEU A CA 1
ATOM 1122 C C . LEU A 1 146 ? -16.625 -9.141 -7.906 1 94.62 146 LEU A C 1
ATOM 1124 O O . LEU A 1 146 ? -16.844 -10.352 -7.953 1 94.62 146 LEU A O 1
ATOM 1128 N N . SER A 1 147 ? -16.844 -8.367 -8.938 1 92 147 SER A N 1
ATOM 1129 C CA . SER A 1 147 ? -17.484 -8.836 -10.156 1 92 147 SER A CA 1
ATOM 1130 C C . SER A 1 147 ? -16.516 -9.68 -10.992 1 92 147 SER A C 1
ATOM 1132 O O . SER A 1 147 ? -16.938 -10.367 -11.93 1 92 147 SER A O 1
ATOM 1134 N N . PHE A 1 148 ? -15.336 -9.648 -10.703 1 93.44 148 PHE A N 1
ATOM 1135 C CA . PHE A 1 148 ? -14.305 -10.414 -11.398 1 93.44 148 PHE A CA 1
ATOM 1136 C C . PHE A 1 148 ? -14.68 -11.891 -11.477 1 93.44 148 PHE A C 1
ATOM 1138 O O . PHE A 1 148 ? -14.539 -12.516 -12.523 1 93.44 148 PHE A O 1
ATOM 1145 N N . TRP A 1 149 ? -15.148 -12.352 -10.445 1 94.19 149 TRP A N 1
ATOM 1146 C CA . TRP A 1 149 ? -15.367 -13.789 -10.297 1 94.19 149 TRP A CA 1
ATOM 1147 C C . TRP A 1 149 ? -16.484 -14.266 -11.227 1 94.19 149 TRP A C 1
ATOM 1149 O O . TRP A 1 149 ? -16.453 -15.406 -11.711 1 94.19 149 TRP A O 1
ATOM 1159 N N . SER A 1 150 ? -17.391 -13.43 -11.477 1 91.31 150 SER A N 1
ATOM 1160 C CA . SER A 1 150 ? -18.484 -13.797 -12.367 1 91.31 150 SER A CA 1
ATOM 1161 C C . SER A 1 150 ? -18.031 -13.805 -13.828 1 91.31 150 SER A C 1
ATOM 1163 O O . SER A 1 150 ? -18.703 -14.383 -14.688 1 91.31 150 SER A O 1
ATOM 11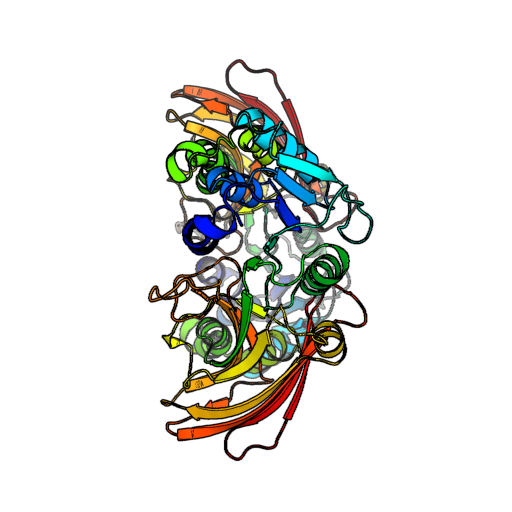65 N N . GLN A 1 151 ? -16.938 -13.227 -14.086 1 92.06 151 GLN A N 1
ATOM 1166 C CA . GLN A 1 151 ? -16.438 -13.133 -15.453 1 92.06 151 GLN A CA 1
ATOM 1167 C C . GLN A 1 151 ? -15.578 -14.336 -15.805 1 92.06 151 GLN A C 1
ATOM 1169 O O . GLN A 1 151 ? -15.266 -14.562 -16.984 1 92.06 151 GLN A O 1
ATOM 1174 N N . MET A 1 152 ? -15.227 -15.086 -14.883 1 94.19 152 MET A N 1
ATOM 1175 C CA . MET A 1 152 ? -14.266 -16.172 -15.055 1 94.19 152 MET A CA 1
ATOM 1176 C C . MET A 1 152 ? -14.797 -17.219 -16.016 1 94.19 152 MET A C 1
ATOM 1178 O O . MET A 1 152 ? -14.031 -17.828 -16.766 1 94.19 152 MET A O 1
ATOM 1182 N N . LYS A 1 153 ? -16.078 -17.438 -16.031 1 94.69 153 LYS A N 1
ATOM 1183 C CA . LYS A 1 153 ? -16.656 -18.422 -16.938 1 94.69 153 LYS A CA 1
ATOM 1184 C C . LYS A 1 153 ? -16.453 -18.016 -18.391 1 94.69 153 LYS A C 1
ATOM 1186 O O . LYS A 1 153 ? -16.047 -18.844 -19.219 1 94.69 153 LYS A O 1
ATOM 1191 N N . GLN A 1 154 ? -16.688 -16.812 -18.609 1 93.69 154 GLN A N 1
ATOM 1192 C CA . GLN A 1 154 ? -16.531 -16.297 -19.969 1 93.69 154 GLN A CA 1
ATOM 1193 C C . GLN A 1 154 ? -15.062 -16.266 -20.375 1 93.69 154 GLN A C 1
ATOM 1195 O O . GLN A 1 154 ? -14.719 -16.562 -21.516 1 93.69 154 GLN A O 1
ATOM 1200 N N . LEU A 1 155 ? -14.219 -15.969 -19.5 1 92.25 155 LEU A N 1
ATOM 1201 C CA . LEU A 1 155 ? -12.805 -15.773 -19.781 1 92.25 155 LEU A CA 1
ATOM 1202 C C . LEU A 1 155 ? -12.086 -17.109 -19.938 1 92.25 155 LEU A C 1
ATOM 1204 O O . LEU A 1 155 ? -11.273 -17.281 -20.844 1 92.25 155 LEU A O 1
ATOM 1208 N N . TYR A 1 156 ? -12.398 -18.109 -18.984 1 94.94 156 TYR A N 1
ATOM 1209 C CA . TYR A 1 156 ? -11.562 -19.312 -18.922 1 94.94 156 TYR A CA 1
ATOM 1210 C C . TYR A 1 156 ? -12.406 -20.578 -18.969 1 94.94 156 TYR A C 1
ATOM 1212 O O . TYR A 1 156 ? -11.883 -21.688 -18.891 1 94.94 156 TYR A O 1
ATOM 1220 N N . GLY A 1 157 ? -13.75 -20.391 -19 1 95.56 157 GLY A N 1
ATOM 1221 C CA . GLY A 1 157 ? -14.617 -21.547 -18.969 1 95.56 157 GLY A CA 1
ATOM 1222 C C . GLY A 1 157 ? -14.727 -22.172 -17.594 1 95.56 157 GLY A C 1
ATOM 1223 O O . GLY A 1 157 ? -15.016 -23.375 -17.469 1 95.56 157 GLY A O 1
ATOM 1224 N N . VAL A 1 158 ? -14.375 -21.422 -16.609 1 97.12 158 VAL A N 1
ATOM 1225 C CA . VAL A 1 158 ? -14.445 -21.906 -15.234 1 97.12 158 VAL A CA 1
ATOM 1226 C C . VAL A 1 158 ? -15.453 -21.078 -14.445 1 97.12 158 VAL A C 1
ATOM 1228 O O . VAL A 1 158 ? -15.289 -19.859 -14.312 1 97.12 158 VAL A O 1
ATOM 1231 N N . ASP A 1 159 ? -16.5 -21.734 -13.969 1 97.31 159 ASP A N 1
ATOM 1232 C CA . ASP A 1 159 ? -17.469 -21.031 -13.125 1 97.31 159 ASP A CA 1
ATOM 1233 C C . ASP A 1 159 ? -16.938 -20.844 -11.711 1 97.31 159 ASP A C 1
ATOM 1235 O O . ASP A 1 159 ? -16.828 -21.812 -10.953 1 97.31 159 ASP A O 1
ATOM 1239 N N . MET A 1 160 ? -16.594 -19.625 -11.375 1 96.94 160 MET A N 1
ATOM 1240 C CA . MET A 1 160 ? -16.109 -19.312 -10.039 1 96.94 160 MET A CA 1
ATOM 1241 C C . MET A 1 160 ? -17.031 -18.312 -9.344 1 96.94 160 MET A C 1
ATOM 1243 O O . MET A 1 160 ? -16.594 -17.516 -8.508 1 96.94 160 MET A O 1
ATOM 1247 N N . SER A 1 161 ? -18.297 -18.266 -9.68 1 95.44 161 SER A N 1
ATOM 1248 C CA . SER A 1 161 ? -19.266 -17.297 -9.164 1 95.44 161 SER A CA 1
ATOM 1249 C C . SER A 1 161 ? -19.438 -17.438 -7.656 1 95.44 161 SER A C 1
ATOM 1251 O O . SER A 1 161 ? -19.766 -16.469 -6.973 1 95.44 161 SER A O 1
ATOM 1253 N N . CYS A 1 162 ? -19.172 -18.641 -7.137 1 94.69 162 CYS A N 1
ATOM 1254 C CA . CYS A 1 162 ? -19.297 -18.875 -5.699 1 94.69 162 CYS A CA 1
ATOM 1255 C C . CYS A 1 162 ? -18.297 -18.016 -4.93 1 94.69 162 CYS A C 1
ATOM 1257 O O . CYS A 1 162 ? -18.5 -17.703 -3.754 1 94.69 162 CYS A O 1
ATOM 1259 N N . LEU A 1 163 ? -17.234 -17.625 -5.57 1 96.06 163 LEU A N 1
ATOM 1260 C CA . LEU A 1 163 ? -16.188 -16.859 -4.898 1 96.06 163 LEU A CA 1
ATOM 1261 C C . LEU A 1 163 ? -16.609 -15.398 -4.723 1 96.06 163 LEU A C 1
ATOM 1263 O O . LEU A 1 163 ? -16 -14.664 -3.941 1 96.06 163 LEU A O 1
ATOM 1267 N N . GLU A 1 164 ? -17.578 -14.969 -5.473 1 94.56 164 GLU A N 1
ATOM 1268 C CA . GLU A 1 164 ? -18.062 -13.602 -5.332 1 94.56 164 GLU A CA 1
ATOM 1269 C C . GLU A 1 164 ? -18.562 -13.328 -3.918 1 94.56 164 GLU A C 1
ATOM 1271 O O . GLU A 1 164 ? -18.219 -12.312 -3.314 1 94.56 164 GLU A O 1
ATOM 1276 N N . SER A 1 165 ? -19.359 -14.273 -3.383 1 93.62 165 SER A N 1
ATOM 1277 C CA . SER A 1 165 ? -19.875 -14.125 -2.027 1 93.62 165 SER A CA 1
ATOM 1278 C C . SER A 1 165 ? -18.766 -14.211 -0.994 1 93.62 165 SER A C 1
ATOM 1280 O O . SER A 1 165 ? -18.766 -13.469 -0.008 1 93.62 165 SER A O 1
ATOM 1282 N N . PHE A 1 166 ? -17.922 -15.117 -1.246 1 93.75 166 PHE A N 1
ATOM 1283 C CA . PHE A 1 166 ? -16.766 -15.258 -0.37 1 93.75 166 PHE A CA 1
ATOM 1284 C C . PHE A 1 166 ? -15.953 -13.977 -0.343 1 93.75 166 PHE A C 1
ATOM 1286 O O . PHE A 1 166 ? -15.586 -13.484 0.729 1 93.75 166 PHE A O 1
ATOM 1293 N N . ALA A 1 167 ? -15.633 -13.453 -1.505 1 94.56 167 ALA A N 1
ATOM 1294 C CA . ALA A 1 167 ? -14.883 -12.203 -1.621 1 94.56 167 ALA A CA 1
ATOM 1295 C C . ALA A 1 167 ? -15.617 -11.062 -0.929 1 94.56 167 ALA A C 1
ATOM 1297 O O . ALA A 1 167 ? -14.992 -10.227 -0.267 1 94.56 167 ALA A O 1
ATOM 1298 N N . THR A 1 168 ? -16.891 -10.961 -1.06 1 95.62 168 THR A N 1
ATOM 1299 C CA . THR A 1 168 ? -17.703 -9.922 -0.423 1 95.62 168 THR A CA 1
ATOM 1300 C C . THR A 1 168 ? -17.547 -9.977 1.095 1 95.62 168 THR A C 1
ATOM 1302 O O . THR A 1 168 ? -17.297 -8.945 1.73 1 95.62 168 THR A O 1
ATOM 1305 N N . ARG A 1 169 ? -17.594 -11.164 1.646 1 94.19 169 ARG A N 1
ATOM 1306 C CA . ARG A 1 169 ? -17.438 -11.328 3.09 1 94.19 169 ARG A CA 1
ATOM 1307 C C . ARG A 1 169 ? -16.047 -10.914 3.545 1 94.19 169 ARG A C 1
ATOM 1309 O O . ARG A 1 169 ? -15.891 -10.281 4.586 1 94.19 169 ARG A O 1
ATOM 1316 N N . CYS A 1 170 ? -15.133 -11.234 2.736 1 92.62 170 CYS A N 1
ATOM 1317 C CA . CYS A 1 170 ? -13.742 -10.961 3.098 1 92.62 170 CYS A CA 1
ATOM 1318 C C . CYS A 1 170 ? -13.438 -9.477 2.979 1 92.62 170 CYS A C 1
ATOM 1320 O O . CYS A 1 170 ? -12.742 -8.914 3.828 1 92.62 170 CYS A O 1
ATOM 1322 N N . LEU A 1 171 ? -13.945 -8.875 1.985 1 93.25 171 LEU A N 1
ATOM 1323 C CA . LEU A 1 171 ? -13.547 -7.512 1.659 1 93.25 171 LEU A CA 1
ATOM 1324 C C . LEU A 1 171 ? -14.445 -6.496 2.355 1 93.25 171 LEU A C 1
ATOM 1326 O O . LEU A 1 171 ? -14 -5.398 2.695 1 93.25 171 LEU A O 1
ATOM 1330 N N . MET A 1 172 ? -15.672 -6.836 2.543 1 94.75 172 MET A N 1
ATOM 1331 C CA . MET A 1 172 ? -16.625 -5.863 3.066 1 94.75 172 MET A CA 1
ATOM 1332 C C . MET A 1 172 ? -17.094 -6.254 4.469 1 94.75 172 MET A C 1
ATOM 1334 O O . MET A 1 172 ? -17.609 -5.418 5.207 1 94.75 172 MET A O 1
ATOM 1338 N N . GLY A 1 173 ? -16.906 -7.504 4.777 1 89.06 173 GLY A N 1
ATOM 1339 C CA . GLY A 1 173 ? -17.516 -8.016 5.992 1 89.06 173 GLY A CA 1
ATOM 1340 C C . GLY A 1 173 ? -16.828 -7.531 7.258 1 89.06 173 GLY A C 1
ATOM 1341 O O . GLY A 1 173 ? -17.469 -7.418 8.305 1 89.06 173 GLY A O 1
ATOM 1342 N N . HIS A 1 174 ? -15.609 -7.211 7.055 1 87.44 174 HIS A N 1
ATOM 1343 C CA . HIS A 1 174 ? -14.883 -6.781 8.242 1 87.44 174 HIS A CA 1
ATOM 1344 C C . HIS A 1 174 ? -15.172 -5.32 8.57 1 87.44 174 HIS A C 1
ATOM 1346 O O . HIS A 1 174 ? -15.352 -4.5 7.668 1 87.44 174 HIS A O 1
ATOM 1352 N N . SER A 1 175 ? -15.484 -5.016 9.797 1 90.94 175 SER A N 1
ATOM 1353 C CA . SER A 1 175 ? -15.75 -3.656 10.25 1 90.94 175 SER A CA 1
ATOM 1354 C C . SER A 1 175 ? -14.453 -2.877 10.445 1 90.94 175 SER A C 1
ATOM 1356 O O . SER A 1 175 ? -14.203 -2.334 11.523 1 90.94 175 SER A O 1
ATOM 1358 N N . GLU A 1 176 ? -13.789 -2.828 9.391 1 92.25 176 GLU A N 1
ATOM 1359 C CA . GLU A 1 176 ? -12.547 -2.061 9.391 1 92.25 176 GLU A CA 1
ATOM 1360 C C . GLU A 1 176 ? -12.727 -0.721 8.68 1 92.25 176 GLU A C 1
ATOM 1362 O O . GLU A 1 176 ? -13.461 -0.627 7.695 1 92.25 176 GLU A O 1
ATOM 1367 N N . ILE A 1 177 ? -12.062 0.269 9.227 1 93.12 177 ILE A N 1
ATOM 1368 C CA . ILE A 1 177 ? -12.016 1.555 8.539 1 93.12 177 ILE A CA 1
ATOM 1369 C C . ILE A 1 177 ? -10.953 1.513 7.445 1 93.12 177 ILE A C 1
ATOM 1371 O O . ILE A 1 177 ? -9.766 1.325 7.727 1 93.12 177 ILE A O 1
ATOM 1375 N N . VAL A 1 178 ? -11.391 1.675 6.254 1 92.81 178 VAL A N 1
ATOM 1376 C CA . VAL A 1 178 ? -10.484 1.616 5.113 1 92.81 178 VAL A CA 1
ATOM 1377 C C . VAL A 1 178 ? -10.164 3.029 4.633 1 92.81 178 VAL A C 1
ATOM 1379 O O . VAL A 1 178 ? -11.07 3.834 4.406 1 92.81 178 VAL A O 1
ATOM 1382 N N . VAL A 1 179 ? -8.906 3.326 4.52 1 92.75 179 VAL A N 1
ATOM 1383 C CA . VAL A 1 179 ? -8.5 4.629 4.004 1 92.75 179 VAL A CA 1
ATOM 1384 C C . VAL A 1 179 ? -8.18 4.52 2.516 1 92.75 179 VAL A C 1
ATOM 1386 O O . VAL A 1 179 ? -7.285 3.766 2.119 1 92.75 179 VAL A O 1
ATOM 1389 N N . GLN A 1 180 ? -8.883 5.254 1.733 1 93.44 180 GLN A N 1
ATOM 1390 C CA . GLN A 1 180 ? -8.766 5.156 0.283 1 93.44 180 GLN A CA 1
ATOM 1391 C C . GLN A 1 180 ? -9.164 6.465 -0.394 1 93.44 180 GLN A C 1
ATOM 1393 O O . GLN A 1 180 ? -10.07 7.16 0.076 1 93.44 180 GLN A O 1
ATOM 1398 N N . GLY A 1 181 ? -8.477 6.715 -1.512 1 94.75 181 GLY A N 1
ATOM 1399 C CA . GLY A 1 181 ? -8.859 7.879 -2.295 1 94.75 181 GLY A CA 1
ATOM 1400 C C . GLY A 1 181 ? -10.094 7.645 -3.146 1 94.75 181 GLY A C 1
ATOM 1401 O O . GLY A 1 181 ? -10.172 6.648 -3.871 1 94.75 181 GLY A O 1
ATOM 1402 N N . LEU A 1 182 ? -11.008 8.555 -3.113 1 96.31 182 LEU A N 1
ATOM 1403 C CA . LEU A 1 182 ? -12.227 8.531 -3.92 1 96.31 182 LEU A CA 1
ATOM 1404 C C . LEU A 1 182 ? -12.258 9.711 -4.883 1 96.31 182 LEU A C 1
ATOM 1406 O O . LEU A 1 182 ? -11.508 10.672 -4.723 1 96.31 182 LEU A O 1
ATOM 1410 N N . SER A 1 183 ? -13.102 9.594 -5.898 1 96.19 183 SER A N 1
ATOM 1411 C CA . SER A 1 183 ? -13.445 10.711 -6.777 1 96.19 183 SER A CA 1
ATOM 1412 C C . SER A 1 183 ? -14.898 11.125 -6.594 1 96.19 183 SER A C 1
ATOM 1414 O O . SER A 1 183 ? -15.688 10.414 -5.969 1 96.19 183 SER A O 1
ATOM 1416 N N . GLY A 1 184 ? -15.195 12.281 -7.102 1 96.44 184 GLY A N 1
ATOM 1417 C CA . GLY A 1 184 ? -16.562 12.766 -7.02 1 96.44 184 GLY A CA 1
ATOM 1418 C C . GLY A 1 184 ? -17.562 11.805 -7.621 1 96.44 184 GLY A C 1
ATOM 1419 O O . GLY A 1 184 ? -18.719 11.75 -7.18 1 96.44 184 GLY A O 1
ATOM 1420 N N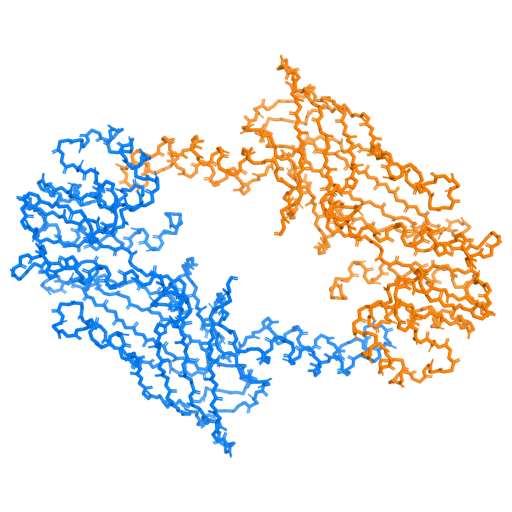 . GLU A 1 185 ? -17.156 11.016 -8.578 1 95.88 185 GLU A N 1
ATOM 1421 C CA . GLU A 1 185 ? -18.031 10.086 -9.273 1 95.88 185 GLU A CA 1
ATOM 1422 C C . GLU A 1 185 ? -18.438 8.93 -8.367 1 95.88 185 GLU A C 1
ATOM 1424 O O . GLU A 1 185 ? -19.438 8.25 -8.633 1 95.88 185 GLU A O 1
ATOM 1429 N N . ASP A 1 186 ? -17.688 8.719 -7.336 1 97.75 186 ASP A N 1
ATOM 1430 C CA . ASP A 1 186 ? -17.953 7.602 -6.43 1 97.75 186 ASP A CA 1
ATOM 1431 C C . ASP A 1 186 ? -19.031 7.965 -5.418 1 97.75 186 ASP A C 1
ATOM 1433 O O . ASP A 1 186 ? -19.562 7.094 -4.723 1 97.75 186 ASP A O 1
ATOM 1437 N N . VAL A 1 187 ? -19.344 9.242 -5.297 1 98.44 187 VAL A N 1
ATOM 1438 C CA . VAL A 1 187 ? -20.281 9.727 -4.293 1 98.44 187 VAL A CA 1
ATOM 1439 C C . VAL A 1 187 ? -21.703 9.648 -4.832 1 98.44 187 VAL A C 1
ATOM 1441 O O . VAL A 1 187 ? -22 10.18 -5.91 1 98.44 187 VAL A O 1
ATOM 1444 N N . LEU A 1 188 ? -22.625 9.078 -4.082 1 98.56 188 LEU A N 1
ATOM 1445 C CA . LEU A 1 188 ? -23.938 8.711 -4.613 1 98.56 188 LEU A CA 1
ATOM 1446 C C . LEU A 1 188 ? -25 9.734 -4.215 1 98.56 188 LEU A C 1
ATOM 1448 O O . LEU A 1 188 ? -26.141 9.648 -4.652 1 98.56 188 LEU A O 1
ATOM 1452 N N . ALA A 1 189 ? -24.703 10.664 -3.334 1 98.62 189 ALA A N 1
ATOM 1453 C CA . ALA A 1 189 ? -25.641 11.703 -2.885 1 98.62 189 ALA A CA 1
ATOM 1454 C C . ALA A 1 189 ? -24.875 12.922 -2.371 1 98.62 189 ALA A C 1
ATOM 1456 O O . ALA A 1 189 ? -23.656 12.867 -2.162 1 98.62 189 ALA A O 1
ATOM 1457 N N . ARG A 1 190 ? -25.578 13.984 -2.197 1 97.94 190 ARG A N 1
ATOM 1458 C CA . ARG A 1 190 ? -24.953 15.188 -1.655 1 97.94 190 ARG A CA 1
ATOM 1459 C C . ARG A 1 190 ? -24.391 14.93 -0.263 1 97.94 190 ARG A C 1
ATOM 1461 O O . ARG A 1 190 ? -25.125 14.539 0.648 1 97.94 190 ARG A O 1
ATOM 1468 N N . PRO A 1 191 ? -23.156 15.234 -0.135 1 98.38 191 PRO A N 1
ATOM 1469 C CA . PRO A 1 191 ? -22.547 15.023 1.185 1 98.38 191 PRO A CA 1
ATOM 1470 C C . PRO A 1 191 ? -23.219 15.852 2.277 1 98.38 191 PRO A C 1
ATOM 1472 O O . PRO A 1 191 ? -23.766 16.922 2 1 98.38 191 PRO A O 1
ATOM 1475 N N . GLN A 1 192 ? -23.188 15.398 3.496 1 98.44 192 GLN A N 1
ATOM 1476 C CA . GLN A 1 192 ? -23.75 16.125 4.637 1 98.44 192 GLN A CA 1
ATOM 1477 C C . GLN A 1 192 ? -22.703 16.312 5.73 1 98.44 192 GLN A C 1
ATOM 1479 O O . GLN A 1 192 ? -21.906 15.414 6.012 1 98.44 192 GLN A O 1
ATOM 1484 N N . CYS A 1 193 ? -22.703 17.453 6.312 1 98.12 193 CYS A N 1
ATOM 1485 C CA . CYS A 1 193 ? -21.875 17.734 7.488 1 98.12 193 CYS A CA 1
ATOM 1486 C C . CYS A 1 193 ? -22.531 17.172 8.75 1 98.12 193 CYS A C 1
ATOM 1488 O O . CYS A 1 193 ? -23.641 17.594 9.117 1 98.12 193 CYS A O 1
ATOM 1490 N N . PHE A 1 194 ? -21.844 16.266 9.391 1 97.19 194 PHE A N 1
ATOM 1491 C CA . PHE A 1 194 ? -22.5 15.648 10.539 1 97.19 194 PHE A CA 1
ATOM 1492 C C . PHE A 1 194 ? -21.906 16.156 11.844 1 97.19 194 PHE A C 1
ATOM 1494 O O . PHE A 1 194 ? -22.453 15.906 12.922 1 97.19 194 PHE A O 1
ATOM 1501 N N . ALA A 1 195 ? -20.812 16.891 11.75 1 95.56 195 ALA A N 1
ATOM 1502 C CA . ALA A 1 195 ? -20.219 17.469 12.953 1 95.56 195 ALA A CA 1
ATOM 1503 C C . ALA A 1 195 ? -19.406 18.703 12.617 1 95.56 195 ALA A C 1
ATOM 1505 O O . ALA A 1 195 ? -18.766 18.781 11.57 1 95.56 195 ALA A O 1
ATOM 1506 N N . ARG A 1 196 ? -19.469 19.656 13.5 1 96 196 ARG A N 1
ATOM 1507 C CA . ARG A 1 196 ? -18.656 20.875 13.438 1 96 196 ARG A CA 1
ATOM 1508 C C . ARG A 1 196 ? -17.875 21.078 14.727 1 96 196 ARG A C 1
ATOM 1510 O O . ARG A 1 196 ? -18.453 21.047 15.82 1 96 196 ARG A O 1
ATOM 1517 N N . LEU A 1 197 ? -16.625 21.266 14.555 1 95 197 LEU A N 1
ATOM 1518 C CA . LEU A 1 197 ? -15.742 21.453 15.703 1 95 197 LEU A CA 1
ATOM 1519 C C . LEU A 1 197 ? -15.117 22.844 15.672 1 95 197 LEU A C 1
ATOM 1521 O O . LEU A 1 197 ? -14.328 23.172 14.781 1 95 197 LEU A O 1
ATOM 1525 N N . GLU A 1 198 ? -15.562 23.641 16.609 1 96.31 198 GLU A N 1
ATOM 1526 C CA . GLU A 1 198 ? -14.898 24.922 16.828 1 96.31 198 GLU A CA 1
ATOM 1527 C C . GLU A 1 198 ? -13.797 24.797 17.875 1 96.31 198 GLU A C 1
ATOM 1529 O O . GLU A 1 198 ? -14.078 24.594 19.062 1 96.31 198 GLU A O 1
ATOM 1534 N N . LEU A 1 199 ? -12.594 24.984 17.484 1 95.69 199 LEU A N 1
ATOM 1535 C CA . LEU A 1 199 ? -11.469 24.641 18.344 1 95.69 199 LEU A CA 1
ATOM 1536 C C . LEU A 1 199 ? -11.398 25.578 19.547 1 95.69 199 LEU A C 1
ATOM 1538 O O . LEU A 1 199 ? -10.859 25.203 20.594 1 95.69 199 LEU A O 1
ATOM 1542 N N . ALA A 1 200 ? -11.938 26.75 19.375 1 95.56 200 ALA A N 1
ATOM 1543 C CA . ALA A 1 200 ? -11.891 27.719 20.469 1 95.56 200 ALA A CA 1
ATOM 1544 C C . ALA A 1 200 ? -13 27.438 21.484 1 95.56 200 ALA A C 1
ATOM 1546 O O . ALA A 1 200 ? -13 28.016 22.578 1 95.56 200 ALA A O 1
ATOM 1547 N N . ARG A 1 201 ? -13.852 26.562 21.109 1 94.25 201 ARG A N 1
ATOM 1548 C CA . ARG A 1 201 ? -15.023 26.328 21.953 1 94.25 201 ARG A CA 1
ATOM 1549 C C . ARG A 1 201 ? -14.648 25.594 23.234 1 94.25 201 ARG A C 1
ATOM 1551 O O . ARG A 1 201 ? -14.047 24.516 23.188 1 94.25 201 ARG A O 1
ATOM 1558 N N . ALA A 1 202 ? -15.125 26.156 24.328 1 90 202 ALA A N 1
ATOM 1559 C CA . ALA A 1 202 ? -14.93 25.484 25.609 1 90 202 ALA A CA 1
ATOM 1560 C C . ALA A 1 202 ? -15.734 24.188 25.672 1 90 202 ALA A C 1
ATOM 1562 O O . ALA A 1 202 ? -16.875 24.125 25.219 1 90 202 ALA A O 1
ATOM 1563 N N . GLY A 1 203 ? -15.188 23.172 26.172 1 90.62 203 GLY A N 1
ATOM 1564 C CA . GLY A 1 203 ? -15.906 21.922 26.344 1 90.62 203 GLY A CA 1
ATOM 1565 C C . GLY A 1 203 ? -15.688 20.953 25.203 1 90.62 203 GLY A C 1
ATOM 1566 O O . GLY A 1 203 ? -16.141 19.797 25.25 1 90.62 203 GLY A O 1
ATOM 1567 N N . LEU A 1 204 ? -15 21.453 24.188 1 92.69 204 LEU A N 1
ATOM 1568 C CA . LEU A 1 204 ? -14.758 20.594 23.031 1 92.69 204 LEU A CA 1
ATOM 1569 C C . LEU A 1 204 ? -14.023 19.312 23.438 1 92.69 204 LEU A C 1
ATOM 1571 O O . LEU A 1 204 ? -14.281 18.234 22.906 1 92.69 204 LEU A O 1
ATOM 1575 N N . GLU A 1 205 ? -13.133 19.375 24.422 1 89.12 205 GLU A N 1
ATOM 1576 C CA . GLU A 1 205 ? -12.383 18.219 24.906 1 89.12 205 GLU A CA 1
ATOM 1577 C C . GLU A 1 205 ? -13.32 17.125 25.422 1 89.12 205 GLU A C 1
ATOM 1579 O O . GLU A 1 205 ? -13.141 15.945 25.109 1 89.12 205 GLU A O 1
ATOM 1584 N N . GLN A 1 206 ? -14.289 17.531 26.141 1 90.06 206 GLN A N 1
ATOM 1585 C CA . GLN A 1 206 ? -15.258 16.594 26.688 1 90.06 206 GLN A CA 1
ATOM 1586 C C . GLN A 1 206 ? -16.125 15.992 25.578 1 90.06 206 GLN A C 1
ATOM 1588 O O . GLN A 1 206 ? -16.453 14.805 25.625 1 90.06 206 GLN A O 1
ATOM 1593 N N . GLU A 1 207 ? -16.406 16.828 24.688 1 90.56 207 GLU A N 1
ATOM 1594 C CA . GLU A 1 207 ? -17.203 16.375 23.547 1 90.56 207 GLU A CA 1
ATOM 1595 C C . GLU A 1 207 ? -16.453 15.305 22.75 1 90.56 207 GLU A C 1
ATOM 1597 O O . GLU A 1 207 ? -17.047 14.305 22.344 1 90.56 207 GLU A O 1
ATOM 1602 N N . LEU A 1 208 ? -15.195 15.508 22.562 1 88.44 208 LEU A N 1
ATOM 1603 C CA . LEU A 1 208 ? -14.383 14.562 21.812 1 88.44 208 LEU A CA 1
ATOM 1604 C C . LEU A 1 208 ? -14.297 13.219 22.531 1 88.44 208 LEU A C 1
ATOM 1606 O O . LEU A 1 208 ? -14.305 12.164 21.891 1 88.44 208 LEU A O 1
ATOM 1610 N N . GLU A 1 209 ? -14.227 13.234 23.812 1 85.88 209 GLU A N 1
ATOM 1611 C CA . GLU A 1 209 ? -14.156 12.008 24.609 1 85.88 209 GLU A CA 1
ATOM 1612 C C . GLU A 1 209 ? -15.484 11.25 24.578 1 85.88 209 GLU A C 1
ATOM 1614 O O . GLU A 1 209 ? -15.5 10.023 24.562 1 85.88 209 GLU A O 1
ATOM 1619 N N . ALA A 1 210 ? -16.547 12.016 24.562 1 89.44 210 ALA A N 1
ATOM 1620 C CA . ALA A 1 210 ? -17.875 11.406 24.562 1 89.44 210 ALA A CA 1
ATOM 1621 C C . ALA A 1 210 ? -18.234 10.875 23.188 1 89.44 210 ALA A C 1
ATOM 1623 O O . ALA A 1 210 ? -19.016 9.93 23.062 1 89.44 210 ALA A O 1
ATOM 1624 N N . GLY A 1 211 ? -17.625 11.445 22.219 1 90.62 211 GLY A N 1
ATOM 1625 C CA . GLY A 1 211 ? -17.938 11.078 20.844 1 90.62 211 GLY A CA 1
ATOM 1626 C C . GLY A 1 211 ? -18.562 12.211 20.047 1 90.62 211 GLY A C 1
ATOM 1627 O O . GLY A 1 211 ? -19.375 12.961 20.578 1 90.62 211 GLY A O 1
ATOM 1628 N N . VAL A 1 212 ? -18.109 12.344 18.859 1 92.31 212 VAL A N 1
ATOM 1629 C CA . VAL A 1 212 ? -18.641 13.359 17.953 1 92.31 212 VAL A CA 1
ATOM 1630 C C . VAL A 1 212 ? -19.453 12.695 16.844 1 92.31 212 VAL A C 1
ATOM 1632 O O . VAL A 1 212 ? -19.016 11.719 16.25 1 92.31 212 VAL A O 1
ATOM 1635 N N . GLY A 1 213 ? -20.656 13.188 16.641 1 94.69 213 GLY A N 1
ATOM 1636 C CA . GLY A 1 213 ? -21.5 12.547 15.641 1 94.69 213 GLY A CA 1
ATOM 1637 C C . GLY A 1 213 ? -22.703 13.367 15.266 1 94.69 213 GLY A C 1
ATOM 1638 O O . GLY A 1 213 ? -22.766 14.57 15.539 1 94.69 213 GLY A O 1
ATOM 1639 N N . GLY A 1 214 ? -23.484 12.766 14.445 1 97.19 214 GLY A N 1
ATOM 1640 C CA . GLY A 1 214 ? -24.703 13.383 13.953 1 97.19 214 GLY A CA 1
ATOM 1641 C C . GLY A 1 214 ? -25.547 12.445 13.102 1 97.19 214 GLY A C 1
ATOM 1642 O O . GLY A 1 214 ? -25.141 11.32 12.82 1 97.19 214 GLY A O 1
ATOM 1643 N N . ARG A 1 215 ? -26.719 13 12.797 1 98.25 215 ARG A N 1
ATOM 1644 C CA . ARG A 1 215 ? -27.641 12.273 11.922 1 98.25 215 ARG A CA 1
ATOM 1645 C C . ARG A 1 215 ? -27.453 12.688 10.469 1 98.25 215 ARG A C 1
ATOM 1647 O O . ARG A 1 215 ? -26.891 13.758 10.188 1 98.25 215 ARG A O 1
ATOM 1654 N N . PHE A 1 216 ? -27.797 11.758 9.609 1 98.62 216 PHE A N 1
ATOM 1655 C CA . PHE A 1 216 ? -27.734 12.062 8.188 1 98.62 216 PHE A CA 1
ATOM 1656 C C . PHE A 1 216 ? -28.938 11.461 7.457 1 98.62 216 PHE A C 1
ATOM 1658 O O . PHE A 1 216 ? -29.562 10.523 7.949 1 98.62 216 PHE A O 1
ATOM 1665 N N . ARG A 1 217 ? -29.297 12.07 6.348 1 98.25 217 ARG A N 1
ATOM 1666 C CA . ARG A 1 217 ? -30.328 11.602 5.426 1 98.25 217 ARG A CA 1
ATOM 1667 C C . ARG A 1 217 ? -29.984 11.984 3.988 1 98.25 217 ARG A C 1
ATOM 1669 O O . ARG A 1 217 ? -29.75 13.156 3.691 1 98.25 217 ARG A O 1
ATOM 1676 N N . PHE A 1 218 ? -29.969 11 3.121 1 98 218 PHE A N 1
ATOM 1677 C CA . PHE A 1 218 ? -29.578 11.195 1.729 1 98 218 PHE A CA 1
ATOM 1678 C C . PHE A 1 218 ? -30.688 10.742 0.792 1 98 218 PHE A C 1
ATOM 1680 O O . PHE A 1 218 ? -31.484 9.859 1.136 1 98 218 PHE A O 1
ATOM 1687 N N . ASN A 1 219 ? -30.719 11.422 -0.354 1 97.69 219 ASN A N 1
ATOM 1688 C CA . ASN A 1 219 ? -31.391 10.906 -1.538 1 97.69 219 ASN A CA 1
ATOM 1689 C C . ASN A 1 219 ? -30.406 10.625 -2.672 1 97.69 219 ASN A C 1
ATOM 1691 O O . ASN A 1 219 ? -29.766 11.547 -3.17 1 97.69 219 ASN A O 1
ATOM 1695 N N . CYS A 1 220 ? -30.359 9.406 -3.113 1 97.38 220 CYS A N 1
ATOM 1696 C CA . CYS A 1 220 ? -29.344 9 -4.07 1 97.38 220 CYS A CA 1
ATOM 1697 C C . CYS A 1 220 ? -29.609 9.602 -5.445 1 97.38 220 CYS A C 1
ATOM 1699 O O . CYS A 1 220 ? -30.766 9.805 -5.824 1 97.38 220 CYS A O 1
ATOM 1701 N N . TYR A 1 221 ? -28.547 9.906 -6.254 1 95.31 221 TYR A N 1
ATOM 1702 C CA . TYR A 1 221 ? -28.609 10.586 -7.543 1 95.31 221 TYR A CA 1
ATOM 1703 C C . TYR A 1 221 ? -29.094 9.633 -8.633 1 95.31 221 TYR A C 1
ATOM 1705 O O . TYR A 1 221 ? -29.672 10.07 -9.633 1 95.31 221 TYR A O 1
ATOM 1713 N N . GLY A 1 222 ? -28.734 8.297 -8.531 1 93.25 222 GLY A N 1
ATOM 1714 C CA . GLY A 1 222 ? -29 7.359 -9.609 1 93.25 222 GLY A CA 1
ATOM 1715 C C . GLY A 1 222 ? -28.812 5.91 -9.203 1 93.25 222 GLY A C 1
ATOM 1716 O O . GLY A 1 222 ? -28.812 5.594 -8.016 1 93.25 222 GLY A O 1
ATOM 1717 N N . SER A 1 223 ? -28.781 5.141 -10.328 1 96.81 223 SER A N 1
ATOM 1718 C CA . SER A 1 223 ? -28.688 3.701 -10.109 1 96.81 223 SER A CA 1
ATOM 1719 C C . SER A 1 223 ? -27.234 3.258 -9.969 1 96.81 223 SER A C 1
ATOM 1721 O O . SER A 1 223 ? -26.406 3.527 -10.844 1 96.81 223 SER A O 1
ATOM 1723 N N . ALA A 1 224 ? -26.875 2.615 -8.867 1 97.38 224 ALA A N 1
ATOM 1724 C CA . ALA A 1 224 ? -25.531 2.127 -8.617 1 97.38 224 ALA A CA 1
ATOM 1725 C C . ALA A 1 224 ? -25.5 1.177 -7.422 1 97.38 224 ALA A C 1
ATOM 1727 O O . ALA A 1 224 ? -26.391 1.226 -6.566 1 97.38 224 ALA A O 1
ATOM 1728 N N . PRO A 1 225 ? -24.516 0.321 -7.438 1 97.81 225 PRO A 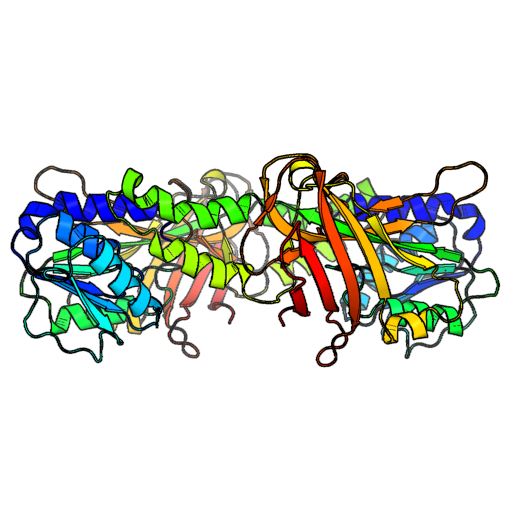N 1
ATOM 1729 C CA . PRO A 1 225 ? -24.312 -0.427 -6.199 1 97.81 225 PRO A CA 1
ATOM 1730 C C . PRO A 1 225 ? -23.688 0.424 -5.098 1 97.81 225 PRO A C 1
ATOM 1732 O O . PRO A 1 225 ? -22.609 1.005 -5.297 1 97.81 225 PRO A O 1
ATOM 1735 N N . MET A 1 226 ? -24.359 0.518 -3.986 1 98.38 226 MET A N 1
ATOM 1736 C CA . MET A 1 226 ? -23.812 1.2 -2.82 1 98.38 226 MET A CA 1
ATOM 1737 C C . MET A 1 226 ? -22.953 0.251 -1.988 1 98.38 226 MET A C 1
ATOM 1739 O O . MET A 1 226 ? -23.422 -0.803 -1.56 1 98.38 226 MET A O 1
ATOM 1743 N N . HIS A 1 227 ? -21.703 0.647 -1.742 1 98.44 227 HIS A N 1
ATOM 1744 C CA . HIS A 1 227 ? -20.797 -0.227 -1.015 1 98.44 227 HIS A CA 1
ATOM 1745 C C . HIS A 1 227 ? -20.641 0.22 0.436 1 98.44 227 HIS A C 1
ATOM 1747 O O . HIS A 1 227 ? -20.156 -0.544 1.278 1 98.44 227 HIS A O 1
ATOM 1753 N N . GLY A 1 228 ? -20.938 1.454 0.706 1 98.25 228 GLY A N 1
ATOM 1754 C CA . GLY A 1 228 ? -20.812 1.963 2.062 1 98.25 228 GLY A CA 1
ATOM 1755 C C . GLY A 1 228 ? -20.828 3.479 2.137 1 98.25 228 GLY A C 1
ATOM 1756 O O . GLY A 1 228 ? -21.531 4.133 1.362 1 98.25 228 GLY A O 1
ATOM 1757 N N . PHE A 1 229 ? -20.172 4.004 3.172 1 98.38 229 PHE A N 1
ATOM 1758 C CA . PHE A 1 229 ? -20.078 5.441 3.406 1 98.38 229 PHE A CA 1
ATOM 1759 C C . PHE A 1 229 ? -18.625 5.898 3.406 1 98.38 229 PHE A C 1
ATOM 1761 O O . PHE A 1 229 ? -17.719 5.113 3.713 1 98.38 229 PHE A O 1
ATOM 1768 N N . ALA A 1 230 ? -18.469 7.09 3.033 1 97.56 230 ALA A N 1
ATOM 1769 C CA . ALA A 1 230 ? -17.172 7.746 3.182 1 97.56 230 ALA A CA 1
ATOM 1770 C C . ALA A 1 230 ? -17.25 8.922 4.148 1 97.56 230 ALA A C 1
ATOM 1772 O O . ALA A 1 230 ? -18.234 9.664 4.145 1 97.56 230 ALA A O 1
ATOM 1773 N N . ILE A 1 231 ? -16.219 9.062 4.918 1 96.62 231 ILE A N 1
ATOM 1774 C CA . ILE A 1 231 ? -16.078 10.203 5.82 1 96.62 231 ILE A CA 1
ATOM 1775 C C . ILE A 1 231 ? -14.82 10.992 5.469 1 96.62 231 ILE A C 1
ATOM 1777 O O . ILE A 1 231 ? -13.789 10.414 5.133 1 96.62 231 ILE A O 1
ATOM 1781 N N . TRP A 1 232 ? -14.945 12.25 5.574 1 96.25 232 TRP A N 1
ATOM 1782 C CA . TRP A 1 232 ? -13.789 13.117 5.375 1 96.25 232 TRP A CA 1
ATOM 1783 C C . TRP A 1 232 ? -13.938 14.422 6.148 1 96.25 232 TRP A C 1
ATOM 1785 O O . TRP A 1 232 ? -14.93 14.617 6.863 1 96.25 232 TRP A O 1
ATOM 1795 N N . PHE A 1 233 ? -12.914 15.273 6.082 1 95.94 233 PHE A N 1
ATOM 1796 C CA . PHE A 1 233 ? -12.953 16.484 6.895 1 95.94 233 PHE A CA 1
ATOM 1797 C C . PHE A 1 233 ? -12.586 17.703 6.062 1 95.94 233 PHE A C 1
ATOM 1799 O O . PHE A 1 233 ? -12.086 17.578 4.941 1 95.94 233 PHE A O 1
ATOM 1806 N N . GLN A 1 234 ? -12.992 18.75 6.582 1 96.31 234 GLN A N 1
ATOM 1807 C CA . GLN A 1 234 ? -12.586 20.078 6.133 1 96.31 234 GLN A CA 1
ATOM 1808 C C . GLN A 1 234 ? -12.219 20.969 7.316 1 96.31 234 GLN A C 1
ATOM 1810 O O . GLN A 1 234 ? -12.898 20.953 8.344 1 96.31 234 GLN A O 1
ATOM 1815 N N . VAL A 1 235 ? -11.047 21.625 7.16 1 96.69 235 VAL A N 1
ATOM 1816 C CA . VAL A 1 235 ? -10.695 22.578 8.203 1 96.69 235 VAL A CA 1
ATOM 1817 C C . VAL A 1 235 ? -10.664 24 7.633 1 96.69 235 VAL A C 1
ATOM 1819 O O . VAL A 1 235 ? -10.391 24.188 6.445 1 96.69 235 VAL A O 1
ATOM 1822 N N . THR A 1 236 ? -10.961 24.938 8.461 1 97.5 236 THR A N 1
ATOM 1823 C CA . THR A 1 236 ? -11.039 26.344 8.047 1 97.5 236 THR A CA 1
ATOM 1824 C C . THR A 1 236 ? -10.117 27.203 8.898 1 97.5 236 THR A C 1
ATOM 1826 O O . THR A 1 236 ? -10.125 27.109 10.125 1 97.5 236 THR A O 1
ATOM 1829 N N . PHE A 1 237 ? -9.273 27.984 8.242 1 97.81 237 PHE A N 1
ATOM 1830 C CA . PHE A 1 237 ? -8.43 28.969 8.914 1 97.81 237 PHE A CA 1
ATOM 1831 C C . PHE A 1 237 ? -9.203 30.25 9.18 1 97.81 237 PHE A C 1
ATOM 1833 O O . PHE A 1 237 ? -10.188 30.547 8.508 1 97.81 237 PHE A O 1
ATOM 1840 N N . PRO A 1 238 ? -8.711 30.969 10.203 1 95 238 PRO A N 1
ATOM 1841 C CA . PRO A 1 238 ? -9.422 32.219 10.484 1 95 238 PRO A CA 1
ATOM 1842 C C . PRO A 1 238 ? -9.383 33.188 9.305 1 95 238 PRO A C 1
ATOM 1844 O O . PRO A 1 238 ? -8.367 33.281 8.617 1 95 238 PRO A O 1
ATOM 1847 N N . GLY A 1 239 ? -10.539 33.812 9.047 1 85.19 239 GLY A N 1
ATOM 1848 C CA . GLY A 1 239 ? -10.625 34.844 8.016 1 85.19 239 GLY A CA 1
ATOM 1849 C C . GLY A 1 239 ? -10.422 36.25 8.555 1 85.19 239 GLY A C 1
ATOM 1850 O O . GLY A 1 239 ? -10.492 36.469 9.766 1 85.19 239 GLY A O 1
ATOM 1851 N N . ARG A 1 240 ? -9.875 37.094 7.656 1 75.69 240 ARG A N 1
ATOM 1852 C CA . ARG A 1 240 ? -9.805 38.531 7.984 1 75.69 240 ARG A CA 1
ATOM 1853 C C . ARG A 1 240 ? -10.727 39.344 7.086 1 75.69 240 ARG A C 1
ATOM 1855 O O . ARG A 1 240 ? -10.602 39.312 5.859 1 75.69 240 ARG A O 1
ATOM 1862 N N . GLY A 1 241 ? -11.492 40.062 7.84 1 66.12 241 GLY A N 1
ATOM 1863 C CA . GLY A 1 241 ? -12.336 41.031 7.137 1 66.12 241 GLY A CA 1
ATOM 1864 C C . GLY A 1 241 ? -13.195 40.375 6.066 1 66.12 241 GLY A C 1
ATOM 1865 O O . GLY A 1 241 ? -13.922 39.406 6.336 1 66.12 241 GLY A O 1
ATOM 1866 N N . SER A 1 242 ? -13.062 40.812 4.816 1 71.31 242 SER A N 1
ATOM 1867 C CA . SER A 1 242 ? -13.898 40.438 3.674 1 71.31 242 SER A CA 1
ATOM 1868 C C . SER A 1 242 ? -13.281 39.312 2.873 1 71.31 242 SER A C 1
ATOM 1870 O O . SER A 1 242 ? -13.93 38.75 1.975 1 71.31 242 SER A O 1
ATOM 1872 N N . GLU A 1 243 ? -12.07 38.781 3.312 1 80.12 243 GLU A N 1
ATOM 1873 C CA . GLU A 1 243 ? -11.422 37.75 2.502 1 80.12 243 GLU A CA 1
ATOM 1874 C C . GLU A 1 243 ? -11.922 36.375 2.887 1 80.12 243 GLU A C 1
ATOM 1876 O O . GLU A 1 243 ? -12.164 36.094 4.062 1 80.12 243 GLU A O 1
ATOM 1881 N N . LYS A 1 244 ? -12.211 35.625 1.832 1 87.12 244 LYS A N 1
ATOM 1882 C CA . LYS A 1 244 ? -12.656 34.219 2.004 1 87.12 244 LYS A CA 1
ATOM 1883 C C . LYS A 1 244 ? -11.625 33.406 2.783 1 87.12 244 LYS A C 1
ATOM 1885 O O . LYS A 1 244 ? -10.43 33.438 2.463 1 87.12 244 LYS A O 1
ATOM 1890 N N . PRO A 1 245 ? -12.008 32.781 3.805 1 91.69 245 PRO A N 1
ATOM 1891 C CA . PRO A 1 245 ? -11.086 31.984 4.609 1 91.69 245 PRO A CA 1
ATOM 1892 C C . PRO A 1 245 ? -10.438 30.859 3.809 1 91.69 245 PRO A C 1
ATOM 1894 O O . PRO A 1 245 ? -11.008 30.391 2.822 1 91.69 245 PRO A O 1
ATOM 1897 N N . VAL A 1 246 ? -9.211 30.547 4.164 1 96.12 246 VAL A N 1
ATOM 1898 C CA . VAL A 1 246 ? -8.539 29.406 3.574 1 96.12 246 VAL A CA 1
ATOM 1899 C C . VAL A 1 246 ? -9.156 28.109 4.105 1 96.12 246 VAL A C 1
ATOM 1901 O O . VAL A 1 246 ? -9.312 27.938 5.316 1 96.12 246 VAL A O 1
ATOM 1904 N N . VAL A 1 247 ? -9.539 27.25 3.189 1 96.88 247 VAL A N 1
ATOM 1905 C CA . VAL A 1 247 ? -10.156 25.969 3.557 1 96.88 247 VAL A CA 1
ATOM 1906 C C . VAL A 1 247 ? -9.305 24.828 3.021 1 96.88 247 VAL A C 1
ATOM 1908 O O . VAL A 1 247 ? -8.891 24.828 1.86 1 96.88 247 VAL A O 1
ATOM 1911 N N . LEU A 1 248 ? -8.953 23.891 3.844 1 96.69 248 LEU A N 1
ATOM 1912 C CA . LEU A 1 248 ? -8.305 22.641 3.482 1 96.69 248 LEU A CA 1
ATOM 1913 C C . LEU A 1 248 ? -9.273 21.469 3.598 1 96.69 248 LEU A C 1
ATOM 1915 O O . LEU A 1 248 ? -9.773 21.172 4.688 1 96.69 248 LEU A O 1
ATOM 1919 N N . SER A 1 249 ? -9.523 20.812 2.486 1 96.31 249 SER A N 1
ATOM 1920 C CA . SER A 1 249 ? -10.547 19.766 2.459 1 96.31 249 SER A CA 1
ATOM 1921 C C . SER A 1 249 ? -9.984 18.453 1.908 1 96.31 249 SER A C 1
ATOM 1923 O O . SER A 1 249 ? -9.18 18.469 0.977 1 96.31 249 SER A O 1
ATOM 1925 N N . THR A 1 250 ? -10.414 17.344 2.457 1 95.88 250 THR A N 1
ATOM 1926 C CA . THR A 1 250 ? -10.078 16.031 1.927 1 95.88 250 THR A CA 1
ATOM 1927 C C . THR A 1 250 ? -11.242 15.445 1.131 1 95.88 250 THR A C 1
ATOM 1929 O O . THR A 1 250 ? -11.297 14.242 0.883 1 95.88 250 THR A O 1
ATOM 1932 N N . SER A 1 251 ? -12.148 16.312 0.752 1 96.56 251 SER A N 1
ATOM 1933 C CA . SER A 1 251 ? -13.328 15.914 -0.02 1 96.56 251 SER A CA 1
ATOM 1934 C C . SER A 1 251 ? -12.93 15.266 -1.34 1 96.56 251 SER A C 1
ATOM 1936 O O . SER A 1 251 ? -11.984 15.703 -1.998 1 96.56 251 SER A O 1
ATOM 1938 N N . PRO A 1 252 ? -13.711 14.25 -1.745 1 96.81 252 PRO A N 1
ATOM 1939 C CA . PRO A 1 252 ? -13.453 13.648 -3.055 1 96.81 252 PRO A CA 1
ATOM 1940 C C . PRO A 1 252 ? -13.656 14.633 -4.207 1 96.81 252 PRO A C 1
ATOM 1942 O O . PRO A 1 252 ? -13.273 14.336 -5.344 1 96.81 252 PRO A O 1
ATOM 1945 N N . PHE A 1 253 ? -14.25 15.781 -3.941 1 97.19 253 PHE A N 1
ATOM 1946 C CA . PHE A 1 253 ? -14.516 16.781 -4.973 1 97.19 253 PHE A CA 1
ATOM 1947 C C . PHE A 1 253 ? -13.398 17.812 -5.035 1 97.19 253 PHE A C 1
ATOM 1949 O O . PHE A 1 253 ? -13.469 18.75 -5.824 1 97.19 253 PHE A O 1
ATOM 1956 N N . HIS A 1 254 ? -12.414 17.703 -4.18 1 95.88 254 HIS A N 1
ATOM 1957 C CA . HIS A 1 254 ? -11.266 18.609 -4.102 1 95.88 254 HIS A CA 1
ATOM 1958 C C . HIS A 1 254 ? -9.977 17.906 -4.492 1 95.88 254 HIS A C 1
ATOM 1960 O O . HIS A 1 254 ? -9.953 16.672 -4.621 1 95.88 254 HIS A O 1
ATOM 1966 N N . PRO A 1 255 ? -8.906 18.688 -4.762 1 94.38 255 PRO A N 1
ATOM 1967 C CA . PRO A 1 255 ? -7.629 18.031 -5.066 1 94.38 255 PRO A CA 1
ATOM 1968 C C . PRO A 1 255 ? -7.219 17.016 -4.008 1 94.38 255 PRO A C 1
ATOM 1970 O O . PRO A 1 255 ? -7.43 17.234 -2.812 1 94.38 255 PRO A O 1
ATOM 1973 N N . VAL A 1 256 ? -6.625 15.992 -4.469 1 93.81 256 VAL A N 1
ATOM 1974 C CA . VAL A 1 256 ? -6.312 14.844 -3.627 1 93.81 256 VAL A CA 1
ATOM 1975 C C . VAL A 1 256 ? -5.238 15.227 -2.611 1 93.81 256 VAL A C 1
ATOM 1977 O O . VAL A 1 256 ? -4.266 15.898 -2.951 1 93.81 256 VAL A O 1
ATOM 1980 N N . THR A 1 257 ? -5.441 14.844 -1.412 1 94.12 257 THR A N 1
ATOM 1981 C CA . THR A 1 257 ? -4.445 14.938 -0.35 1 94.12 257 THR A CA 1
ATOM 1982 C C . THR A 1 257 ? -3.996 13.547 0.095 1 94.12 257 THR A C 1
ATOM 1984 O O . THR A 1 257 ? -4.625 12.547 -0.252 1 94.12 257 THR A O 1
ATOM 1987 N N . HIS A 1 258 ? -2.92 13.438 0.872 1 92.19 258 HIS A N 1
ATOM 1988 C CA . HIS A 1 258 ? -2.4 12.156 1.327 1 92.19 258 HIS A CA 1
ATOM 1989 C C . HIS A 1 258 ? -3.336 11.516 2.346 1 92.19 258 HIS A C 1
ATOM 1991 O O . HIS A 1 258 ? -3.227 10.32 2.629 1 92.19 258 HIS A O 1
ATOM 1997 N N . TRP A 1 259 ? -4.242 12.266 2.91 1 92.62 259 TRP A N 1
ATOM 1998 C CA . TRP A 1 259 ? -5.137 11.75 3.939 1 92.62 259 TRP A CA 1
ATOM 1999 C C . TRP A 1 259 ? -6.262 10.93 3.32 1 92.62 259 TRP A C 1
ATOM 2001 O O . TRP A 1 259 ? -6.797 10.016 3.959 1 92.62 259 TRP A O 1
ATOM 2011 N N . LYS A 1 260 ? -6.668 11.289 2.127 1 94.31 260 LYS A N 1
ATOM 2012 C CA . LYS A 1 260 ? -7.73 10.578 1.424 1 94.31 260 LYS A CA 1
ATOM 2013 C C . LYS A 1 260 ? -9.023 10.578 2.236 1 94.31 260 LYS A C 1
ATOM 2015 O O . LYS A 1 260 ? -9.383 11.594 2.84 1 94.31 260 LYS A O 1
ATOM 2020 N N . GLN A 1 261 ? -9.906 9.508 2.037 1 95.56 261 GLN A N 1
ATOM 2021 C CA . GLN A 1 261 ? -11.164 9.359 2.77 1 95.56 261 GLN A CA 1
ATOM 2022 C C . GLN A 1 261 ? -11.188 8.062 3.568 1 95.56 261 GLN A C 1
ATOM 2024 O O . GLN A 1 261 ? -10.438 7.125 3.27 1 95.56 261 GLN A O 1
ATOM 2029 N N . ALA A 1 262 ? -11.945 8.039 4.637 1 94.75 262 ALA A N 1
ATOM 2030 C CA . ALA A 1 262 ? -12.203 6.82 5.395 1 94.75 262 ALA A CA 1
ATOM 2031 C C . ALA A 1 262 ? -13.492 6.148 4.93 1 94.75 262 ALA A C 1
ATOM 2033 O O . ALA A 1 262 ? -14.562 6.773 4.918 1 94.75 262 ALA A O 1
ATOM 2034 N N . LEU A 1 263 ? -13.359 4.941 4.57 1 96.12 263 LEU A N 1
ATOM 2035 C CA . LEU A 1 263 ? -14.508 4.211 4.043 1 96.12 263 LEU A CA 1
ATOM 2036 C C . LEU A 1 263 ? -15.055 3.23 5.074 1 96.12 263 LEU A C 1
ATOM 2038 O O . LEU A 1 263 ? -14.281 2.555 5.762 1 96.12 263 LEU A O 1
ATOM 2042 N N . LEU A 1 264 ? -16.297 3.197 5.156 1 97 264 LEU A N 1
ATOM 2043 C CA . LEU A 1 264 ? -17.062 2.279 6 1 97 264 LEU A CA 1
ATOM 2044 C C . LEU A 1 264 ? -17.969 1.388 5.152 1 97 264 LEU A C 1
ATOM 2046 O O . LEU A 1 264 ? -19.062 1.789 4.781 1 97 264 LEU A O 1
ATOM 2050 N N . TYR A 1 265 ? -17.531 0.255 4.957 1 97.81 265 TYR A N 1
ATOM 2051 C CA . TYR A 1 265 ? -18.25 -0.622 4.047 1 97.81 265 TYR A CA 1
ATOM 2052 C C . TYR A 1 265 ? -19.469 -1.24 4.73 1 97.81 265 TYR A C 1
ATOM 2054 O O . TYR A 1 265 ? -19.406 -1.578 5.918 1 97.81 265 TYR A O 1
ATOM 2062 N N . LEU A 1 266 ? -20.5 -1.458 3.908 1 97.62 266 LEU A N 1
ATOM 2063 C CA . LEU A 1 266 ? -21.594 -2.33 4.316 1 97.62 266 LEU A CA 1
ATOM 2064 C C . LEU A 1 266 ? -21.156 -3.787 4.344 1 97.62 266 LEU A C 1
ATOM 2066 O O . LEU A 1 266 ? -19.984 -4.09 4.098 1 97.62 266 LEU A O 1
ATOM 2070 N N . ASN A 1 267 ? -22.062 -4.676 4.711 1 96.06 267 ASN A N 1
ATOM 2071 C CA . ASN A 1 267 ? -21.734 -6.098 4.684 1 96.06 267 ASN A CA 1
ATOM 2072 C C . ASN A 1 267 ? -21.75 -6.652 3.262 1 96.06 267 ASN A C 1
ATOM 2074 O O . ASN A 1 267 ? -21.047 -7.617 2.959 1 96.06 267 ASN A O 1
ATOM 2078 N N . GLU A 1 268 ? -22.578 -6.145 2.494 1 95.94 268 GLU A N 1
ATOM 2079 C CA . GLU A 1 268 ? -22.703 -6.461 1.075 1 95.94 268 GLU A CA 1
ATOM 2080 C C . GLU A 1 268 ? -23.203 -5.262 0.28 1 95.94 268 GLU A C 1
ATOM 2082 O O . GLU A 1 268 ? -23.812 -4.352 0.841 1 95.94 268 GLU A O 1
ATOM 2087 N N . PRO A 1 269 ? -22.953 -5.223 -0.977 1 96.75 269 PRO A N 1
ATOM 2088 C CA . PRO A 1 269 ? -23.469 -4.113 -1.785 1 96.75 269 PRO A CA 1
ATOM 2089 C C . PRO A 1 269 ? -24.984 -4.055 -1.809 1 96.75 269 PRO A C 1
ATOM 2091 O O . PRO A 1 269 ? -25.641 -5.098 -1.812 1 96.75 269 PRO A O 1
ATOM 2094 N N . VAL A 1 270 ? -25.516 -2.838 -1.827 1 97.44 270 VAL A N 1
ATOM 2095 C CA . VAL A 1 270 ? -26.953 -2.629 -1.942 1 97.44 270 VAL A CA 1
ATOM 2096 C C . VAL A 1 270 ? -27.266 -1.788 -3.18 1 97.44 270 VAL A C 1
ATOM 2098 O O . VAL A 1 270 ? -26.734 -0.68 -3.328 1 97.44 270 VAL A O 1
ATOM 2101 N N . GLN A 1 271 ? -28.109 -2.293 -4.004 1 97.19 271 GLN A N 1
ATOM 2102 C CA . GLN A 1 271 ? -28.516 -1.545 -5.195 1 97.19 271 GLN A CA 1
ATOM 2103 C C . GLN A 1 271 ? -29.422 -0.372 -4.832 1 97.19 271 GLN A C 1
ATOM 2105 O O . GLN A 1 271 ? -30.453 -0.555 -4.188 1 97.19 271 GLN A O 1
ATOM 2110 N N . VAL A 1 272 ? -28.969 0.81 -5.238 1 98.06 272 VAL A N 1
ATOM 2111 C CA . VAL A 1 272 ? -29.797 1.985 -5.004 1 98.06 272 VAL A CA 1
ATOM 2112 C C . VAL A 1 272 ? -30.203 2.607 -6.336 1 98.06 272 VAL A C 1
ATOM 2114 O O . VAL A 1 272 ? -29.562 2.361 -7.363 1 98.06 272 VAL A O 1
ATOM 2117 N N . GLU A 1 273 ? -31.297 3.336 -6.297 1 97.25 273 GLU A N 1
ATOM 2118 C CA . GLU A 1 273 ? -31.797 4.066 -7.453 1 97.25 273 GLU A CA 1
ATOM 2119 C C . GLU A 1 273 ? -32 5.543 -7.129 1 97.25 273 GLU A C 1
ATOM 2121 O O . GLU A 1 273 ? -31.812 5.965 -5.988 1 97.25 273 GLU A O 1
ATOM 2126 N N . GLN A 1 274 ? -32.375 6.23 -8.195 1 96.81 274 GLN A N 1
ATOM 2127 C CA . GLN A 1 274 ? -32.656 7.648 -7.98 1 96.81 274 GLN A CA 1
ATOM 2128 C C . GLN A 1 274 ? -33.656 7.84 -6.855 1 96.81 274 GLN A C 1
ATOM 2130 O O . GLN A 1 274 ? -34.688 7.176 -6.828 1 96.81 274 GLN A O 1
ATOM 2135 N N . ASP A 1 275 ? -33.281 8.672 -5.855 1 96.31 275 ASP A N 1
ATOM 2136 C CA . ASP A 1 275 ? -34.156 9.125 -4.766 1 96.31 275 ASP A CA 1
ATOM 2137 C C . ASP A 1 275 ? -34.312 8.039 -3.699 1 96.31 275 ASP A C 1
ATOM 2139 O O . ASP A 1 275 ? -35.188 8.133 -2.83 1 96.31 275 ASP A O 1
ATOM 2143 N N . THR A 1 276 ? -33.469 6.969 -3.861 1 97.75 276 THR A N 1
ATOM 2144 C CA . THR A 1 276 ? -33.438 6.043 -2.734 1 97.75 276 THR A CA 1
ATOM 2145 C C . THR A 1 276 ? -33 6.77 -1.455 1 97.75 276 THR A C 1
ATOM 2147 O O . THR A 1 276 ? -32 7.48 -1.434 1 97.75 276 THR A O 1
ATOM 2150 N N . ASP A 1 277 ? -33.812 6.566 -0.438 1 98.06 277 ASP A N 1
ATOM 2151 C CA . ASP A 1 277 ? -33.562 7.195 0.852 1 98.06 277 ASP A CA 1
ATOM 2152 C C . ASP A 1 277 ? -32.531 6.398 1.653 1 98.06 277 ASP A C 1
ATOM 2154 O O . ASP A 1 277 ? -32.656 5.176 1.772 1 98.06 277 ASP A O 1
ATOM 2158 N N . VAL A 1 278 ? -31.531 7.051 2.148 1 98.56 278 VAL A N 1
ATOM 2159 C CA . VAL A 1 278 ? -30.547 6.48 3.064 1 98.56 278 VAL A CA 1
ATOM 2160 C C . VAL A 1 278 ? -30.438 7.359 4.309 1 98.56 278 VAL A C 1
ATOM 2162 O O . VAL A 1 278 ? -30.172 8.562 4.203 1 98.56 278 VAL A O 1
ATOM 2165 N N . SER A 1 279 ? -30.625 6.832 5.453 1 98.31 279 SER A N 1
ATOM 2166 C CA . SER A 1 279 ? -30.578 7.625 6.676 1 98.31 279 SER A CA 1
ATOM 2167 C C . SER A 1 279 ? -29.875 6.871 7.801 1 98.31 279 SER A C 1
ATOM 2169 O O . SER A 1 279 ? -29.719 5.652 7.73 1 98.31 279 SER A O 1
ATOM 2171 N N . GLY A 1 280 ? -29.422 7.645 8.758 1 98.38 280 GLY A N 1
ATOM 2172 C CA . GLY A 1 280 ? -28.734 7 9.875 1 98.38 280 GLY A CA 1
ATOM 2173 C C . GLY A 1 280 ? -28.062 7.984 10.812 1 98.38 280 GLY A C 1
ATOM 2174 O O . GLY A 1 280 ? -28.422 9.164 10.844 1 98.38 280 GLY A O 1
ATOM 2175 N N . GLU A 1 281 ? -27.297 7.371 11.656 1 98.56 281 GLU A N 1
ATOM 2176 C CA . GLU A 1 281 ? -26.516 8.109 12.641 1 98.56 281 GLU A CA 1
ATOM 2177 C C . GLU A 1 281 ? -25.062 7.598 12.695 1 98.56 281 GLU A C 1
ATOM 2179 O O . GLU A 1 281 ? -24.828 6.395 12.578 1 98.56 281 GLU A O 1
ATOM 2184 N N . ILE A 1 282 ? -24.188 8.547 12.828 1 97.88 282 ILE A N 1
ATOM 2185 C CA . ILE A 1 282 ? -22.781 8.195 12.883 1 97.88 282 ILE A CA 1
ATOM 2186 C C . ILE A 1 282 ? -22.125 8.859 14.102 1 97.88 282 ILE A C 1
ATOM 2188 O O . ILE A 1 282 ? -22.438 10 14.43 1 97.88 282 ILE A O 1
ATOM 2192 N N . THR A 1 283 ? -21.25 8.117 14.758 1 95.38 283 THR A N 1
ATOM 2193 C CA . THR A 1 283 ? -20.516 8.641 15.906 1 95.38 283 THR A CA 1
ATOM 2194 C C . THR A 1 283 ? -19.047 8.227 15.836 1 95.38 283 THR A C 1
ATOM 2196 O O . THR A 1 283 ? -18.734 7.043 15.664 1 95.38 283 THR A O 1
ATOM 2199 N N . LEU A 1 284 ? -18.188 9.203 15.922 1 92.62 284 LEU A N 1
ATOM 2200 C CA . LEU A 1 284 ? -16.75 8.961 16.016 1 92.62 284 LEU A CA 1
ATOM 2201 C C . LEU A 1 284 ? -16.297 8.977 17.484 1 92.62 284 LEU A C 1
ATOM 2203 O O . LEU A 1 284 ? -16.594 9.922 18.219 1 92.62 284 LEU A O 1
ATOM 2207 N N . LEU A 1 285 ? -15.594 7.922 17.828 1 88.44 285 LEU A N 1
ATOM 2208 C CA . LEU A 1 285 ? -15.109 7.766 19.203 1 88.44 285 LEU A CA 1
ATOM 2209 C C . LEU A 1 285 ? -13.633 7.367 19.219 1 88.44 285 LEU A C 1
ATOM 2211 O O . LEU A 1 285 ? -13.148 6.734 18.266 1 88.44 285 LEU A O 1
ATOM 2215 N N . PRO A 1 286 ? -12.945 7.84 20.281 1 83.88 286 PRO A N 1
ATOM 2216 C CA . PRO A 1 286 ? -11.602 7.273 20.438 1 83.88 286 PRO A CA 1
ATOM 2217 C C . PRO A 1 286 ? -11.625 5.77 20.703 1 83.88 286 PRO A C 1
ATOM 2219 O O . PRO A 1 286 ? -12.562 5.262 21.328 1 83.88 286 PRO A O 1
ATOM 2222 N N . SER A 1 287 ? -10.562 5.086 20.172 1 81.5 287 SER A N 1
ATOM 2223 C CA . SER A 1 287 ? -10.469 3.658 20.438 1 81.5 287 SER A CA 1
ATOM 2224 C C . SER A 1 287 ? -10.102 3.404 21.906 1 81.5 287 SER A C 1
ATOM 2226 O O . SER A 1 287 ? -9.305 4.137 22.484 1 81.5 287 SER A O 1
ATOM 2228 N N . GLN A 1 288 ? -10.773 2.43 22.484 1 72.5 288 GLN A N 1
ATOM 2229 C CA . GLN A 1 288 ? -10.508 2.078 23.875 1 72.5 288 GLN A CA 1
ATOM 2230 C C . GLN A 1 288 ? -9.156 1.384 24.016 1 72.5 288 GLN A C 1
ATOM 2232 O O . GLN A 1 288 ? -8.508 1.487 25.062 1 72.5 288 GLN A O 1
ATOM 2237 N N . ASP A 1 289 ? -8.719 0.759 22.969 1 70.75 289 ASP A N 1
ATOM 2238 C CA . ASP A 1 289 ? -7.516 -0.064 23.031 1 70.75 289 ASP A CA 1
ATOM 2239 C C . ASP A 1 289 ? -6.273 0.748 22.656 1 70.75 289 ASP A C 1
ATOM 2241 O O . ASP A 1 289 ? -5.207 0.562 23.25 1 70.75 289 ASP A O 1
ATOM 2245 N N . HIS A 1 290 ? -6.445 1.61 21.656 1 68.44 290 HIS A N 1
ATOM 2246 C CA . HIS A 1 290 ? -5.328 2.418 21.188 1 68.44 290 HIS A CA 1
ATOM 2247 C C . HIS A 1 290 ? -5.723 3.885 21.062 1 68.44 290 HIS A C 1
ATOM 2249 O O . HIS A 1 290 ? -6.504 4.246 20.172 1 68.44 290 HIS A O 1
ATOM 2255 N N . HIS A 1 291 ? -5.16 4.605 21.875 1 63.94 291 HIS A N 1
ATOM 2256 C CA . HIS A 1 291 ? -5.559 6 22 1 63.94 291 HIS A CA 1
ATOM 2257 C C . HIS A 1 291 ? -5.422 6.734 20.672 1 63.94 291 HIS A C 1
ATOM 2259 O O . HIS A 1 291 ? -6.074 7.754 20.453 1 63.94 291 HIS A O 1
ATOM 2265 N N . ARG A 1 292 ? -4.762 6.184 19.75 1 67.19 292 ARG A N 1
ATOM 2266 C CA . ARG A 1 292 ? -4.555 6.918 18.5 1 67.19 292 ARG A CA 1
ATOM 2267 C C . ARG A 1 292 ? -5.441 6.367 17.391 1 67.19 292 ARG A C 1
ATOM 2269 O O . ARG A 1 292 ? -5.434 6.883 16.266 1 67.19 292 ARG A O 1
ATOM 2276 N N . HIS A 1 293 ? -6.277 5.426 17.844 1 79.25 293 HIS A N 1
ATOM 2277 C CA . HIS A 1 293 ? -7.121 4.828 16.812 1 79.25 293 HIS A CA 1
ATOM 2278 C C . HIS A 1 293 ? -8.555 5.352 16.906 1 79.25 293 HIS A C 1
ATOM 2280 O O . HIS A 1 293 ? -8.977 5.82 17.969 1 79.25 293 HIS A O 1
ATOM 2286 N N . LEU A 1 294 ? -9.188 5.375 15.797 1 85.12 294 LEU A N 1
ATOM 2287 C CA . LEU A 1 294 ? -10.555 5.859 15.664 1 85.12 294 LEU A CA 1
ATOM 2288 C C . LEU A 1 294 ? -11.547 4.699 15.633 1 85.12 294 LEU A C 1
ATOM 2290 O O . LEU A 1 294 ? -11.273 3.664 15.016 1 85.12 294 LEU A O 1
ATOM 2294 N N . ARG A 1 295 ? -12.594 4.875 16.359 1 90.31 295 ARG A N 1
ATOM 2295 C CA . ARG A 1 295 ? -13.75 3.986 16.328 1 90.31 295 ARG A CA 1
ATOM 2296 C C . ARG A 1 295 ? -14.969 4.707 15.773 1 90.31 295 ARG A C 1
ATOM 2298 O O . ARG A 1 295 ? -15.227 5.863 16.109 1 90.31 295 ARG A O 1
ATOM 2305 N N . VAL A 1 296 ? -15.695 4.043 14.898 1 94.38 296 VAL A N 1
ATOM 2306 C CA . VAL A 1 296 ? -16.875 4.664 14.305 1 94.38 296 VAL A CA 1
ATOM 2307 C C . VAL A 1 296 ? -18.094 3.762 14.516 1 94.38 296 VAL A C 1
ATOM 2309 O O . VAL A 1 296 ? -18.078 2.596 14.117 1 94.38 296 VAL A O 1
ATOM 2312 N N . LEU A 1 297 ? -19.062 4.316 15.133 1 96.06 297 LEU A N 1
ATOM 2313 C CA . LEU A 1 297 ? -20.344 3.65 15.258 1 96.06 297 LEU A CA 1
ATOM 2314 C C . LEU A 1 297 ? -21.328 4.16 14.203 1 96.06 297 LEU A C 1
ATOM 2316 O O . LEU A 1 297 ? -21.547 5.367 14.086 1 96.06 297 LEU A O 1
ATOM 2320 N N . LEU A 1 298 ? -21.875 3.227 13.492 1 97.88 298 LEU A N 1
ATOM 2321 C CA . LEU A 1 298 ? -22.766 3.594 12.398 1 97.88 298 LEU A CA 1
ATOM 2322 C C . LEU A 1 298 ? -24.094 2.838 12.5 1 97.88 298 LEU A C 1
ATOM 2324 O O . LEU A 1 298 ? -24.094 1.611 12.633 1 97.88 298 LEU A O 1
ATOM 2328 N N . ARG A 1 299 ? -25.125 3.527 12.57 1 98.38 299 ARG A N 1
ATOM 2329 C CA . ARG A 1 299 ? -26.484 3.023 12.383 1 98.38 299 ARG A CA 1
ATOM 2330 C C . ARG A 1 299 ? -27.109 3.564 11.102 1 98.38 299 ARG A C 1
ATOM 2332 O O . ARG A 1 299 ? -27.062 4.77 10.852 1 98.38 299 ARG A O 1
ATOM 2339 N N . TYR A 1 300 ? -27.609 2.668 10.273 1 98.31 300 TYR A N 1
ATOM 2340 C CA . TYR A 1 300 ? -28.078 3.164 8.977 1 98.31 300 TYR A CA 1
ATOM 2341 C C . TYR A 1 300 ? -29.234 2.324 8.453 1 98.31 300 TYR A C 1
ATOM 2343 O O . TYR A 1 300 ? -29.438 1.187 8.891 1 98.31 300 TYR A O 1
ATOM 2351 N N . LYS A 1 301 ? -29.969 2.936 7.59 1 98.19 301 LYS A N 1
ATOM 2352 C CA . LYS A 1 301 ? -31.062 2.324 6.836 1 98.19 301 LYS A CA 1
ATOM 2353 C C . LYS A 1 301 ? -31 2.717 5.363 1 98.19 301 LYS A C 1
ATOM 2355 O O . LYS A 1 301 ? -30.844 3.896 5.035 1 98.19 301 LYS A O 1
ATOM 2360 N N . VAL A 1 302 ? -31.078 1.715 4.5 1 98 302 VAL A N 1
ATOM 2361 C CA . VAL A 1 302 ? -31.062 1.962 3.062 1 98 302 VAL A CA 1
ATOM 2362 C C . VAL A 1 302 ? -32.406 1.578 2.461 1 98 302 VAL A C 1
ATOM 2364 O O . VAL A 1 302 ? -32.75 0.396 2.41 1 98 302 VAL A O 1
ATOM 2367 N N . GLY A 1 303 ? -33.031 2.553 1.937 1 96.06 303 GLY A N 1
ATOM 2368 C CA . GLY A 1 303 ? -34.344 2.295 1.387 1 96.06 303 GLY A CA 1
ATOM 2369 C C . GLY A 1 303 ? -35.281 1.631 2.377 1 96.06 303 GLY A C 1
ATOM 2370 O O . GLY A 1 303 ? -35.469 2.119 3.496 1 96.06 303 GLY A O 1
ATOM 2371 N N . ASP A 1 304 ? -35.844 0.469 1.911 1 93.38 304 ASP A N 1
ATOM 2372 C CA . ASP A 1 304 ? -36.844 -0.222 2.73 1 93.38 304 ASP A CA 1
ATOM 2373 C C . ASP A 1 304 ? -36.188 -1.34 3.547 1 93.38 304 ASP A C 1
ATOM 2375 O O . ASP A 1 304 ? -36.906 -2.125 4.191 1 93.38 304 ASP A O 1
ATOM 2379 N N . GLN A 1 305 ? -34.938 -1.354 3.58 1 94.5 305 GLN A N 1
ATOM 2380 C CA . GLN A 1 305 ? -34.25 -2.404 4.324 1 94.5 305 GLN A CA 1
ATOM 2381 C C . GLN A 1 305 ? -34.25 -2.117 5.824 1 94.5 305 GLN A C 1
ATOM 2383 O O . GLN A 1 305 ? -34.531 -0.988 6.242 1 94.5 305 GLN A O 1
ATOM 2388 N N . GLU A 1 306 ? -33.938 -3.135 6.543 1 95.69 306 GLU A N 1
ATOM 2389 C CA . GLU A 1 306 ? -33.875 -2.986 7.996 1 95.69 306 GLU A CA 1
ATOM 2390 C C . GLU A 1 306 ? -32.656 -2.15 8.406 1 95.69 306 GLU A C 1
ATOM 2392 O O . GLU A 1 306 ? -31.656 -2.131 7.711 1 95.69 306 GLU A O 1
ATOM 2397 N N . GLU A 1 307 ? -32.938 -1.513 9.484 1 96.88 307 GLU A N 1
ATOM 2398 C CA . GLU A 1 307 ? -31.828 -0.741 10.039 1 96.88 307 GLU A CA 1
ATOM 2399 C C . GLU A 1 307 ? -30.703 -1.655 10.508 1 96.88 307 GLU A C 1
ATOM 2401 O O . GLU A 1 307 ? -30.953 -2.695 11.117 1 96.88 307 GLU A O 1
ATOM 2406 N N . LYS A 1 308 ? -29.531 -1.267 10.227 1 96.75 308 LYS A N 1
ATOM 2407 C CA . LYS A 1 308 ? -28.359 -2.035 10.617 1 96.75 308 LYS A CA 1
ATOM 2408 C C . LYS A 1 308 ? -27.391 -1.181 11.43 1 96.75 308 LYS A C 1
ATOM 2410 O O . LYS A 1 308 ? -27.406 0.048 11.336 1 96.75 308 LYS A O 1
ATOM 2415 N N . THR A 1 309 ? -26.641 -1.853 12.289 1 96.88 309 THR A N 1
ATOM 2416 C CA . THR A 1 309 ? -25.625 -1.189 13.086 1 96.88 309 THR A CA 1
ATOM 2417 C C . THR A 1 309 ? -24.266 -1.848 12.883 1 96.88 309 THR A C 1
ATOM 2419 O O . THR A 1 309 ? -24.156 -3.076 12.828 1 96.88 309 THR A O 1
ATOM 2422 N N . LYS A 1 310 ? -23.281 -1.031 12.719 1 96.62 310 LYS A N 1
ATOM 2423 C CA . LYS A 1 310 ? -21.906 -1.527 12.594 1 96.62 310 LYS A CA 1
ATOM 2424 C C . LYS A 1 310 ? -20.953 -0.729 13.477 1 96.62 310 LYS A C 1
ATOM 2426 O O . LYS A 1 310 ? -21.156 0.467 13.695 1 96.62 310 LYS A O 1
ATOM 2431 N N . ASP A 1 311 ? -19.953 -1.416 13.977 1 95.69 311 ASP A N 1
ATOM 2432 C CA . ASP A 1 311 ? -18.906 -0.865 14.82 1 95.69 311 ASP A CA 1
ATOM 2433 C C . ASP A 1 311 ? -17.531 -1.015 14.156 1 95.69 311 ASP A C 1
ATOM 2435 O O . ASP A 1 311 ? -16.969 -2.109 14.133 1 95.69 311 ASP A O 1
ATOM 2439 N N . PHE A 1 312 ? -16.984 0.134 13.648 1 94.44 312 PHE A N 1
ATOM 2440 C CA . PHE A 1 312 ? -15.773 0.098 12.852 1 94.44 312 PHE A CA 1
ATOM 2441 C C . PHE A 1 312 ? -14.562 0.47 13.695 1 94.44 312 PHE A C 1
ATOM 2443 O O . PHE A 1 312 ? -14.641 1.348 14.555 1 94.44 312 PHE A O 1
ATOM 2450 N N . ALA A 1 313 ? -13.461 -0.198 13.367 1 88.69 313 ALA A N 1
ATOM 2451 C CA . ALA A 1 313 ? -12.203 0.127 14.031 1 88.69 313 ALA A CA 1
ATOM 2452 C C . ALA A 1 313 ? -11.047 0.15 13.031 1 88.69 313 ALA A C 1
ATOM 2454 O O . ALA A 1 313 ? -11.109 -0.497 11.984 1 88.69 313 ALA A O 1
ATOM 2455 N N . MET A 1 314 ? -10.039 0.919 13.391 1 82.06 314 MET A N 1
ATOM 2456 C CA . MET A 1 314 ? -8.828 0.925 12.57 1 82.06 314 MET A CA 1
ATOM 2457 C C . MET A 1 314 ? -7.941 -0.271 12.906 1 82.06 314 MET A C 1
ATOM 2459 O O . MET A 1 314 ? -7.859 -0.685 14.062 1 82.06 314 MET A O 1
ATOM 2463 N N . GLU A 1 315 ? -7.445 -0.885 11.852 1 69.25 315 GLU A N 1
ATOM 2464 C CA . GLU A 1 315 ? -6.559 -2.018 12.109 1 69.25 315 GLU A CA 1
ATOM 2465 C C . GLU A 1 315 ? -5.203 -1.553 12.633 1 69.25 315 GLU A C 1
ATOM 2467 O O . GLU A 1 315 ? -4.773 -0.433 12.352 1 69.25 315 GLU A O 1
ATOM 2472 N N . ASP A 1 316 ? -4.668 -2.352 13.594 1 59.22 316 ASP A N 1
ATOM 2473 C CA . ASP A 1 316 ? -3.348 -2.088 14.156 1 59.22 316 ASP A CA 1
ATOM 2474 C C . ASP A 1 316 ? -2.273 -2.105 13.07 1 59.22 316 ASP A C 1
ATOM 2476 O O . ASP A 1 316 ? -2.404 -2.814 12.07 1 59.22 316 ASP A O 1
ATOM 2480 N N . MET B 1 1 ? -4.418 -12.82 -7.031 1 73.94 1 MET B N 1
ATOM 2481 C CA . MET B 1 1 ? -3.52 -13.5 -7.961 1 73.94 1 MET B CA 1
ATOM 2482 C C . MET B 1 1 ? -4.258 -13.898 -9.234 1 73.94 1 MET B C 1
ATOM 2484 O O . MET B 1 1 ? -3.785 -13.633 -10.344 1 73.94 1 MET B O 1
ATOM 2488 N N . ILE B 1 2 ? -5.445 -14.352 -9.102 1 82.5 2 ILE B N 1
ATOM 2489 C CA . ILE B 1 2 ? -6.164 -14.883 -10.25 1 82.5 2 ILE B CA 1
ATOM 2490 C C . ILE B 1 2 ? -6.488 -13.75 -11.227 1 82.5 2 ILE B C 1
ATOM 2492 O O . ILE B 1 2 ? -6.562 -13.961 -12.438 1 82.5 2 ILE B O 1
ATOM 2496 N N . ALA B 1 3 ? -6.559 -12.57 -10.742 1 84.56 3 ALA B N 1
ATOM 2497 C CA . ALA B 1 3 ? -6.879 -11.406 -11.562 1 84.56 3 ALA B CA 1
ATOM 2498 C C . ALA B 1 3 ? -5.676 -10.977 -12.398 1 84.56 3 ALA B C 1
ATOM 2500 O O . ALA B 1 3 ? -5.812 -10.195 -13.344 1 84.56 3 ALA B O 1
ATOM 2501 N N . ASP B 1 4 ? -4.52 -11.492 -12.055 1 92.38 4 ASP B N 1
ATOM 2502 C CA . ASP B 1 4 ? -3.332 -11.297 -12.883 1 92.38 4 ASP B CA 1
ATOM 2503 C C . ASP B 1 4 ? -3.41 -12.109 -14.172 1 92.38 4 ASP B C 1
ATOM 2505 O O . ASP B 1 4 ? -3.012 -13.281 -14.195 1 92.38 4 ASP B O 1
ATOM 2509 N N . ARG B 1 5 ? -3.779 -11.539 -15.266 1 92.62 5 ARG B N 1
ATOM 2510 C CA . ARG B 1 5 ? -4.039 -12.227 -16.531 1 92.62 5 ARG B CA 1
ATOM 2511 C C . ARG B 1 5 ? -2.756 -12.812 -17.109 1 92.62 5 ARG B C 1
ATOM 2513 O O . ARG B 1 5 ? -2.777 -13.859 -17.75 1 92.62 5 ARG B O 1
ATOM 2520 N N . VAL B 1 6 ? -1.693 -12.07 -16.922 1 95.44 6 VAL B N 1
ATOM 2521 C CA . VAL B 1 6 ? -0.41 -12.555 -17.422 1 95.44 6 VAL B CA 1
ATOM 2522 C C . VAL B 1 6 ? -0.089 -13.914 -16.812 1 95.44 6 VAL B C 1
ATOM 2524 O O . VAL B 1 6 ? 0.238 -14.859 -17.516 1 95.44 6 VAL B O 1
ATOM 2527 N N . ARG B 1 7 ? -0.239 -13.945 -15.516 1 95.38 7 ARG B N 1
ATOM 2528 C CA . ARG B 1 7 ? 0.034 -15.18 -14.789 1 95.38 7 ARG B CA 1
ATOM 2529 C C . ARG B 1 7 ? -0.979 -16.266 -15.141 1 95.38 7 ARG B C 1
ATOM 2531 O O . ARG B 1 7 ? -0.601 -17.391 -15.484 1 95.38 7 ARG B O 1
ATOM 2538 N N . THR B 1 8 ? -2.248 -16.016 -15.039 1 96.62 8 THR B N 1
ATOM 2539 C CA . THR B 1 8 ? -3.289 -17.016 -15.242 1 96.62 8 THR B CA 1
ATOM 2540 C C . THR B 1 8 ? -3.254 -17.547 -16.672 1 96.62 8 THR B C 1
ATOM 2542 O O . THR B 1 8 ? -3.352 -18.766 -16.875 1 96.62 8 THR B O 1
ATOM 2545 N N . ASP B 1 9 ? -3.008 -16.703 -17.641 1 96.81 9 ASP B N 1
ATOM 2546 C CA . ASP B 1 9 ? -2.939 -17.109 -19.047 1 96.81 9 ASP B CA 1
ATOM 2547 C C . ASP B 1 9 ? -1.707 -17.969 -19.297 1 96.81 9 ASP B C 1
ATOM 2549 O O . ASP B 1 9 ? -1.766 -18.938 -20.062 1 96.81 9 ASP B O 1
ATOM 2553 N N . ALA B 1 10 ? -0.665 -17.578 -18.703 1 97.06 10 ALA B N 1
ATOM 2554 C CA . ALA B 1 10 ? 0.552 -18.375 -18.875 1 97.06 10 ALA B CA 1
ATOM 2555 C C . ALA B 1 10 ? 0.368 -19.797 -18.344 1 97.06 10 ALA B C 1
ATOM 2557 O O . ALA B 1 10 ? 0.746 -20.766 -19.016 1 97.06 10 ALA B O 1
ATOM 2558 N N . TYR B 1 11 ? -0.193 -19.922 -17.203 1 97.69 11 TYR B N 1
ATOM 2559 C CA . TYR B 1 11 ? -0.441 -21.25 -16.656 1 97.69 11 TYR B CA 1
ATOM 2560 C C . TYR B 1 11 ? -1.426 -22.031 -17.516 1 97.69 11 TYR B C 1
ATOM 2562 O O . TYR B 1 11 ? -1.211 -23.203 -17.797 1 97.69 11 TYR B O 1
ATOM 2570 N N . ARG B 1 12 ? -2.465 -21.375 -17.875 1 97.56 12 ARG B N 1
ATOM 2571 C CA . ARG B 1 12 ? -3.443 -22.047 -18.734 1 97.56 12 ARG B CA 1
ATOM 2572 C C . ARG B 1 12 ? -2.799 -22.547 -20.016 1 97.56 12 ARG B C 1
ATOM 2574 O O . ARG B 1 12 ? -2.955 -23.719 -20.391 1 97.56 12 ARG B O 1
ATOM 2581 N N . LEU B 1 13 ? -2.082 -21.656 -20.641 1 96.5 13 LEU B N 1
ATOM 2582 C CA . LEU B 1 13 ? -1.427 -22.016 -21.906 1 96.5 13 LEU B CA 1
ATOM 2583 C C . LEU B 1 13 ? -0.381 -23.094 -21.688 1 96.5 13 LEU B C 1
ATOM 2585 O O . LEU B 1 13 ? -0.277 -24.031 -22.469 1 96.5 13 LEU B O 1
ATOM 2589 N N . GLY B 1 14 ? 0.4 -22.922 -20.625 1 97.25 14 GLY B N 1
ATOM 2590 C CA . GLY B 1 14 ? 1.392 -23.938 -20.297 1 97.25 14 GLY B CA 1
ATOM 2591 C C . GLY B 1 14 ? 0.793 -25.312 -20.109 1 97.25 14 GLY B C 1
ATOM 2592 O O . GLY B 1 14 ? 1.366 -26.312 -20.562 1 97.25 14 GLY B O 1
ATOM 2593 N N . ILE B 1 15 ? -0.328 -25.406 -19.516 1 97.75 15 ILE B N 1
ATOM 2594 C CA . ILE B 1 15 ? -1.027 -26.656 -19.266 1 97.75 15 ILE B CA 1
ATOM 2595 C C . ILE B 1 15 ? -1.604 -27.188 -20.594 1 97.75 15 ILE B C 1
ATOM 2597 O O . ILE B 1 15 ? -1.396 -28.344 -20.938 1 97.75 15 ILE B O 1
ATOM 2601 N N . LEU B 1 16 ? -2.238 -26.344 -21.328 1 95.56 16 LEU B N 1
ATOM 2602 C CA . LEU B 1 16 ? -2.914 -26.75 -22.562 1 95.56 16 LEU B CA 1
ATOM 2603 C C . LEU B 1 16 ? -1.908 -27.219 -23.609 1 95.56 16 LEU B C 1
ATOM 2605 O O . LEU B 1 16 ? -2.176 -28.156 -24.344 1 95.56 16 LEU B O 1
ATOM 2609 N N . ARG B 1 17 ? -0.856 -26.562 -23.641 1 95.12 17 ARG B N 1
ATOM 2610 C CA . ARG B 1 17 ? 0.156 -26.938 -24.625 1 95.12 17 ARG B CA 1
ATOM 2611 C C . ARG B 1 17 ? 0.768 -28.297 -24.281 1 95.12 17 ARG B C 1
ATOM 2613 O O . ARG B 1 17 ? 1.402 -28.922 -25.125 1 95.12 17 ARG B O 1
ATOM 2620 N N . ASN B 1 18 ? 0.605 -28.703 -23.094 1 95.44 18 ASN B N 1
ATOM 2621 C CA . ASN B 1 18 ? 1.097 -30.016 -22.688 1 95.44 18 ASN B CA 1
ATOM 2622 C C . ASN B 1 18 ? -0.041 -31.016 -22.547 1 95.44 18 ASN B C 1
ATOM 2624 O O . ASN B 1 18 ? 0.066 -31.984 -21.781 1 95.44 18 ASN B O 1
ATOM 2628 N N . TRP B 1 19 ? -1.079 -30.734 -23.219 1 94.62 19 TRP B N 1
ATOM 2629 C CA . TRP B 1 19 ? -2.285 -31.547 -23.109 1 94.62 19 TRP B CA 1
ATOM 2630 C C . TRP B 1 19 ? -1.986 -33 -23.422 1 94.62 19 TRP B C 1
ATOM 2632 O O . TRP B 1 19 ? -2.543 -33.906 -22.797 1 94.62 19 TRP B O 1
ATOM 2642 N N . ALA B 1 20 ? -1.149 -33.281 -24.359 1 93.94 20 ALA B N 1
ATOM 2643 C CA . ALA B 1 20 ? -0.852 -34.656 -24.781 1 93.94 20 ALA B CA 1
ATOM 2644 C C . ALA B 1 20 ? -0.242 -35.469 -23.641 1 93.94 20 ALA B C 1
ATOM 2646 O O . ALA B 1 20 ? -0.493 -36.656 -23.5 1 93.94 20 ALA B O 1
ATOM 2647 N N . ALA B 1 21 ? 0.487 -34.812 -22.828 1 93.88 21 ALA B N 1
ATOM 2648 C CA . ALA B 1 21 ? 1.137 -35.469 -21.688 1 93.88 21 ALA B CA 1
ATOM 2649 C C . ALA B 1 21 ? 0.194 -35.562 -20.5 1 93.88 21 ALA B C 1
ATOM 2651 O O . ALA B 1 21 ? 0.451 -36.312 -19.547 1 93.88 21 ALA B O 1
ATOM 2652 N N . LEU B 1 22 ? -0.901 -34.812 -20.594 1 96.75 22 LEU B N 1
ATOM 2653 C CA . LEU B 1 22 ? -1.809 -34.75 -19.453 1 96.75 22 LEU B CA 1
ATOM 2654 C C . LEU B 1 22 ? -3.061 -35.594 -19.703 1 96.75 22 LEU B C 1
ATOM 2656 O O . LEU B 1 22 ? -3.699 -36.062 -18.766 1 96.75 22 LEU B O 1
ATOM 2660 N N . ARG B 1 23 ? -3.385 -35.781 -20.953 1 98 23 ARG B N 1
ATOM 2661 C CA . ARG B 1 23 ? -4.617 -36.469 -21.312 1 98 23 ARG B CA 1
ATOM 2662 C C . ARG B 1 23 ? -4.625 -37.875 -20.766 1 98 23 ARG B C 1
ATOM 2664 O O . ARG B 1 23 ? -3.695 -38.656 -21.016 1 98 23 ARG B O 1
ATOM 2671 N N . GLY B 1 24 ? -5.68 -38.188 -20.062 1 98.31 24 GLY B N 1
ATOM 2672 C CA . GLY B 1 24 ? -5.84 -39.5 -19.516 1 98.31 24 GLY B CA 1
ATOM 2673 C C . GLY B 1 24 ? -4.875 -39.812 -18.375 1 98.31 24 GLY B C 1
ATOM 2674 O O . GLY B 1 24 ? -4.746 -40.969 -17.938 1 98.31 24 GLY B O 1
ATOM 2675 N N . LYS B 1 25 ? -4.195 -38.844 -17.875 1 98.44 25 LYS B N 1
ATOM 2676 C CA . LYS B 1 25 ? -3.162 -39.031 -16.859 1 98.44 25 LYS B CA 1
ATOM 2677 C C . LYS B 1 25 ? -3.578 -38.438 -15.516 1 98.44 25 LYS B C 1
ATOM 2679 O O . LYS B 1 25 ? -4.68 -37.906 -15.391 1 98.44 25 LYS B O 1
ATOM 2684 N N . THR B 1 26 ? -2.699 -38.656 -14.492 1 98.75 26 THR B N 1
ATOM 2685 C CA . THR B 1 26 ? -2.938 -38.125 -13.148 1 98.75 26 THR B CA 1
ATOM 2686 C C . THR B 1 26 ? -2.041 -36.938 -12.875 1 98.75 26 THR B C 1
ATOM 2688 O O . THR B 1 26 ? -0.872 -36.906 -13.258 1 98.75 26 THR B O 1
ATOM 2691 N N . VAL B 1 27 ? -2.674 -35.875 -12.258 1 98.88 27 VAL B N 1
ATOM 2692 C CA . VAL B 1 27 ? -1.952 -34.656 -11.984 1 98.88 27 VAL B CA 1
ATOM 2693 C C . VAL B 1 27 ? -2.078 -34.281 -10.508 1 98.88 27 VAL B C 1
ATOM 2695 O O . VAL B 1 27 ? -3.139 -34.469 -9.906 1 98.88 27 VAL B O 1
ATOM 2698 N N . LEU B 1 28 ? -0.975 -33.844 -9.938 1 98.88 28 LEU B N 1
ATOM 2699 C CA . LEU B 1 28 ? -0.979 -33.25 -8.602 1 98.88 28 LEU B CA 1
ATOM 2700 C C . LEU B 1 28 ? -0.835 -31.734 -8.664 1 98.88 28 LEU B C 1
ATOM 2702 O O . LEU B 1 28 ? 0.129 -31.219 -9.234 1 98.88 28 LEU B O 1
ATOM 2706 N N . ASP B 1 29 ? -1.817 -31.031 -8.172 1 98.75 29 ASP B N 1
ATOM 2707 C CA . ASP B 1 29 ? -1.789 -29.594 -8.016 1 98.75 29 ASP B CA 1
ATOM 2708 C C . ASP B 1 29 ? -1.38 -29.203 -6.598 1 98.75 29 ASP B C 1
ATOM 2710 O O . ASP B 1 29 ? -2.184 -29.281 -5.668 1 98.75 29 ASP B O 1
ATOM 2714 N N . VAL B 1 30 ? -0.099 -28.766 -6.441 1 97.62 30 VAL B N 1
ATOM 2715 C CA . VAL B 1 30 ? 0.432 -28.406 -5.129 1 97.62 30 VAL B CA 1
ATOM 2716 C C . VAL B 1 30 ? 0.137 -26.938 -4.836 1 97.62 30 VAL B C 1
ATOM 2718 O O . VAL B 1 30 ? 0.593 -26.062 -5.559 1 97.62 30 VAL B O 1
ATOM 2721 N N . GLY B 1 31 ? -0.541 -26.703 -3.693 1 96.06 31 GLY B N 1
ATOM 2722 C CA . GLY B 1 31 ? -1.024 -25.359 -3.436 1 96.06 31 GLY B CA 1
ATOM 2723 C C . GLY B 1 31 ? -2.113 -24.922 -4.398 1 96.06 31 GLY B C 1
ATOM 2724 O O . GLY B 1 31 ? -1.973 -23.906 -5.082 1 96.06 31 GLY B O 1
ATOM 2725 N N . ALA B 1 32 ? -3.207 -25.578 -4.336 1 97.44 32 ALA B N 1
ATOM 2726 C CA . ALA B 1 32 ? -4.211 -25.484 -5.395 1 97.44 32 ALA B CA 1
ATOM 2727 C C . ALA B 1 32 ? -4.992 -24.172 -5.293 1 97.44 32 ALA B C 1
ATOM 2729 O O . ALA B 1 32 ? -5.594 -23.734 -6.27 1 97.44 32 ALA B O 1
ATOM 2730 N N . GLY B 1 33 ? -4.961 -23.578 -4.078 1 95.75 33 GLY B N 1
ATOM 2731 C CA . GLY B 1 33 ? -5.75 -22.359 -3.895 1 95.75 33 GLY B CA 1
ATOM 2732 C C . GLY B 1 33 ? -7.227 -22.578 -4.164 1 95.75 33 GLY B C 1
ATOM 2733 O O . GLY B 1 33 ? -7.844 -23.484 -3.598 1 95.75 33 GLY B O 1
ATOM 2734 N N . THR B 1 34 ? -7.758 -21.797 -5.129 1 96.06 34 THR B N 1
ATOM 2735 C CA . THR B 1 34 ? -9.18 -21.891 -5.453 1 96.06 34 THR B CA 1
ATOM 2736 C C . THR B 1 34 ? -9.43 -23 -6.469 1 96.06 34 THR B C 1
ATOM 2738 O O . THR B 1 34 ? -10.578 -23.234 -6.863 1 96.06 34 THR B O 1
ATOM 2741 N N . GLY B 1 35 ? -8.422 -23.625 -6.934 1 97.44 35 GLY B N 1
ATOM 2742 C CA . GLY B 1 35 ? -8.562 -24.812 -7.766 1 97.44 35 GLY B CA 1
ATOM 2743 C C . GLY B 1 35 ? -8.508 -24.5 -9.25 1 97.44 35 GLY B C 1
ATOM 2744 O O . GLY B 1 35 ? -8.781 -25.375 -10.078 1 97.44 35 GLY B O 1
ATOM 2745 N N . ILE B 1 36 ? -8.117 -23.297 -9.648 1 97.62 36 ILE B N 1
ATOM 2746 C CA . ILE B 1 36 ? -8.195 -22.906 -11.055 1 97.62 36 ILE B CA 1
ATOM 2747 C C . ILE B 1 36 ? -7.223 -23.734 -11.883 1 97.62 36 ILE B C 1
ATOM 2749 O O . ILE B 1 36 ? -7.566 -24.203 -12.969 1 97.62 36 ILE B O 1
ATOM 2753 N N . LEU B 1 37 ? -6.066 -23.938 -11.414 1 98.25 37 LEU B N 1
ATOM 2754 C CA . LEU B 1 37 ? -5.102 -24.734 -12.172 1 98.25 37 LEU B CA 1
ATOM 2755 C C . LEU B 1 37 ? -5.547 -26.188 -12.258 1 98.25 37 LEU B C 1
ATOM 2757 O O . LEU B 1 37 ? -5.336 -26.844 -13.281 1 98.25 37 LEU B O 1
ATOM 2761 N N . SER B 1 38 ? -6.098 -26.688 -11.188 1 98.75 38 SER B N 1
ATOM 2762 C CA . SER B 1 38 ? -6.652 -28.047 -11.188 1 98.75 38 SER B CA 1
ATOM 2763 C C . SER B 1 38 ? -7.688 -28.219 -12.297 1 98.75 38 SER B C 1
ATOM 2765 O O . SER B 1 38 ? -7.66 -29.203 -13.031 1 98.75 38 SER B O 1
ATOM 2767 N N . ILE B 1 39 ? -8.508 -27.234 -12.414 1 98.5 39 ILE B N 1
ATOM 2768 C CA . ILE B 1 39 ? -9.562 -27.297 -13.414 1 98.5 39 ILE B CA 1
ATOM 2769 C C . ILE B 1 39 ? -8.953 -27.188 -14.812 1 98.5 39 ILE B C 1
ATOM 2771 O O . ILE B 1 39 ? -9.375 -27.875 -15.742 1 98.5 39 ILE B O 1
ATOM 2775 N N . PHE B 1 40 ? -7.945 -26.312 -14.977 1 98.44 40 PHE B N 1
ATOM 2776 C CA . PHE B 1 40 ? -7.254 -26.234 -16.25 1 98.44 40 PHE B CA 1
ATOM 2777 C C . PHE B 1 40 ? -6.688 -27.594 -16.656 1 98.44 40 PHE B C 1
ATOM 2779 O O . PHE B 1 40 ? -6.75 -27.969 -17.812 1 98.44 40 PHE B O 1
ATOM 2786 N N . CYS B 1 41 ? -6.168 -28.312 -15.695 1 98.75 41 CYS B N 1
ATOM 2787 C CA . CYS B 1 41 ? -5.629 -29.641 -15.969 1 98.75 41 CYS B CA 1
ATOM 2788 C C . CYS B 1 41 ? -6.73 -30.609 -16.391 1 98.75 41 CYS B C 1
ATOM 2790 O O . CYS B 1 41 ? -6.551 -31.391 -17.328 1 98.75 41 CYS B O 1
ATOM 2792 N N . ALA B 1 42 ? -7.801 -30.516 -15.695 1 98.56 42 ALA B N 1
ATOM 2793 C CA . ALA B 1 42 ? -8.945 -31.328 -16.078 1 98.56 42 ALA B CA 1
ATOM 2794 C C . ALA B 1 42 ? -9.414 -31 -17.5 1 98.56 42 ALA B C 1
ATOM 2796 O O . ALA B 1 42 ? -9.703 -31.891 -18.297 1 98.56 42 ALA B O 1
ATOM 2797 N N . GLN B 1 43 ? -9.477 -29.75 -17.812 1 97.31 43 GLN B N 1
ATOM 2798 C CA . GLN B 1 43 ? -9.883 -29.281 -19.141 1 97.31 43 GLN B CA 1
ATOM 2799 C C . GLN B 1 43 ? -8.914 -29.781 -20.203 1 97.31 43 GLN B C 1
ATOM 2801 O O . GLN B 1 43 ? -9.305 -30 -21.359 1 97.31 43 GLN B O 1
ATOM 2806 N N . ALA B 1 44 ? -7.727 -29.953 -19.812 1 97.5 44 ALA B N 1
ATOM 2807 C CA . ALA B 1 44 ? -6.707 -30.438 -20.734 1 97.5 44 ALA B CA 1
ATOM 2808 C C . ALA B 1 44 ? -6.801 -31.938 -20.922 1 97.5 44 ALA B C 1
ATOM 2810 O O . ALA B 1 44 ? -6.07 -32.531 -21.719 1 97.5 44 ALA B O 1
ATOM 2811 N N . GLY B 1 45 ? -7.656 -32.594 -20.141 1 97.94 45 GLY B N 1
ATOM 2812 C CA . GLY B 1 45 ? -7.934 -33.969 -20.391 1 97.94 45 GLY B CA 1
ATOM 2813 C C . GLY B 1 45 ? -7.414 -34.906 -19.297 1 97.94 45 GLY B C 1
ATOM 2814 O O . GLY B 1 45 ? -7.461 -36.125 -19.438 1 97.94 45 GLY B O 1
ATOM 2815 N N . ALA B 1 46 ? -6.914 -34.375 -18.219 1 98.56 46 ALA B N 1
ATOM 2816 C CA . ALA B 1 46 ? -6.445 -35.219 -17.109 1 98.56 46 ALA B CA 1
ATOM 2817 C C . ALA B 1 46 ? -7.559 -36.125 -16.609 1 98.56 46 ALA B C 1
ATOM 2819 O O . ALA B 1 46 ? -8.703 -35.688 -16.469 1 98.56 46 ALA B O 1
ATOM 2820 N N . ARG B 1 47 ? -7.184 -37.344 -16.375 1 98.38 47 ARG B N 1
ATOM 2821 C CA . ARG B 1 47 ? -8.141 -38.312 -15.844 1 98.38 47 ARG B CA 1
ATOM 2822 C C . ARG B 1 47 ? -8.477 -38.031 -14.383 1 98.38 47 ARG B C 1
ATOM 2824 O O . ARG B 1 47 ? -9.617 -38.188 -13.961 1 98.38 47 ARG B O 1
ATOM 2831 N N . ARG B 1 48 ? -7.449 -37.625 -13.672 1 98.56 48 ARG B N 1
ATOM 2832 C CA . ARG B 1 48 ? -7.586 -37.344 -12.25 1 98.56 48 ARG B CA 1
ATOM 2833 C C . ARG B 1 48 ? -6.633 -36.219 -11.82 1 98.56 48 ARG B C 1
ATOM 2835 O O . ARG B 1 48 ? -5.473 -36.219 -12.234 1 98.56 48 ARG B O 1
ATOM 2842 N N . VAL B 1 49 ? -7.195 -35.312 -11.047 1 98.88 49 VAL B N 1
ATOM 2843 C CA . VAL B 1 49 ? -6.395 -34.25 -10.477 1 98.88 49 VAL B CA 1
ATOM 2844 C C . VAL B 1 49 ? -6.539 -34.219 -8.961 1 98.88 49 VAL B C 1
ATOM 2846 O O . VAL B 1 49 ? -7.652 -34.188 -8.438 1 98.88 49 VAL B O 1
ATOM 2849 N N . TYR B 1 50 ? -5.422 -34.375 -8.273 1 98.88 50 TYR B N 1
ATOM 2850 C CA . TYR B 1 50 ? -5.387 -34.188 -6.828 1 98.88 50 TYR B CA 1
ATOM 2851 C C . TYR B 1 50 ? -4.98 -32.75 -6.477 1 98.88 50 TYR B C 1
ATOM 2853 O O . TYR B 1 50 ? -3.834 -32.344 -6.707 1 98.88 50 TYR B O 1
ATOM 2861 N N . ALA B 1 51 ? -5.93 -32 -5.949 1 98.81 51 ALA B N 1
ATOM 2862 C CA . ALA B 1 51 ? -5.695 -30.625 -5.566 1 98.81 51 ALA B CA 1
ATOM 2863 C C . ALA B 1 51 ? -5.391 -30.516 -4.074 1 98.81 51 ALA B C 1
ATOM 2865 O O . ALA B 1 51 ? -6.301 -30.562 -3.246 1 98.81 51 ALA B O 1
ATOM 2866 N N . VAL B 1 52 ? -4.141 -30.25 -3.746 1 98.31 52 VAL B N 1
ATOM 2867 C CA . VAL B 1 52 ? -3.73 -30.172 -2.348 1 98.31 52 VAL B CA 1
ATOM 2868 C C . VAL B 1 52 ? -3.621 -28.719 -1.917 1 98.31 52 VAL B C 1
ATOM 2870 O O . VAL B 1 52 ? -2.951 -27.922 -2.574 1 98.31 52 VAL B O 1
ATOM 2873 N N . GLU B 1 53 ? -4.285 -28.375 -0.867 1 97.25 53 GLU B N 1
ATOM 2874 C CA . GLU B 1 53 ? -4.293 -27.016 -0.358 1 97.25 53 GLU B CA 1
ATOM 2875 C C . GLU B 1 53 ? -4.301 -27 1.168 1 97.25 53 GLU B C 1
ATOM 2877 O O . GLU B 1 53 ? -5.172 -27.594 1.798 1 97.25 53 GLU B O 1
ATOM 2882 N N . ALA B 1 54 ? -3.307 -26.234 1.717 1 94.56 54 ALA B N 1
ATOM 2883 C CA . ALA B 1 54 ? -3.125 -26.219 3.166 1 94.56 54 ALA B CA 1
ATOM 2884 C C . ALA B 1 54 ? -4.09 -25.25 3.834 1 94.56 54 ALA B C 1
ATOM 2886 O O . ALA B 1 54 ? -4.559 -25.484 4.949 1 94.56 54 ALA B O 1
ATOM 2887 N N . SER B 1 55 ? -4.352 -24.156 3.229 1 93.75 55 SER B N 1
ATOM 2888 C CA . SER B 1 55 ? -5.191 -23.141 3.846 1 93.75 55 SER B CA 1
ATOM 2889 C C . SER B 1 55 ? -6.668 -23.484 3.729 1 93.75 55 SER B C 1
ATOM 2891 O O . SER B 1 55 ? -7.039 -24.375 2.961 1 93.75 55 SER B O 1
ATOM 2893 N N . ASP B 1 56 ? -7.492 -22.734 4.395 1 95.5 56 ASP B N 1
ATOM 2894 C CA . ASP B 1 56 ? -8.922 -23 4.457 1 95.5 56 ASP B CA 1
ATOM 2895 C C . ASP B 1 56 ? -9.602 -22.703 3.123 1 95.5 56 ASP B C 1
ATOM 2897 O O . ASP B 1 56 ? -10.742 -23.094 2.896 1 95.5 56 ASP B O 1
ATOM 2901 N N . ILE B 1 57 ? -8.891 -22.203 2.225 1 96.19 57 ILE B N 1
ATOM 2902 C CA . ILE B 1 57 ? -9.477 -21.828 0.941 1 96.19 57 ILE B CA 1
ATOM 2903 C C . ILE B 1 57 ? -9.852 -23.094 0.164 1 96.19 57 ILE B C 1
ATOM 2905 O O . ILE B 1 57 ? -10.562 -23.016 -0.843 1 96.19 57 ILE B O 1
ATOM 2909 N N . TRP B 1 58 ? -9.43 -24.25 0.689 1 97 58 TRP B N 1
ATOM 2910 C CA . TRP B 1 58 ? -9.781 -25.516 0.041 1 97 58 TRP B CA 1
ATOM 2911 C C . TRP B 1 58 ? -11.289 -25.703 -0.003 1 97 58 TRP B C 1
ATOM 2913 O O . TRP B 1 58 ? -11.82 -26.328 -0.925 1 97 58 TRP B O 1
ATOM 2923 N N . GLN B 1 59 ? -11.961 -25.094 0.914 1 97.5 59 GLN B N 1
ATOM 2924 C CA . GLN B 1 59 ? -13.414 -25.203 0.939 1 97.5 59 GLN B CA 1
ATOM 2925 C C . GLN B 1 59 ? -14.039 -24.531 -0.286 1 97.5 59 GLN B C 1
ATOM 2927 O O . GLN B 1 59 ? -14.969 -25.062 -0.89 1 97.5 59 GLN B O 1
ATOM 2932 N N . GLN B 1 60 ? -13.516 -23.406 -0.62 1 96.88 60 GLN B N 1
ATOM 2933 C CA . GLN B 1 60 ? -13.961 -22.719 -1.825 1 96.88 60 GLN B CA 1
ATOM 2934 C C . GLN B 1 60 ? -13.562 -23.484 -3.08 1 96.88 60 GLN B C 1
ATOM 2936 O O . GLN B 1 60 ? -14.312 -23.516 -4.059 1 96.88 60 GLN B O 1
ATOM 2941 N N . ALA B 1 61 ? -12.375 -24.078 -3.018 1 98.06 61 ALA B N 1
ATOM 2942 C CA . ALA B 1 61 ? -11.938 -24.891 -4.145 1 98.06 61 ALA B CA 1
ATOM 2943 C C . ALA B 1 61 ? -12.914 -26.047 -4.402 1 98.06 61 ALA B C 1
ATOM 2945 O O . ALA B 1 61 ? -13.25 -26.328 -5.555 1 98.06 61 ALA B O 1
ATOM 2946 N N . ARG B 1 62 ? -13.352 -26.656 -3.367 1 98.19 62 ARG B N 1
ATOM 2947 C CA . ARG B 1 62 ? -14.312 -27.75 -3.492 1 98.19 62 ARG B CA 1
ATOM 2948 C C . ARG B 1 62 ? -15.609 -27.266 -4.141 1 98.19 62 ARG B C 1
ATOM 2950 O O . ARG B 1 62 ? -16.188 -27.953 -4.984 1 98.19 62 ARG B O 1
ATOM 2957 N N . GLU B 1 63 ? -16.047 -26.109 -3.752 1 97.88 63 GLU B N 1
ATOM 2958 C CA . GLU B 1 63 ? -17.25 -25.531 -4.328 1 97.88 63 GLU B CA 1
ATOM 2959 C C . GLU B 1 63 ? -17.062 -25.203 -5.805 1 97.88 63 GLU B C 1
ATOM 2961 O O . GLU B 1 63 ? -17.969 -25.422 -6.613 1 97.88 63 GLU B O 1
ATOM 2966 N N . VAL B 1 64 ? -15.938 -24.719 -6.152 1 97.88 64 VAL B N 1
ATOM 2967 C CA . VAL B 1 64 ? -15.633 -24.422 -7.547 1 97.88 64 VAL B CA 1
ATOM 2968 C C . VAL B 1 64 ? -15.664 -25.703 -8.375 1 97.88 64 VAL B C 1
ATOM 2970 O O . VAL B 1 64 ? -16.25 -25.734 -9.461 1 97.88 64 VAL B O 1
ATOM 2973 N N . VAL B 1 65 ? -15.07 -26.75 -7.832 1 98.5 65 VAL B N 1
ATOM 2974 C CA . VAL B 1 65 ? -15.047 -28.047 -8.508 1 98.5 65 VAL B CA 1
ATOM 2975 C C . VAL B 1 65 ? -16.469 -28.531 -8.734 1 98.5 65 VAL B C 1
ATOM 2977 O O . VAL B 1 65 ? -16.828 -28.969 -9.828 1 98.5 65 VAL B O 1
ATOM 2980 N N . ARG B 1 66 ? -17.266 -28.406 -7.723 1 98.19 66 ARG B N 1
ATOM 2981 C CA . ARG B 1 66 ? -18.656 -28.844 -7.789 1 98.19 66 ARG B CA 1
ATOM 2982 C C . ARG B 1 66 ? -19.422 -28.031 -8.828 1 98.19 66 ARG B C 1
ATOM 2984 O O . ARG B 1 66 ? -20.141 -28.594 -9.656 1 98.19 66 ARG B O 1
ATOM 2991 N N . LEU B 1 67 ? -19.25 -26.75 -8.836 1 97.06 67 LEU B N 1
ATOM 2992 C CA . LEU B 1 67 ? -19.953 -25.828 -9.734 1 97.06 67 LEU B CA 1
ATOM 2993 C C . LEU B 1 67 ? -19.625 -26.141 -11.188 1 97.06 67 LEU B C 1
ATOM 2995 O O . LEU B 1 67 ? -20.406 -25.844 -12.086 1 97.06 67 LEU B O 1
ATOM 2999 N N . ASN B 1 68 ? -18.5 -26.75 -11.438 1 98.12 68 ASN B N 1
ATOM 3000 C CA . ASN B 1 68 ? -18.062 -27.031 -12.797 1 98.12 68 ASN B CA 1
ATOM 3001 C C . ASN B 1 68 ? -18.266 -28.5 -13.156 1 98.12 68 ASN B C 1
ATOM 3003 O O . ASN B 1 68 ? -17.828 -28.953 -14.211 1 98.12 68 ASN B O 1
ATOM 3007 N N . GLY B 1 69 ? -18.875 -29.297 -12.242 1 97.75 69 GLY B N 1
ATOM 3008 C CA . GLY B 1 69 ? -19.219 -30.688 -12.516 1 97.75 69 GLY B CA 1
ATOM 3009 C C . GLY B 1 69 ? -18 -31.578 -12.617 1 97.75 69 GLY B C 1
ATOM 3010 O O . GLY B 1 69 ? -17.969 -32.5 -13.43 1 97.75 69 GLY B O 1
ATOM 3011 N N . LEU B 1 70 ? -16.969 -31.328 -11.789 1 98.44 70 LEU B N 1
ATOM 3012 C CA . LEU B 1 70 ? -15.711 -32.031 -11.961 1 98.44 70 LEU B CA 1
ATOM 3013 C C . LEU B 1 70 ? -15.367 -32.844 -10.703 1 98.44 70 LEU B C 1
ATOM 3015 O O . LEU B 1 70 ? -14.203 -33.188 -10.484 1 98.44 70 LEU B O 1
ATOM 3019 N N . GLU B 1 71 ? -16.328 -33.125 -9.891 1 97.56 71 GLU B N 1
ATOM 3020 C CA . GLU B 1 71 ? -16.109 -33.812 -8.617 1 97.56 71 GLU B CA 1
ATOM 3021 C C . GLU B 1 71 ? -15.516 -35.188 -8.828 1 97.56 71 GLU B C 1
ATOM 3023 O O . GLU B 1 71 ? -14.844 -35.75 -7.949 1 97.56 71 GLU B O 1
ATOM 3028 N N . ASP B 1 72 ? -15.805 -35.75 -9.953 1 97.38 72 ASP B N 1
ATOM 3029 C CA . ASP B 1 72 ? -15.305 -37.094 -10.242 1 97.38 72 ASP B CA 1
ATOM 3030 C C . ASP B 1 72 ? -13.852 -37.062 -10.711 1 97.38 72 ASP B C 1
ATOM 3032 O O . ASP B 1 72 ? -13.164 -38.062 -10.68 1 97.38 72 ASP B O 1
ATOM 3036 N N . ARG B 1 73 ? -13.352 -35.938 -11.094 1 98.19 73 ARG B N 1
ATOM 3037 C CA . ARG B 1 73 ? -12.031 -35.844 -11.711 1 98.19 73 ARG B CA 1
ATOM 3038 C C . ARG B 1 73 ? -11.062 -35.062 -10.844 1 98.19 73 ARG B C 1
ATOM 3040 O O . ARG B 1 73 ? -9.859 -35.312 -10.844 1 98.19 73 ARG B O 1
ATOM 3047 N N . VAL B 1 74 ? -11.594 -34.062 -10.203 1 98.81 74 VAL B N 1
ATOM 3048 C CA . VAL B 1 74 ? -10.758 -33.219 -9.359 1 98.81 74 VAL B CA 1
ATOM 3049 C C . VAL B 1 74 ? -11.055 -33.469 -7.891 1 98.81 74 VAL B C 1
ATOM 3051 O O . VAL B 1 74 ? -12.164 -33.219 -7.418 1 98.81 74 VAL B O 1
ATOM 3054 N N . HIS B 1 75 ? -10.102 -33.969 -7.199 1 98.69 75 HIS B N 1
ATOM 3055 C CA . HIS B 1 75 ? -10.242 -34.281 -5.785 1 98.69 75 HIS B CA 1
ATOM 3056 C C . HIS B 1 75 ? -9.453 -33.312 -4.914 1 98.69 75 HIS B C 1
ATOM 3058 O O . HIS B 1 75 ? -8.219 -33.312 -4.934 1 98.69 75 HIS B O 1
ATOM 3064 N N . VAL B 1 76 ? -10.172 -32.531 -4.129 1 98.69 76 VAL B N 1
ATOM 3065 C CA . VAL B 1 76 ? -9.539 -31.547 -3.256 1 98.69 76 VAL B CA 1
ATOM 3066 C C . VAL B 1 76 ? -9.109 -32.219 -1.953 1 98.69 76 VAL B C 1
ATOM 3068 O O . VAL B 1 76 ? -9.922 -32.844 -1.269 1 98.69 76 VAL B O 1
ATOM 3071 N N . LEU B 1 77 ? -7.855 -32.094 -1.634 1 98.44 77 LEU B N 1
ATOM 3072 C CA . LEU B 1 77 ? -7.266 -32.688 -0.44 1 98.44 77 LEU B CA 1
ATOM 3073 C C . LEU B 1 77 ? -6.727 -31.625 0.496 1 98.44 77 LEU B C 1
ATOM 3075 O O . LEU B 1 77 ? -5.66 -31.047 0.247 1 98.44 77 LEU B O 1
ATOM 3079 N N . PRO B 1 78 ? -7.453 -31.359 1.621 1 97.94 78 PRO B N 1
ATOM 3080 C CA . PRO B 1 78 ? -6.996 -30.328 2.553 1 97.94 78 PRO B CA 1
ATOM 3081 C C . PRO B 1 78 ? -5.75 -30.75 3.332 1 97.94 78 PRO B C 1
ATOM 3083 O O . PRO B 1 78 ? -5.641 -31.906 3.758 1 97.94 78 PRO B O 1
ATOM 3086 N N . GLY B 1 79 ? -4.734 -29.844 3.486 1 96.62 79 GLY B N 1
ATOM 3087 C CA . GLY B 1 79 ? -3.537 -30.062 4.281 1 96.62 79 GLY B CA 1
ATOM 3088 C C . GLY B 1 79 ? -2.258 -29.719 3.547 1 96.62 79 GLY B C 1
ATOM 3089 O O . GLY B 1 79 ? -2.264 -29.531 2.328 1 96.62 79 GLY B O 1
ATOM 3090 N N . PRO B 1 80 ? -1.226 -29.578 4.324 1 95.38 80 PRO B N 1
ATOM 3091 C CA . PRO B 1 80 ? 0.072 -29.422 3.662 1 95.38 80 PRO B CA 1
ATOM 3092 C C . PRO B 1 80 ? 0.476 -30.656 2.852 1 95.38 80 PRO B C 1
ATOM 3094 O O . PRO B 1 80 ? 0.174 -31.781 3.246 1 95.38 80 PRO B O 1
ATOM 3097 N N . VAL B 1 81 ? 1.132 -30.422 1.712 1 96.19 81 VAL B N 1
ATOM 3098 C CA . VAL B 1 81 ? 1.465 -31.5 0.792 1 96.19 81 VAL B CA 1
ATOM 3099 C C . VAL B 1 81 ? 2.371 -32.5 1.49 1 96.19 81 VAL B C 1
ATOM 3101 O O . VAL B 1 81 ? 2.387 -33.688 1.133 1 96.19 81 VAL B O 1
ATOM 3104 N N . GLU B 1 82 ? 3.064 -32.094 2.541 1 94.81 82 GLU B N 1
ATOM 3105 C CA . GLU B 1 82 ? 3.973 -32.938 3.287 1 94.81 82 GLU B CA 1
ATOM 3106 C C . GLU B 1 82 ? 3.203 -33.938 4.145 1 94.81 82 GLU B C 1
ATOM 3108 O O . GLU B 1 82 ? 3.76 -34.969 4.57 1 94.81 82 GLU B O 1
ATOM 3113 N N . LYS B 1 83 ? 1.987 -33.656 4.355 1 96.5 83 LYS B N 1
ATOM 3114 C CA . LYS B 1 83 ? 1.229 -34.469 5.285 1 96.5 83 LYS B CA 1
ATOM 3115 C C . LYS B 1 83 ? 0.136 -35.25 4.559 1 96.5 83 LYS B C 1
ATOM 3117 O O . LYS B 1 83 ? -0.376 -36.25 5.078 1 96.5 83 LYS B O 1
ATOM 3122 N N . VAL B 1 84 ? -0.174 -34.875 3.449 1 97.06 84 VAL B N 1
ATOM 3123 C CA . VAL B 1 84 ? -1.246 -35.531 2.707 1 97.06 84 VAL B CA 1
ATOM 3124 C C . VAL B 1 84 ? -0.736 -36.844 2.109 1 97.06 84 VAL B C 1
ATOM 3126 O O . VAL B 1 84 ? 0.462 -37 1.858 1 97.06 84 VAL B O 1
ATOM 3129 N N . GLU B 1 85 ? -1.753 -37.812 1.914 1 97.44 85 GLU B N 1
ATOM 3130 C CA . GLU B 1 85 ? -1.46 -39.062 1.243 1 97.44 85 GLU B CA 1
ATOM 3131 C C . GLU B 1 85 ? -2.293 -39.219 -0.025 1 97.44 85 GLU B C 1
ATOM 3133 O O . GLU B 1 85 ? -3.494 -38.938 -0.024 1 97.44 85 GLU B O 1
ATOM 3138 N N . LEU B 1 86 ? -1.608 -39.562 -1.105 1 97.75 86 LEU B N 1
ATOM 3139 C CA . LEU B 1 86 ? -2.287 -39.875 -2.363 1 97.75 86 LEU B CA 1
ATOM 3140 C C . LEU B 1 86 ? -2.422 -41.375 -2.57 1 97.75 86 LEU B C 1
ATOM 3142 O O . LEU B 1 86 ? -1.559 -42.156 -2.141 1 97.75 86 LEU B O 1
ATOM 3146 N N . PRO B 1 87 ? -3.43 -41.781 -3.227 1 97 87 PRO B N 1
ATOM 3147 C CA . PRO B 1 87 ? -3.629 -43.219 -3.475 1 97 87 PRO B CA 1
ATOM 3148 C C . PRO B 1 87 ? -2.744 -43.75 -4.598 1 97 87 PRO B C 1
ATOM 3150 O O . PRO B 1 87 ? -2.703 -44.969 -4.836 1 97 87 PRO B O 1
ATOM 3153 N N . GLU B 1 88 ? -2.025 -42.938 -5.367 1 98 88 GLU B N 1
ATOM 3154 C CA . GLU B 1 88 ? -1.181 -43.344 -6.492 1 98 88 GLU B CA 1
ATOM 3155 C C . GLU B 1 88 ? -0.118 -42.281 -6.773 1 98 88 GLU B C 1
ATOM 3157 O O . GLU B 1 88 ? -0.204 -41.156 -6.277 1 98 88 GLU B O 1
ATOM 3162 N N . GLN B 1 89 ? 0.881 -42.719 -7.527 1 98.31 89 GLN B N 1
ATOM 3163 C CA . GLN B 1 89 ? 1.818 -41.75 -8.086 1 98.31 89 GLN B CA 1
ATOM 3164 C C . GLN B 1 89 ? 1.18 -40.969 -9.219 1 98.31 89 GLN B C 1
ATOM 3166 O O . GLN B 1 89 ? 0.149 -41.375 -9.766 1 98.31 89 GLN B O 1
ATOM 3171 N N . VAL B 1 90 ? 1.812 -39.875 -9.539 1 98.81 90 VAL B N 1
ATOM 3172 C CA . VAL B 1 90 ? 1.185 -39 -10.523 1 98.81 90 VAL B CA 1
ATOM 3173 C C . VAL B 1 90 ? 2.113 -38.812 -11.727 1 98.81 90 VAL B C 1
ATOM 3175 O O . VAL B 1 90 ? 3.326 -39.031 -11.617 1 98.81 90 VAL B O 1
ATOM 3178 N N . ASP B 1 91 ? 1.538 -38.406 -12.859 1 98.62 91 ASP B N 1
ATOM 3179 C CA . ASP B 1 91 ? 2.271 -38.219 -14.109 1 98.62 91 ASP B CA 1
ATOM 3180 C C . ASP B 1 91 ? 2.811 -36.781 -14.227 1 98.62 91 ASP B C 1
ATOM 3182 O O . ASP B 1 91 ? 3.754 -36.531 -14.984 1 98.62 91 ASP B O 1
ATOM 3186 N N . ALA B 1 92 ? 2.186 -35.875 -13.547 1 98.69 92 ALA B N 1
ATOM 3187 C CA . ALA B 1 92 ? 2.572 -34.469 -13.625 1 98.69 92 ALA B CA 1
ATOM 3188 C C . ALA B 1 92 ? 2.275 -33.75 -12.32 1 98.69 92 ALA B C 1
ATOM 3190 O O . ALA B 1 92 ? 1.371 -34.156 -11.578 1 98.69 92 ALA B O 1
ATOM 3191 N N . ILE B 1 93 ? 3.045 -32.75 -12.031 1 98.69 93 ILE B N 1
ATOM 3192 C CA . ILE B 1 93 ? 2.822 -31.828 -10.914 1 98.69 93 ILE B CA 1
ATOM 3193 C C . ILE B 1 93 ? 2.727 -30.391 -11.422 1 98.69 93 ILE B C 1
ATOM 3195 O O . ILE B 1 93 ? 3.566 -29.953 -12.219 1 98.69 93 ILE B O 1
ATOM 3199 N N . VAL B 1 94 ? 1.677 -29.719 -11.102 1 98.5 94 VAL B N 1
ATOM 3200 C CA . VAL B 1 94 ? 1.53 -28.297 -11.383 1 98.5 94 VAL B CA 1
ATOM 3201 C C . VAL B 1 94 ? 1.508 -27.516 -10.07 1 98.5 94 VAL B C 1
ATOM 3203 O O . VAL B 1 94 ? 0.959 -27.984 -9.07 1 98.5 94 VAL B O 1
ATOM 3206 N N . SER B 1 95 ? 2.168 -26.344 -10.047 1 97 95 SER B N 1
ATOM 3207 C CA . SER B 1 95 ? 2.172 -25.531 -8.844 1 97 95 SER B CA 1
ATOM 3208 C C . SER B 1 95 ? 2.559 -24.094 -9.156 1 97 95 SER B C 1
ATOM 3210 O O . SER B 1 95 ? 3.432 -23.844 -9.992 1 97 95 SER B O 1
ATOM 3212 N N . GLU B 1 96 ? 1.834 -23.203 -8.57 1 93.81 96 GLU B N 1
ATOM 3213 C CA . GLU B 1 96 ? 2.299 -21.812 -8.492 1 93.81 96 GLU B CA 1
ATOM 3214 C C . GLU B 1 96 ? 3.068 -21.562 -7.195 1 93.81 96 GLU B C 1
ATOM 3216 O O . GLU B 1 96 ? 2.498 -21.094 -6.207 1 93.81 96 GLU B O 1
ATOM 3221 N N . TRP B 1 97 ? 4.34 -21.797 -7.25 1 90.19 97 TRP B N 1
ATOM 3222 C CA . TRP B 1 97 ? 5.121 -21.781 -6.02 1 90.19 97 TRP B CA 1
ATOM 3223 C C . TRP B 1 97 ? 5.828 -20.438 -5.844 1 90.19 97 TRP B C 1
ATOM 3225 O O . TRP B 1 97 ? 6.355 -20.156 -4.766 1 90.19 97 TRP B O 1
ATOM 3235 N N . MET B 1 98 ? 5.664 -19.578 -6.863 1 86.94 98 MET B N 1
ATOM 3236 C CA . MET B 1 98 ? 6.449 -18.344 -6.832 1 86.94 98 MET B CA 1
ATOM 3237 C C . MET B 1 98 ? 5.758 -17.281 -5.988 1 86.94 98 MET B C 1
ATOM 3239 O O . MET B 1 98 ? 4.531 -17.297 -5.84 1 86.94 98 MET B O 1
ATOM 3243 N N . GLY B 1 99 ? 6.57 -16.359 -5.398 1 80.5 99 GLY B N 1
ATOM 3244 C CA . GLY B 1 99 ? 6.105 -15.18 -4.688 1 80.5 99 GLY B CA 1
ATOM 3245 C C . GLY B 1 99 ? 6.891 -13.93 -5.035 1 80.5 99 GLY B C 1
ATOM 3246 O O . GLY B 1 99 ? 7.586 -13.883 -6.051 1 80.5 99 GLY B O 1
ATOM 3247 N N . CYS B 1 100 ? 6.418 -12.953 -4.051 1 66.69 100 CYS B N 1
ATOM 3248 C CA . CYS B 1 100 ? 7.184 -11.727 -4.223 1 66.69 100 CYS B CA 1
ATOM 3249 C C . CYS B 1 100 ? 8.664 -11.953 -3.932 1 66.69 100 CYS B C 1
ATOM 3251 O O . CYS B 1 100 ? 9.016 -12.492 -2.879 1 66.69 100 CYS B O 1
ATOM 3253 N N . GLY B 1 101 ? 9.594 -11.859 -4.832 1 61.16 101 GLY B N 1
ATOM 3254 C CA . GLY B 1 101 ? 11.023 -12.117 -4.703 1 61.16 101 GLY B CA 1
ATOM 3255 C C . GLY B 1 101 ? 11.391 -13.562 -5 1 61.16 101 GLY B C 1
ATOM 3256 O O . GLY B 1 101 ? 12.094 -14.195 -4.215 1 61.16 101 GLY B O 1
ATOM 3257 N N . PRO B 1 102 ? 11.203 -14.188 -6.051 1 58.5 102 PRO B N 1
ATOM 3258 C CA . PRO B 1 102 ? 11.289 -15.5 -6.691 1 58.5 102 PRO B CA 1
ATOM 3259 C C . PRO B 1 102 ? 11.016 -16.656 -5.727 1 58.5 102 PRO B C 1
ATOM 3261 O O . PRO B 1 102 ? 10.289 -17.594 -6.066 1 58.5 102 PRO B O 1
ATOM 3264 N N . LEU B 1 103 ? 11.867 -16.609 -4.578 1 56.16 103 LEU B N 1
ATOM 3265 C CA . LEU B 1 103 ? 11.875 -17.797 -3.744 1 56.16 103 LEU B CA 1
ATOM 3266 C C . LEU B 1 103 ? 11.188 -17.547 -2.41 1 56.16 103 LEU B C 1
ATOM 3268 O O . LEU B 1 103 ? 11.531 -18.156 -1.398 1 56.16 103 LEU B O 1
ATOM 3272 N N . HIS B 1 104 ? 10.133 -16.578 -2.621 1 57.62 104 HIS B N 1
ATOM 3273 C CA . HIS B 1 104 ? 9.359 -16.266 -1.427 1 57.62 104 HIS B CA 1
ATOM 3274 C C . HIS B 1 104 ? 8.344 -17.359 -1.121 1 57.62 104 HIS B C 1
ATOM 3276 O O . HIS B 1 104 ? 8.07 -18.203 -1.97 1 57.62 104 HIS B O 1
ATOM 3282 N N . GLU B 1 105 ? 8.133 -17.844 0.106 1 59.31 105 GLU B N 1
ATOM 3283 C CA . GLU B 1 105 ? 7.047 -18.609 0.719 1 59.31 105 GLU B CA 1
ATOM 3284 C C . GLU B 1 105 ? 7.465 -20.047 0.968 1 59.31 105 GLU B C 1
ATOM 3286 O O . GLU B 1 105 ? 6.664 -20.859 1.434 1 59.31 105 GLU B O 1
ATOM 3291 N N . SER B 1 106 ? 8.742 -20.406 0.662 1 62.44 106 SER B N 1
ATOM 3292 C CA . SER B 1 106 ? 9.281 -21.75 0.904 1 62.44 106 SER B CA 1
ATOM 3293 C C . SER B 1 106 ? 8.406 -22.812 0.261 1 62.44 106 SER B C 1
ATOM 3295 O O . SER B 1 106 ? 8.383 -23.969 0.72 1 62.44 106 SER B O 1
ATOM 3297 N N . MET B 1 107 ? 7.719 -22.344 -0.83 1 82.62 107 MET B N 1
ATOM 3298 C CA . MET B 1 107 ? 6.793 -23.266 -1.465 1 82.62 107 MET B CA 1
ATOM 3299 C C . MET B 1 107 ? 7.531 -24.203 -2.418 1 82.62 107 MET B C 1
ATOM 3301 O O . MET B 1 107 ? 7.082 -25.328 -2.668 1 82.62 107 MET B O 1
ATOM 3305 N N . LEU B 1 108 ? 8.672 -23.766 -2.83 1 89.56 108 LEU B N 1
ATOM 3306 C CA . LEU B 1 108 ? 9.406 -24.625 -3.758 1 89.56 108 LEU B CA 1
ATOM 3307 C C . LEU B 1 108 ? 9.852 -25.906 -3.074 1 89.56 108 LEU B C 1
ATOM 3309 O O . LEU B 1 108 ? 9.82 -26.984 -3.682 1 89.56 108 LEU B O 1
ATOM 3313 N N . SER B 1 109 ? 10.195 -25.812 -1.836 1 88.69 109 SER B N 1
ATOM 3314 C CA . SER B 1 109 ? 10.57 -27 -1.089 1 88.69 109 SER B CA 1
ATOM 3315 C C . SER B 1 109 ? 9.422 -28.016 -1.041 1 88.69 109 SER B C 1
ATOM 3317 O O . SER B 1 109 ? 9.648 -29.219 -1.137 1 88.69 109 SER B O 1
ATOM 3319 N N . SER B 1 110 ? 8.281 -27.5 -0.891 1 91.88 110 SER B N 1
ATOM 3320 C CA . SER B 1 110 ? 7.102 -28.359 -0.869 1 91.88 110 SER B CA 1
ATOM 3321 C C . SER B 1 110 ? 6.895 -29.047 -2.215 1 91.88 110 SER B C 1
ATOM 3323 O O . SER B 1 110 ? 6.531 -30.219 -2.27 1 91.88 110 SER B O 1
ATOM 3325 N N . VAL B 1 111 ? 7.094 -28.344 -3.258 1 95.06 111 VAL B N 1
ATOM 3326 C CA . VAL B 1 111 ? 6.953 -28.906 -4.594 1 95.06 111 VAL B CA 1
ATOM 3327 C C . VAL B 1 111 ? 7.984 -30.016 -4.805 1 95.06 111 VAL B C 1
ATOM 3329 O O . VAL B 1 111 ? 7.668 -31.078 -5.355 1 95.06 111 VAL B O 1
ATOM 3332 N N . LEU B 1 112 ? 9.148 -29.734 -4.309 1 94.88 112 LEU B N 1
ATOM 3333 C CA . LEU B 1 112 ? 10.211 -30.734 -4.461 1 94.88 112 LEU B CA 1
ATOM 3334 C C . LEU B 1 112 ? 9.938 -31.969 -3.607 1 94.88 112 LEU B C 1
ATOM 3336 O O . LEU B 1 112 ? 10.25 -33.094 -4.008 1 94.88 112 LEU B O 1
ATOM 3340 N N . HIS B 1 113 ? 9.391 -31.719 -2.477 1 94.38 113 HIS B N 1
ATOM 3341 C CA . HIS B 1 113 ? 8.938 -32.844 -1.667 1 94.38 113 HIS B CA 1
ATOM 3342 C C . HIS B 1 113 ? 7.914 -33.688 -2.422 1 94.38 113 HIS B C 1
ATOM 3344 O O . HIS B 1 113 ? 8.031 -34.906 -2.473 1 94.38 113 HIS B O 1
ATOM 3350 N N . ALA B 1 114 ? 6.969 -33.094 -2.986 1 97.06 114 ALA B N 1
ATOM 3351 C CA . ALA B 1 114 ? 5.938 -33.781 -3.76 1 97.06 114 ALA B CA 1
ATOM 3352 C C . ALA B 1 114 ? 6.543 -34.531 -4.941 1 97.06 114 ALA B C 1
ATOM 3354 O O . ALA B 1 114 ? 6.148 -35.688 -5.23 1 97.06 114 ALA B O 1
ATOM 3355 N N . ARG B 1 115 ? 7.441 -33.844 -5.598 1 97.44 115 ARG B N 1
ATOM 3356 C CA . ARG B 1 115 ? 8.133 -34.469 -6.719 1 97.44 115 ARG B CA 1
ATOM 3357 C C . ARG B 1 115 ? 8.789 -35.781 -6.305 1 97.44 115 ARG B C 1
ATOM 3359 O O . ARG B 1 115 ? 8.602 -36.812 -6.953 1 97.44 115 ARG B O 1
ATOM 3366 N N . THR B 1 116 ? 9.492 -35.75 -5.242 1 96.25 116 THR B N 1
ATOM 3367 C CA . THR B 1 116 ? 10.234 -36.906 -4.773 1 96.25 116 THR B CA 1
ATOM 3368 C C . THR B 1 116 ? 9.281 -38.031 -4.352 1 96.25 116 THR B C 1
ATOM 3370 O O . THR B 1 116 ? 9.523 -39.188 -4.648 1 96.25 116 THR B O 1
ATOM 3373 N N . LYS B 1 117 ? 8.266 -37.688 -3.801 1 96.94 117 LYS B N 1
ATOM 3374 C CA . LYS B 1 117 ? 7.379 -38.656 -3.188 1 96.94 117 LYS B CA 1
ATOM 3375 C C . LYS B 1 117 ? 6.395 -39.219 -4.207 1 96.94 117 LYS B C 1
ATOM 3377 O O . LYS B 1 117 ? 6.082 -40.438 -4.18 1 96.94 117 LYS B O 1
ATOM 3382 N N . TRP B 1 118 ? 5.953 -38.344 -5.117 1 98.19 118 TRP B N 1
ATOM 3383 C CA . TRP B 1 118 ? 4.754 -38.781 -5.824 1 98.19 118 TRP B CA 1
ATOM 3384 C C . TRP B 1 118 ? 4.98 -38.781 -7.332 1 98.19 118 TRP B C 1
ATOM 3386 O O . TRP B 1 118 ? 4.223 -39.406 -8.078 1 98.19 118 TRP B O 1
ATOM 3396 N N . LEU B 1 119 ? 5.902 -38.062 -7.836 1 98.31 119 LEU B N 1
ATOM 3397 C CA . LEU B 1 119 ? 6.043 -37.938 -9.281 1 98.31 119 LEU B CA 1
ATOM 3398 C C . LEU B 1 119 ? 6.668 -39.188 -9.875 1 98.31 119 LEU B C 1
ATOM 3400 O O . LEU B 1 119 ? 7.695 -39.688 -9.391 1 98.31 119 LEU B O 1
ATOM 3404 N N . LYS B 1 120 ? 6.047 -39.719 -10.914 1 98 120 LYS B N 1
ATOM 3405 C CA . LYS B 1 120 ? 6.605 -40.844 -11.641 1 98 120 LYS B CA 1
ATOM 3406 C C . LYS B 1 120 ? 7.898 -40.469 -12.352 1 98 120 LYS B C 1
ATOM 3408 O O . LYS B 1 120 ? 8.125 -39.281 -12.641 1 98 120 LYS B O 1
ATOM 3413 N N . GLU B 1 121 ? 8.688 -41.5 -12.594 1 95.5 121 GLU B N 1
ATOM 3414 C CA . GLU B 1 121 ? 9.883 -41.25 -13.398 1 95.5 121 GLU B CA 1
ATOM 3415 C C . GLU B 1 121 ? 9.523 -40.656 -14.758 1 95.5 121 GLU B C 1
ATOM 3417 O O . GLU B 1 121 ? 8.641 -41.156 -15.453 1 95.5 121 GLU B O 1
ATOM 3422 N N . GLY B 1 122 ? 10.141 -39.594 -15.039 1 92.94 122 GLY B N 1
ATOM 3423 C CA . GLY B 1 122 ? 9.875 -38.938 -16.312 1 92.94 122 GLY B CA 1
ATOM 3424 C C . GLY B 1 122 ? 8.633 -38.062 -16.281 1 92.94 122 GLY B C 1
ATOM 3425 O O . GLY B 1 122 ? 8.219 -37.531 -17.328 1 92.94 122 GLY B O 1
ATOM 3426 N N . GLY B 1 123 ? 8.023 -37.938 -15.18 1 96.56 123 GLY B N 1
ATOM 3427 C CA . GLY B 1 123 ? 6.832 -37.094 -15.062 1 96.56 123 GLY B CA 1
ATOM 3428 C C . GLY B 1 123 ? 7.094 -35.625 -15.328 1 96.56 123 GLY B C 1
ATOM 3429 O O . GLY B 1 123 ? 8.242 -35.188 -15.359 1 96.56 123 GLY B O 1
ATOM 3430 N N . LEU B 1 124 ? 6.043 -34.875 -15.523 1 96.75 124 LEU B N 1
ATOM 3431 C CA . LEU B 1 124 ? 6.141 -33.5 -15.914 1 96.75 124 LEU B CA 1
ATOM 3432 C C . LEU B 1 124 ? 6.004 -32.562 -14.703 1 96.75 124 LEU B C 1
ATOM 3434 O O . LEU B 1 124 ? 5.219 -32.844 -13.797 1 96.75 124 LEU B O 1
ATOM 3438 N N . LEU B 1 125 ? 6.812 -31.578 -14.711 1 97.81 125 LEU B N 1
ATOM 3439 C CA . LEU B 1 125 ? 6.672 -30.484 -13.758 1 97.81 125 LEU B CA 1
ATOM 3440 C C . LEU B 1 125 ? 6.258 -29.188 -14.461 1 97.81 125 LEU B C 1
ATOM 3442 O O . LEU B 1 125 ? 6.891 -28.781 -15.438 1 97.81 125 LEU B O 1
ATOM 3446 N N . LEU B 1 126 ? 5.191 -28.594 -13.992 1 98.06 126 LEU B N 1
ATOM 3447 C CA . LEU B 1 126 ? 4.676 -27.344 -14.562 1 98.06 126 LEU B CA 1
ATOM 3448 C C . LEU B 1 126 ? 4.684 -26.234 -13.523 1 98.06 126 LEU B C 1
ATOM 3450 O O . LEU B 1 126 ? 3.82 -26.188 -12.641 1 98.06 126 LEU B O 1
ATOM 3454 N N . PRO B 1 127 ? 5.586 -25.297 -13.711 1 97.38 127 PRO B N 1
ATOM 3455 C CA . PRO B 1 127 ? 6.645 -25.156 -14.711 1 97.38 127 PRO B CA 1
ATOM 3456 C C . PRO B 1 127 ? 7.824 -26.078 -14.469 1 97.38 127 PRO B C 1
ATOM 3458 O O . PRO B 1 127 ? 7.891 -26.734 -13.422 1 97.38 127 PRO B O 1
ATOM 3461 N N . ALA B 1 128 ? 8.758 -26.047 -15.445 1 97.38 128 ALA B N 1
ATOM 3462 C CA . ALA B 1 128 ? 9.852 -27.016 -15.414 1 97.38 128 ALA B CA 1
ATOM 3463 C C . ALA B 1 128 ? 11.117 -26.391 -14.852 1 97.38 128 ALA B C 1
ATOM 3465 O O . ALA B 1 128 ? 11.969 -27.094 -14.289 1 97.38 128 ALA B O 1
ATOM 3466 N N . SER B 1 129 ? 11.242 -25.141 -15.039 1 96.69 129 SER B N 1
ATOM 3467 C CA . SER B 1 129 ? 12.484 -24.5 -14.602 1 96.69 129 SER B CA 1
ATOM 3468 C C . SER B 1 129 ? 12.25 -23.031 -14.258 1 96.69 129 SER B C 1
ATOM 3470 O O . SER B 1 129 ? 11.195 -22.469 -14.586 1 96.69 129 SER B O 1
ATOM 3472 N N . ALA B 1 130 ? 13.219 -22.484 -13.547 1 95.5 130 ALA B N 1
ATOM 3473 C CA . ALA B 1 130 ? 13.211 -21.078 -13.18 1 95.5 130 ALA B CA 1
ATOM 3474 C C . ALA B 1 130 ? 14.602 -20.453 -13.359 1 95.5 130 ALA B C 1
ATOM 3476 O O . ALA B 1 130 ? 15.617 -21.141 -13.203 1 95.5 130 ALA B O 1
ATOM 3477 N N . GLU B 1 131 ? 14.562 -19.234 -13.75 1 96.38 131 GLU B N 1
ATOM 3478 C CA . GLU B 1 131 ? 15.766 -18.422 -13.812 1 96.38 131 GLU B CA 1
ATOM 3479 C C . GLU B 1 131 ? 15.617 -17.156 -12.977 1 96.38 131 GLU B C 1
ATOM 3481 O O . GLU B 1 131 ? 14.547 -16.547 -12.945 1 96.38 131 GLU B O 1
ATOM 3486 N N . LEU B 1 132 ? 16.703 -16.828 -12.297 1 96 132 LEU B N 1
ATOM 3487 C CA . LEU B 1 132 ? 16.734 -15.609 -11.492 1 96 132 LEU B CA 1
ATOM 3488 C C . LEU B 1 132 ? 17.672 -14.578 -12.125 1 96 132 LEU B C 1
ATOM 3490 O O . LEU B 1 132 ? 18.766 -14.914 -12.578 1 96 132 LEU B O 1
ATOM 3494 N N . PHE B 1 133 ? 17.156 -13.359 -12.117 1 97.44 133 PHE B N 1
ATOM 3495 C CA . PHE B 1 133 ? 17.906 -12.297 -12.781 1 97.44 133 PHE B CA 1
ATOM 3496 C C . PHE B 1 133 ? 18.188 -11.156 -11.812 1 97.44 133 PHE B C 1
ATOM 3498 O O . PHE B 1 133 ? 17.484 -10.992 -10.812 1 97.44 133 PHE B O 1
ATOM 3505 N N . VAL B 1 134 ? 19.25 -10.375 -12.141 1 98.06 134 VAL B N 1
ATOM 3506 C CA . VAL B 1 134 ? 19.625 -9.188 -11.375 1 98.06 134 VAL B CA 1
ATOM 3507 C C . VAL B 1 134 ? 20.062 -8.086 -12.328 1 98.06 134 VAL B C 1
ATOM 3509 O O . VAL B 1 134 ? 20.625 -8.359 -13.398 1 98.06 134 VAL B O 1
ATOM 3512 N N . ALA B 1 135 ? 19.781 -6.855 -11.961 1 98.69 135 ALA B N 1
ATOM 3513 C CA . ALA B 1 135 ? 20.234 -5.691 -12.711 1 98.69 135 ALA B CA 1
ATOM 3514 C C . ALA B 1 135 ? 20.344 -4.465 -11.805 1 98.69 135 ALA B C 1
ATOM 3516 O O . ALA B 1 135 ? 19.594 -4.34 -10.828 1 98.69 135 ALA B O 1
ATOM 3517 N N . PRO B 1 136 ? 21.297 -3.592 -12.07 1 98.75 136 PRO B N 1
ATOM 3518 C CA . PRO B 1 136 ? 21.297 -2.299 -11.383 1 98.75 136 PRO B CA 1
ATOM 3519 C C . PRO B 1 136 ? 20.141 -1.399 -11.812 1 98.75 136 PRO B C 1
ATOM 3521 O O . PRO B 1 136 ? 19.734 -1.426 -12.984 1 98.75 136 PRO B O 1
ATOM 3524 N N . ILE B 1 137 ? 19.625 -0.599 -10.906 1 98.75 137 ILE B N 1
ATOM 3525 C CA . ILE B 1 137 ? 18.422 0.151 -11.25 1 98.75 137 ILE B CA 1
ATOM 3526 C C . ILE B 1 137 ? 18.547 1.588 -10.75 1 98.75 137 ILE B C 1
ATOM 3528 O O . ILE B 1 137 ? 19.328 1.864 -9.828 1 98.75 137 ILE B O 1
ATOM 3532 N N . SER B 1 138 ? 17.844 2.436 -11.398 1 98.44 138 SER B N 1
ATOM 3533 C CA . SER B 1 138 ? 17.516 3.781 -10.953 1 98.44 138 SER B CA 1
ATOM 3534 C C . SER B 1 138 ? 16.016 3.898 -10.633 1 98.44 138 SER B C 1
ATOM 3536 O O . SER B 1 138 ? 15.18 3.848 -11.531 1 98.44 138 SER B O 1
ATOM 3538 N N . ASP B 1 139 ? 15.719 4.012 -9.383 1 97.62 139 ASP B N 1
ATOM 3539 C CA . ASP B 1 139 ? 14.328 4.16 -8.945 1 97.62 139 ASP B CA 1
ATOM 3540 C C . ASP B 1 139 ? 13.891 5.621 -9.008 1 97.62 139 ASP B C 1
ATOM 3542 O O . ASP B 1 139 ? 14.172 6.398 -8.094 1 97.62 139 ASP B O 1
ATOM 3546 N N . GLN B 1 140 ? 13.078 5.875 -9.953 1 94.75 140 GLN B N 1
ATOM 3547 C CA . GLN B 1 140 ? 12.703 7.262 -10.211 1 94.75 140 GLN B CA 1
ATOM 3548 C C . GLN B 1 140 ? 11.836 7.816 -9.078 1 94.75 140 GLN B C 1
ATOM 3550 O O . GLN B 1 140 ? 11.953 8.992 -8.719 1 94.75 140 GLN B O 1
ATOM 3555 N N . MET B 1 141 ? 11 7.027 -8.625 1 93.44 141 MET B N 1
ATOM 3556 C CA . MET B 1 141 ? 10.148 7.48 -7.531 1 93.44 141 MET B CA 1
ATOM 3557 C C . MET B 1 141 ? 10.969 7.777 -6.281 1 93.44 141 MET B C 1
ATOM 3559 O O . MET B 1 141 ? 10.742 8.781 -5.609 1 93.44 141 MET B O 1
ATOM 3563 N N . LEU B 1 142 ? 11.828 6.914 -5.949 1 95.62 142 LEU B N 1
ATOM 3564 C CA . LEU B 1 142 ? 12.734 7.156 -4.832 1 95.62 142 LEU B CA 1
ATOM 3565 C C . LEU B 1 142 ? 13.531 8.438 -5.047 1 95.62 142 LEU B C 1
ATOM 3567 O O . LEU B 1 142 ? 13.68 9.25 -4.125 1 95.62 142 LEU B O 1
ATOM 3571 N N . GLU B 1 143 ? 13.984 8.625 -6.25 1 94.88 143 GLU B N 1
ATOM 3572 C CA . GLU B 1 143 ? 14.766 9.812 -6.578 1 94.88 143 GLU B CA 1
ATOM 3573 C C . GLU B 1 143 ? 13.945 11.086 -6.34 1 94.88 143 GLU B C 1
ATOM 3575 O O . GLU B 1 143 ? 14.461 12.062 -5.793 1 94.88 143 GLU B O 1
ATOM 3580 N N . LEU B 1 144 ? 12.773 11.031 -6.766 1 92.88 144 LEU B N 1
ATOM 3581 C CA . LEU B 1 144 ? 11.898 12.18 -6.578 1 92.88 144 LEU B CA 1
ATOM 3582 C C . LEU B 1 144 ? 11.68 12.461 -5.098 1 92.88 144 LEU B C 1
ATOM 3584 O O . LEU B 1 144 ? 11.672 13.617 -4.676 1 92.88 144 LEU B O 1
ATOM 3588 N N . ARG B 1 145 ? 11.523 11.453 -4.312 1 93.88 145 ARG B N 1
ATOM 3589 C CA . ARG B 1 145 ? 11.32 11.602 -2.877 1 93.88 145 ARG B CA 1
ATOM 3590 C C . ARG B 1 145 ? 12.555 12.195 -2.209 1 93.88 145 ARG B C 1
ATOM 3592 O O . ARG B 1 145 ? 12.445 13.016 -1.294 1 93.88 145 ARG B O 1
ATOM 3599 N N . LEU B 1 146 ? 13.633 11.773 -2.67 1 94.56 146 LEU B N 1
ATOM 3600 C CA . LEU B 1 146 ? 14.883 12.258 -2.094 1 94.56 146 LEU B CA 1
ATOM 3601 C C . LEU B 1 146 ? 15.148 13.703 -2.518 1 94.56 146 LEU B C 1
ATOM 3603 O O . LEU B 1 146 ? 15.492 14.547 -1.686 1 94.56 146 LEU B O 1
ATOM 3607 N N . SER B 1 147 ? 14.953 14 -3.771 1 91.94 147 SER B N 1
ATOM 3608 C CA . SER B 1 147 ? 15.289 15.312 -4.32 1 91.94 147 SER B CA 1
ATOM 3609 C C . SER B 1 147 ? 14.258 16.359 -3.926 1 91.94 147 SER B C 1
ATOM 3611 O O . SER B 1 147 ? 14.492 17.562 -4.082 1 91.94 147 SER B O 1
ATOM 3613 N N . PHE B 1 148 ? 13.195 15.969 -3.441 1 93.31 148 PHE B N 1
ATOM 3614 C CA . PHE B 1 148 ? 12.125 16.844 -3 1 93.31 148 PHE B CA 1
ATOM 3615 C C . PHE B 1 148 ? 12.648 17.906 -2.041 1 93.31 148 PHE B C 1
ATOM 3617 O O . PHE B 1 148 ? 12.312 19.094 -2.164 1 93.31 148 PHE B O 1
ATOM 3624 N N . TRP B 1 149 ? 13.438 17.5 -1.198 1 94.19 149 TRP B N 1
ATOM 3625 C CA . TRP B 1 149 ? 13.875 18.344 -0.091 1 94.19 149 TRP B CA 1
ATOM 3626 C C . TRP B 1 149 ? 14.742 19.5 -0.591 1 94.19 149 TRP B C 1
ATOM 3628 O O . TRP B 1 149 ? 14.734 20.578 -0.012 1 94.19 149 TRP B O 1
ATOM 3638 N N . SER B 1 150 ? 15.445 19.266 -1.616 1 91.38 150 SER B N 1
ATOM 3639 C CA . SER B 1 150 ? 16.297 20.312 -2.174 1 91.38 150 SER B CA 1
ATOM 3640 C C . SER B 1 150 ? 15.461 21.359 -2.918 1 91.38 150 SER B C 1
ATOM 3642 O O . SER B 1 150 ? 15.938 22.453 -3.18 1 91.38 150 SER B O 1
ATOM 3644 N N . GLN B 1 151 ? 14.266 21.031 -3.207 1 92.12 151 GLN B N 1
ATOM 3645 C CA . GLN B 1 151 ? 13.414 21.938 -3.959 1 92.12 151 GLN B CA 1
ATOM 3646 C C . GLN B 1 151 ? 12.648 22.875 -3.023 1 92.12 151 GLN B C 1
ATOM 3648 O O . GLN B 1 151 ? 12.062 23.859 -3.469 1 92.12 151 GLN B O 1
ATOM 3653 N N . MET B 1 152 ? 12.656 22.625 -1.814 1 94.19 152 MET B N 1
ATOM 3654 C CA . MET B 1 152 ? 11.836 23.328 -0.834 1 94.19 152 MET B CA 1
ATOM 3655 C C . MET B 1 152 ? 12.219 24.797 -0.763 1 94.19 152 MET B C 1
ATOM 3657 O O . MET B 1 152 ? 11.359 25.656 -0.536 1 94.19 152 MET B O 1
ATOM 3661 N N . LYS B 1 153 ? 13.469 25.109 -0.941 1 94.75 153 LYS B N 1
ATOM 3662 C CA . LYS B 1 153 ? 13.898 26.516 -0.899 1 94.75 153 LYS B CA 1
ATOM 3663 C C . LYS B 1 153 ? 13.25 27.312 -2.02 1 94.75 153 LYS B C 1
ATOM 3665 O O . LYS B 1 153 ? 12.75 28.422 -1.788 1 94.75 153 LYS B O 1
ATOM 3670 N N . GLN B 1 154 ? 13.281 26.734 -3.137 1 93.75 154 GLN B N 1
ATOM 3671 C CA . GLN B 1 154 ? 12.695 27.406 -4.289 1 93.75 154 GLN B CA 1
ATOM 3672 C C . GLN B 1 154 ? 11.172 27.5 -4.16 1 93.75 154 GLN B C 1
ATOM 3674 O O . GLN B 1 154 ? 10.578 28.516 -4.516 1 93.75 154 GLN B O 1
ATOM 3679 N N . LEU B 1 155 ? 10.555 26.547 -3.625 1 92.38 155 LEU B N 1
ATOM 3680 C CA . LEU B 1 155 ? 9.102 26.453 -3.566 1 92.38 155 LEU B CA 1
ATOM 3681 C C . LEU B 1 155 ? 8.547 27.344 -2.451 1 92.38 155 LEU B C 1
ATOM 3683 O O . LEU B 1 155 ? 7.551 28.031 -2.643 1 92.38 155 LEU B O 1
ATOM 3687 N N . TYR B 1 156 ? 9.234 27.297 -1.212 1 95 156 TYR B N 1
ATOM 3688 C CA . TYR B 1 156 ? 8.609 27.906 -0.042 1 95 156 TYR B CA 1
ATOM 3689 C C . TYR B 1 156 ? 9.57 28.859 0.656 1 95 156 TYR B C 1
ATOM 3691 O O . TYR B 1 156 ? 9.227 29.469 1.679 1 95 156 TYR B O 1
ATOM 3699 N N . GLY B 1 157 ? 10.82 28.938 0.13 1 95.62 157 GLY B N 1
ATOM 3700 C CA . GLY B 1 157 ? 11.812 29.781 0.791 1 95.62 157 GLY B CA 1
ATOM 3701 C C . GLY B 1 157 ? 12.367 29.156 2.059 1 95.62 157 GLY B C 1
ATOM 3702 O O . GLY B 1 157 ? 12.82 29.875 2.955 1 95.62 157 GLY B O 1
ATOM 3703 N N . VAL B 1 158 ? 12.195 27.891 2.18 1 97.12 158 VAL B N 1
ATOM 3704 C CA . VAL B 1 158 ? 12.695 27.188 3.346 1 97.12 158 VAL B CA 1
ATOM 3705 C C . VAL B 1 158 ? 13.766 26.172 2.912 1 97.12 158 VAL B C 1
ATOM 3707 O O . VAL B 1 158 ? 13.492 25.266 2.121 1 97.12 158 VAL B O 1
ATOM 3710 N N . ASP B 1 159 ? 14.984 26.375 3.395 1 97.31 159 ASP B N 1
ATOM 3711 C CA . ASP B 1 159 ? 16.047 25.422 3.1 1 97.31 159 ASP B CA 1
ATOM 3712 C C . ASP B 1 159 ? 15.906 24.156 3.957 1 97.31 159 ASP B C 1
ATOM 3714 O O . ASP B 1 159 ? 16.125 24.203 5.172 1 97.31 159 ASP B O 1
ATOM 3718 N N . MET B 1 160 ? 15.5 23.062 3.326 1 96.94 160 MET B N 1
ATOM 3719 C CA . MET B 1 160 ? 15.367 21.797 4.023 1 96.94 160 MET B CA 1
ATOM 3720 C C . MET B 1 160 ? 16.312 20.75 3.439 1 96.94 160 MET B C 1
ATOM 3722 O O . MET B 1 160 ? 16 19.547 3.463 1 96.94 160 MET B O 1
ATOM 3726 N N . SER B 1 161 ? 17.422 21.141 2.865 1 95.44 161 SER B N 1
ATOM 3727 C CA . SER B 1 161 ? 18.359 20.25 2.182 1 95.44 161 SER B CA 1
ATOM 3728 C C . SER B 1 161 ? 18.953 19.234 3.145 1 95.44 161 SER B C 1
ATOM 3730 O O . SER B 1 161 ? 19.328 18.125 2.732 1 95.44 161 SER B O 1
ATOM 3732 N N . CYS B 1 162 ? 19 19.578 4.434 1 94.69 162 CYS B N 1
ATOM 3733 C CA . CYS B 1 162 ? 19.531 18.656 5.438 1 94.69 162 CYS B CA 1
ATOM 3734 C C . CYS B 1 162 ? 18.672 17.391 5.52 1 94.69 162 CYS B C 1
ATOM 3736 O O . CYS B 1 162 ? 19.156 16.344 5.945 1 94.69 162 CYS B O 1
ATOM 3738 N N . LEU B 1 163 ? 17.438 17.484 5.113 1 96 163 LEU B N 1
ATOM 3739 C CA . LEU B 1 163 ? 16.531 16.359 5.223 1 96 163 LEU B CA 1
ATOM 3740 C C . LEU B 1 163 ? 16.797 15.336 4.113 1 96 163 LEU B C 1
ATOM 3742 O O . LEU B 1 163 ? 16.328 14.195 4.191 1 96 163 LEU B O 1
ATOM 3746 N N . GLU B 1 164 ? 17.453 15.75 3.09 1 94.56 164 GLU B N 1
ATOM 3747 C CA . GLU B 1 164 ? 17.781 14.828 2.008 1 94.56 164 GLU B CA 1
ATOM 3748 C C . GLU B 1 164 ? 18.609 13.648 2.514 1 94.56 164 GLU B C 1
ATOM 3750 O O . GLU B 1 164 ? 18.312 12.5 2.199 1 94.56 164 GLU B O 1
ATOM 3755 N N . SER B 1 165 ? 19.656 13.969 3.322 1 93.5 165 SER B N 1
ATOM 3756 C CA . SER B 1 165 ? 20.5 12.914 3.875 1 93.5 165 SER B CA 1
ATOM 3757 C C . SER B 1 165 ? 19.719 12.047 4.859 1 93.5 165 SER B C 1
ATOM 3759 O O . SER B 1 165 ? 19.906 10.828 4.891 1 93.5 165 SER B O 1
ATOM 3761 N N . PHE B 1 166 ? 18.969 12.719 5.625 1 93.69 166 PHE B N 1
ATOM 3762 C CA . PHE B 1 166 ? 18.125 11.992 6.57 1 93.69 166 PHE B CA 1
ATOM 3763 C C . PHE B 1 166 ? 17.188 11.039 5.84 1 93.69 166 PHE B C 1
ATOM 3765 O O . PHE B 1 166 ? 17.078 9.867 6.215 1 93.69 166 PHE B O 1
ATOM 3772 N N . ALA B 1 167 ? 16.5 11.523 4.84 1 94.5 167 ALA B N 1
ATOM 3773 C CA . ALA B 1 167 ? 15.594 10.711 4.031 1 94.5 167 ALA B CA 1
ATOM 3774 C C . ALA B 1 167 ? 16.344 9.547 3.383 1 94.5 167 ALA B C 1
ATOM 3776 O O . ALA B 1 167 ? 15.82 8.43 3.322 1 94.5 167 ALA B O 1
ATOM 3777 N N . THR B 1 168 ? 17.5 9.75 2.879 1 95.56 168 THR B N 1
ATOM 3778 C CA . THR B 1 168 ? 18.312 8.711 2.262 1 95.56 168 THR B CA 1
ATOM 3779 C C . THR B 1 168 ? 18.594 7.578 3.248 1 95.56 168 THR B C 1
ATOM 3781 O O . THR B 1 168 ? 18.391 6.406 2.924 1 95.56 168 THR B O 1
ATOM 3784 N N . ARG B 1 169 ? 18.938 7.945 4.469 1 94.12 169 ARG B N 1
ATOM 3785 C CA . ARG B 1 169 ? 19.219 6.945 5.496 1 94.12 169 ARG B CA 1
ATOM 3786 C C . ARG B 1 169 ? 17.953 6.16 5.844 1 94.12 169 ARG B C 1
ATOM 3788 O O . ARG B 1 169 ? 18.016 4.941 6.027 1 94.12 169 ARG B O 1
ATOM 3795 N N . CYS B 1 170 ? 16.906 6.852 5.848 1 92.56 170 CYS B N 1
ATOM 3796 C CA . CYS B 1 170 ? 15.641 6.223 6.234 1 92.56 170 CYS B CA 1
ATOM 3797 C C . CYS B 1 170 ? 15.125 5.316 5.129 1 92.56 170 CYS B C 1
ATOM 3799 O O . CYS B 1 170 ? 14.625 4.223 5.398 1 92.56 170 CYS B O 1
ATOM 3801 N N . LEU B 1 171 ? 15.266 5.734 3.943 1 93.25 171 LEU B N 1
ATOM 3802 C CA . LEU B 1 171 ? 14.609 5.047 2.832 1 93.25 171 LEU B CA 1
ATOM 3803 C C . LEU B 1 171 ? 15.531 3.984 2.236 1 93.25 171 LEU B C 1
ATOM 3805 O O . LEU B 1 171 ? 15.055 2.961 1.736 1 93.25 171 LEU B O 1
ATOM 3809 N N . MET B 1 172 ? 16.797 4.23 2.256 1 94.81 172 MET B N 1
ATOM 3810 C CA . MET B 1 172 ? 17.734 3.33 1.573 1 94.81 172 MET B CA 1
ATOM 3811 C C . MET B 1 172 ? 18.594 2.584 2.576 1 94.81 172 MET B C 1
ATOM 3813 O O . MET B 1 172 ? 19.203 1.557 2.244 1 94.81 172 MET B O 1
ATOM 3817 N N . GLY B 1 173 ? 18.672 3.133 3.764 1 89.31 173 GLY B N 1
ATOM 3818 C CA . GLY B 1 173 ? 19.656 2.623 4.711 1 89.31 173 GLY B CA 1
ATOM 3819 C C . GLY B 1 173 ? 19.281 1.268 5.281 1 89.31 173 GLY B C 1
ATOM 3820 O O . GLY B 1 173 ? 20.156 0.483 5.656 1 89.31 173 GLY B O 1
ATOM 3821 N N . HIS B 1 174 ? 18 1.055 5.254 1 87.75 174 HIS B N 1
ATOM 3822 C CA . HIS B 1 174 ? 17.578 -0.212 5.836 1 87.75 174 HIS B CA 1
ATOM 3823 C C . HIS B 1 174 ? 17.75 -1.36 4.848 1 87.75 174 HIS B C 1
ATOM 3825 O O . HIS B 1 174 ? 17.562 -1.185 3.643 1 87.75 174 HIS B O 1
ATOM 3831 N N . SER B 1 175 ? 18.344 -2.451 5.273 1 91.12 175 SER B N 1
ATOM 3832 C CA . SER B 1 175 ? 18.547 -3.639 4.449 1 91.12 175 SER B CA 1
ATOM 3833 C C . SER B 1 175 ? 17.266 -4.449 4.328 1 91.12 175 SER B C 1
ATOM 3835 O O . SER B 1 175 ? 17.234 -5.641 4.648 1 91.12 175 SER B O 1
ATOM 3837 N N . GLU B 1 176 ? 16.344 -3.768 3.826 1 92.25 176 GLU B N 1
ATOM 3838 C CA . GLU B 1 176 ? 15.055 -4.418 3.588 1 92.25 176 GLU B CA 1
ATOM 3839 C C . GLU B 1 176 ? 14.859 -4.727 2.107 1 92.25 176 GLU B C 1
ATOM 3841 O O . GLU B 1 176 ? 15.281 -3.953 1.245 1 92.25 176 GLU B O 1
ATOM 3846 N N . ILE B 1 177 ? 14.234 -5.855 1.865 1 93.12 177 ILE B N 1
ATOM 3847 C CA . ILE B 1 177 ? 13.836 -6.172 0.5 1 93.12 177 ILE B CA 1
ATOM 3848 C C . ILE B 1 177 ? 12.531 -5.453 0.166 1 93.12 177 ILE B C 1
ATOM 3850 O O . ILE B 1 177 ? 11.5 -5.695 0.8 1 93.12 177 ILE B O 1
ATOM 3854 N N . VAL B 1 178 ? 12.609 -4.609 -0.786 1 92.75 178 VAL B N 1
ATOM 3855 C CA . VAL B 1 178 ? 11.438 -3.826 -1.172 1 92.75 178 VAL B CA 1
ATOM 3856 C C . VAL B 1 178 ? 10.82 -4.41 -2.441 1 92.75 178 VAL B C 1
ATOM 3858 O O . VAL B 1 178 ? 11.523 -4.641 -3.43 1 92.75 178 VAL B O 1
ATOM 3861 N N . VAL B 1 179 ? 9.555 -4.676 -2.396 1 92.75 179 VAL B N 1
ATOM 3862 C CA . VAL B 1 179 ? 8.852 -5.176 -3.574 1 92.75 179 VAL B CA 1
ATOM 3863 C C . VAL B 1 179 ? 8.164 -4.02 -4.297 1 92.75 179 VAL B C 1
ATOM 3865 O O . VAL B 1 179 ? 7.301 -3.35 -3.723 1 92.75 179 VAL B O 1
ATOM 3868 N N . GLN B 1 180 ? 8.523 -3.812 -5.516 1 93.38 180 GLN B N 1
ATOM 3869 C CA . GLN B 1 180 ? 8.023 -2.672 -6.273 1 93.38 180 GLN B CA 1
ATOM 3870 C C . GLN B 1 180 ? 8.055 -2.953 -7.773 1 93.38 180 GLN B C 1
ATOM 3872 O O . GLN B 1 180 ? 8.953 -3.643 -8.266 1 93.38 180 GLN B O 1
ATOM 3877 N N . GLY B 1 181 ? 7.066 -2.355 -8.445 1 94.75 181 GLY B N 1
ATOM 3878 C CA . GLY B 1 181 ? 7.07 -2.467 -9.898 1 94.75 181 GLY B CA 1
ATOM 3879 C C . GLY B 1 181 ? 8.047 -1.517 -10.562 1 94.75 181 GLY B C 1
ATOM 3880 O O . GLY B 1 181 ? 8.055 -0.318 -10.273 1 94.75 181 GLY B O 1
ATOM 3881 N N . LEU B 1 182 ? 8.82 -2.014 -11.477 1 96.31 182 LEU B N 1
ATOM 3882 C CA . LEU B 1 182 ? 9.766 -1.232 -12.266 1 96.31 182 LEU B CA 1
ATOM 3883 C C . LEU B 1 182 ? 9.391 -1.263 -13.742 1 96.31 182 LEU B C 1
ATOM 3885 O O . LEU B 1 182 ? 8.602 -2.107 -14.172 1 96.31 182 LEU B O 1
ATOM 3889 N N . SER B 1 183 ? 9.922 -0.318 -14.492 1 96.19 183 SER B N 1
ATOM 3890 C CA . SER B 1 183 ? 9.875 -0.331 -15.953 1 96.19 183 SER B CA 1
ATOM 3891 C C . SER B 1 183 ? 11.258 -0.557 -16.547 1 96.19 183 SER B C 1
ATOM 3893 O O . SER B 1 183 ? 12.266 -0.473 -15.844 1 96.19 183 SER B O 1
ATOM 3895 N N . GLY B 1 184 ? 11.25 -0.873 -17.797 1 96.44 184 GLY B N 1
ATOM 3896 C CA . GLY B 1 184 ? 12.516 -1.071 -18.484 1 96.44 184 GLY B CA 1
ATOM 3897 C C . GLY B 1 184 ? 13.438 0.131 -18.391 1 96.44 184 GLY B C 1
ATOM 3898 O O . GLY B 1 184 ? 14.664 -0.016 -18.406 1 96.44 184 GLY B O 1
ATOM 3899 N N . GLU B 1 185 ? 12.875 1.308 -18.266 1 95.88 185 GLU B N 1
ATOM 3900 C CA . GLU B 1 185 ? 13.648 2.545 -18.219 1 95.88 185 GLU B CA 1
ATOM 3901 C C . GLU B 1 185 ? 14.438 2.656 -16.922 1 95.88 185 GLU B C 1
ATOM 3903 O O . GLU B 1 185 ? 15.398 3.424 -16.828 1 95.88 185 GLU B O 1
ATOM 3908 N N . ASP B 1 186 ? 14.023 1.919 -15.938 1 97.75 186 ASP B N 1
ATOM 3909 C CA . ASP B 1 186 ? 14.664 1.989 -14.625 1 97.75 186 ASP B CA 1
ATOM 3910 C C . ASP B 1 186 ? 15.93 1.132 -14.586 1 97.75 186 ASP B C 1
ATOM 3912 O O . ASP B 1 186 ? 16.719 1.238 -13.656 1 97.75 186 ASP B O 1
ATOM 3916 N N . VAL B 1 187 ? 16.078 0.264 -15.562 1 98.5 187 VAL B N 1
ATOM 3917 C CA . VAL B 1 187 ? 17.188 -0.69 -15.586 1 98.5 187 VAL B CA 1
ATOM 3918 C C . VAL B 1 187 ? 18.406 -0.05 -16.234 1 98.5 187 VAL B C 1
ATOM 3920 O O . VAL B 1 187 ? 18.328 0.463 -17.359 1 98.5 187 VAL B O 1
ATOM 3923 N N . LEU B 1 188 ? 19.562 -0.143 -15.609 1 98.56 188 LEU B N 1
ATOM 3924 C CA . LEU B 1 188 ? 20.719 0.661 -16 1 98.56 188 LEU B CA 1
ATOM 3925 C C . LEU B 1 188 ? 21.703 -0.164 -16.828 1 98.56 188 LEU B C 1
ATOM 3927 O O . LEU B 1 188 ? 22.688 0.37 -17.344 1 98.56 188 LEU B O 1
ATOM 3931 N N . ALA B 1 189 ? 21.547 -1.451 -16.906 1 98.62 189 ALA B N 1
ATOM 3932 C CA . ALA B 1 189 ? 22.422 -2.34 -17.672 1 98.62 189 ALA B CA 1
ATOM 3933 C C . ALA B 1 189 ? 21.688 -3.611 -18.094 1 98.62 189 ALA B C 1
ATOM 3935 O O . ALA B 1 189 ? 20.594 -3.891 -17.594 1 98.62 189 ALA B O 1
ATOM 3936 N N . ARG B 1 190 ? 22.266 -4.344 -18.969 1 98 190 ARG B N 1
ATOM 3937 C CA . ARG B 1 190 ? 21.672 -5.605 -19.391 1 98 190 ARG B CA 1
ATOM 3938 C C . ARG B 1 190 ? 21.531 -6.566 -18.219 1 98 190 ARG B C 1
ATOM 3940 O O . ARG B 1 190 ? 22.531 -6.91 -17.578 1 98 190 ARG B O 1
ATOM 3947 N N . PRO B 1 191 ? 20.344 -7.012 -18.031 1 98.38 191 PRO B N 1
ATOM 3948 C CA . PRO B 1 191 ? 20.156 -7.945 -16.922 1 98.38 191 PRO B CA 1
ATOM 3949 C C . PRO B 1 191 ? 20.984 -9.219 -17.078 1 98.38 191 PRO B C 1
ATOM 3951 O O . PRO B 1 191 ? 21.281 -9.633 -18.203 1 98.38 191 PRO B O 1
ATOM 3954 N N . GLN B 1 192 ? 21.344 -9.844 -15.992 1 98.44 192 GLN B N 1
ATOM 3955 C CA . GLN B 1 192 ? 22.094 -11.094 -16.016 1 98.44 192 GLN B CA 1
ATOM 3956 C C . GLN B 1 192 ? 21.375 -12.18 -15.219 1 98.44 192 GLN B C 1
ATOM 3958 O O . GLN B 1 192 ? 20.812 -11.914 -14.156 1 98.44 192 GLN B O 1
ATOM 3963 N N . CYS B 1 193 ? 21.375 -13.359 -15.727 1 98.12 193 CYS B N 1
ATOM 3964 C CA . CYS B 1 193 ? 20.875 -14.523 -15.008 1 98.12 193 CYS B CA 1
ATOM 3965 C C . CYS B 1 193 ? 21.922 -15.039 -14.016 1 98.12 193 CYS B C 1
ATOM 3967 O O . CYS B 1 193 ? 23.016 -15.438 -14.406 1 98.12 193 CYS B O 1
ATOM 3969 N N . PHE B 1 194 ? 21.547 -15.023 -12.758 1 97.12 194 PHE B N 1
ATOM 3970 C CA . PHE B 1 194 ? 22.562 -15.406 -11.781 1 97.12 194 PHE B CA 1
ATOM 3971 C C . PHE B 1 194 ? 22.297 -16.797 -11.227 1 97.12 194 PHE B C 1
ATOM 3973 O O . PHE B 1 194 ? 23.141 -17.375 -10.539 1 97.12 194 PHE B O 1
ATOM 3980 N N . ALA B 1 195 ? 21.125 -17.344 -11.539 1 95.5 195 ALA B N 1
ATOM 3981 C CA . ALA B 1 195 ? 20.812 -18.688 -11.094 1 95.5 195 ALA B CA 1
ATOM 3982 C C . ALA B 1 195 ? 19.781 -19.344 -12.008 1 95.5 195 ALA B C 1
ATOM 3984 O O . ALA B 1 195 ? 18.875 -18.672 -12.508 1 95.5 195 ALA B O 1
ATOM 3985 N N . ARG B 1 196 ? 19.953 -20.609 -12.211 1 96 196 ARG B N 1
ATOM 3986 C CA . ARG B 1 196 ? 19.016 -21.453 -12.953 1 96 196 ARG B CA 1
ATOM 3987 C C . ARG B 1 196 ? 18.594 -22.656 -12.125 1 96 196 ARG B C 1
ATOM 3989 O O . ARG B 1 196 ? 19.438 -23.391 -11.609 1 96 196 ARG B O 1
ATOM 3996 N N . LEU B 1 197 ? 17.328 -22.797 -12.023 1 94.94 197 LEU B N 1
ATOM 3997 C CA . LEU B 1 197 ? 16.766 -23.906 -11.25 1 94.94 197 LEU B CA 1
ATOM 3998 C C . LEU B 1 197 ? 15.992 -24.859 -12.141 1 94.94 197 LEU B C 1
ATOM 4000 O O . LEU B 1 197 ? 14.953 -24.484 -12.703 1 94.94 197 LEU B O 1
ATOM 4004 N N . GLU B 1 198 ? 16.578 -26.016 -12.297 1 96.31 198 GLU B N 1
ATOM 4005 C CA . GLU B 1 198 ? 15.828 -27.094 -12.953 1 96.31 198 GLU B CA 1
ATOM 4006 C C . GLU B 1 198 ? 15.078 -27.953 -11.93 1 96.31 198 GLU B C 1
ATOM 4008 O O . GLU B 1 198 ? 15.695 -28.672 -11.148 1 96.31 198 GLU B O 1
ATOM 4013 N N . LEU B 1 199 ? 13.805 -27.922 -11.984 1 95.69 199 LEU B N 1
ATOM 4014 C CA . LEU B 1 199 ? 13 -28.5 -10.906 1 95.69 199 LEU B CA 1
ATOM 4015 C C . LEU B 1 199 ? 13.148 -30.016 -10.875 1 95.69 199 LEU B C 1
ATOM 4017 O O . LEU B 1 199 ? 12.961 -30.641 -9.828 1 95.69 199 LEU B O 1
ATOM 4021 N N . ALA B 1 200 ? 13.461 -30.578 -12.023 1 95.5 200 ALA B N 1
ATOM 4022 C CA . ALA B 1 200 ? 13.594 -32.031 -12.078 1 95.5 200 ALA B CA 1
ATOM 4023 C C . ALA B 1 200 ? 14.953 -32.469 -11.57 1 95.5 200 ALA B C 1
ATOM 4025 O O . ALA B 1 200 ? 15.18 -33.656 -11.344 1 95.5 200 ALA B O 1
ATOM 4026 N N . ARG B 1 201 ? 15.773 -31.516 -11.344 1 94.31 201 ARG B N 1
ATOM 4027 C CA . ARG B 1 201 ? 17.156 -31.844 -11 1 94.31 201 ARG B CA 1
ATOM 4028 C C . ARG B 1 201 ? 17.234 -32.406 -9.578 1 94.31 201 ARG B C 1
ATOM 4030 O O . ARG B 1 201 ? 16.797 -31.734 -8.625 1 94.31 201 ARG B O 1
ATOM 4037 N N . ALA B 1 202 ? 17.922 -33.5 -9.477 1 90.06 202 ALA B N 1
ATOM 4038 C CA . ALA B 1 202 ? 18.172 -34.062 -8.148 1 90.06 202 ALA B CA 1
ATOM 4039 C C . ALA B 1 202 ? 19.125 -33.188 -7.352 1 90.06 202 ALA B C 1
ATOM 4041 O O . ALA B 1 202 ? 20.094 -32.656 -7.895 1 90.06 202 ALA B O 1
ATOM 4042 N N . GLY B 1 203 ? 18.875 -32.969 -6.148 1 90.62 203 GLY B N 1
ATOM 4043 C CA . GLY B 1 203 ? 19.766 -32.219 -5.289 1 90.62 203 GLY B CA 1
ATOM 4044 C C . GLY B 1 203 ? 19.359 -30.75 -5.176 1 90.62 203 GLY B C 1
ATOM 4045 O O . GLY B 1 203 ? 19.953 -30 -4.402 1 90.62 203 GLY B O 1
ATOM 4046 N N . LEU B 1 204 ? 18.359 -30.391 -5.973 1 92.75 204 LEU B N 1
ATOM 4047 C CA . LEU B 1 204 ? 17.938 -29 -5.945 1 92.75 204 LEU B CA 1
ATOM 4048 C C . LEU B 1 204 ? 17.5 -28.594 -4.539 1 92.75 204 LEU B C 1
ATOM 4050 O O . LEU B 1 204 ? 17.734 -27.453 -4.121 1 92.75 204 LEU B O 1
ATOM 4054 N N . GLU B 1 205 ? 16.922 -29.484 -3.762 1 89.19 205 GLU B N 1
ATOM 4055 C CA . GLU B 1 205 ? 16.484 -29.188 -2.398 1 89.19 205 GLU B CA 1
ATOM 4056 C C . GLU B 1 205 ? 17.656 -28.766 -1.521 1 89.19 205 GLU B C 1
ATOM 4058 O O . GLU B 1 205 ? 17.547 -27.781 -0.769 1 89.19 205 GLU B O 1
ATOM 4063 N N . GLN B 1 206 ? 18.719 -29.438 -1.65 1 90.06 206 GLN B N 1
ATOM 4064 C CA . GLN B 1 206 ? 19.906 -29.125 -0.875 1 90.06 206 GLN B CA 1
ATOM 4065 C C . GLN B 1 206 ? 20.516 -27.797 -1.312 1 90.06 206 GLN B C 1
ATOM 4067 O O . GLN B 1 206 ? 21 -27.016 -0.48 1 90.06 206 GLN B O 1
ATOM 4072 N N . GLU B 1 207 ? 20.438 -27.625 -2.57 1 90.56 207 GLU B N 1
ATOM 4073 C CA . GLU B 1 207 ? 20.953 -26.375 -3.109 1 90.56 207 GLU B CA 1
ATOM 4074 C C . GLU B 1 207 ? 20.156 -25.172 -2.578 1 90.56 207 GLU B C 1
ATOM 4076 O O . GLU B 1 207 ? 20.75 -24.141 -2.229 1 90.56 207 GLU B O 1
ATOM 4081 N N . LEU B 1 208 ? 18.875 -25.328 -2.51 1 88.5 208 LEU B N 1
ATOM 4082 C CA . LEU B 1 208 ? 18.016 -24.25 -2.021 1 88.5 208 LEU B CA 1
ATOM 4083 C C . LEU B 1 208 ? 18.297 -23.953 -0.556 1 88.5 208 LEU B C 1
ATOM 4085 O O . LEU B 1 208 ? 18.266 -22.781 -0.14 1 88.5 208 LEU B O 1
ATOM 4089 N N . GLU B 1 209 ? 18.578 -24.922 0.221 1 85.81 209 GLU B N 1
ATOM 4090 C CA . GLU B 1 209 ? 18.891 -24.75 1.637 1 85.81 209 GLU B CA 1
ATOM 4091 C C . GLU B 1 209 ? 20.25 -24.062 1.826 1 85.81 209 GLU B C 1
ATOM 4093 O O . GLU B 1 209 ? 20.406 -23.266 2.744 1 85.81 209 GLU B O 1
ATOM 4098 N N . ALA B 1 210 ? 21.156 -24.406 0.959 1 89.31 210 ALA B N 1
ATOM 4099 C CA . ALA B 1 210 ? 22.5 -23.844 1.055 1 89.31 210 ALA B CA 1
ATOM 4100 C C . ALA B 1 210 ? 22.531 -22.406 0.53 1 89.31 210 ALA B C 1
ATOM 4102 O O . ALA B 1 210 ? 23.359 -21.609 0.958 1 89.31 210 ALA B O 1
ATOM 4103 N N . GLY B 1 211 ? 21.609 -22.125 -0.315 1 90.56 211 GLY B N 1
ATOM 4104 C CA . GLY B 1 211 ? 21.578 -20.828 -0.945 1 90.56 211 GLY B CA 1
ATOM 4105 C C . GLY B 1 211 ? 21.812 -20.875 -2.443 1 90.56 211 GLY B C 1
ATOM 4106 O O . GLY B 1 211 ? 22.641 -21.656 -2.918 1 90.56 211 GLY B O 1
ATOM 4107 N N . VAL B 1 212 ? 21.062 -20.109 -3.129 1 92.31 212 VAL B N 1
ATOM 4108 C CA . VAL B 1 212 ? 21.188 -20.016 -4.582 1 92.31 212 VAL B CA 1
ATOM 4109 C C . VAL B 1 212 ? 21.766 -18.656 -4.961 1 92.31 212 VAL B C 1
ATOM 4111 O O . VAL B 1 212 ? 21.312 -17.625 -4.465 1 92.31 212 VAL B O 1
ATOM 4114 N N . GLY B 1 213 ? 22.766 -18.656 -5.77 1 94.75 213 GLY B N 1
ATOM 4115 C CA . GLY B 1 213 ? 23.391 -17.391 -6.109 1 94.75 213 GLY B CA 1
ATOM 4116 C C . GLY B 1 213 ? 24.328 -17.484 -7.297 1 94.75 213 GLY B C 1
ATOM 4117 O O . GLY B 1 213 ? 24.281 -18.453 -8.055 1 94.75 213 GLY B O 1
ATOM 4118 N N . GLY B 1 214 ? 24.938 -16.359 -7.547 1 97.19 214 GLY B N 1
ATOM 4119 C CA . GLY B 1 214 ? 25.875 -16.234 -8.641 1 97.19 214 GLY B CA 1
ATOM 4120 C C . GLY B 1 214 ? 26.578 -14.883 -8.68 1 97.19 214 GLY B C 1
ATOM 4121 O O . GLY B 1 214 ? 26.25 -13.992 -7.887 1 97.19 214 GLY B O 1
ATOM 4122 N N . ARG B 1 215 ? 27.547 -14.859 -9.578 1 98.19 215 ARG B N 1
ATOM 4123 C CA . ARG B 1 215 ? 28.281 -13.609 -9.797 1 98.19 215 ARG B CA 1
ATOM 4124 C C . ARG B 1 215 ? 27.656 -12.805 -10.93 1 98.19 215 ARG B C 1
ATOM 4126 O O . ARG B 1 215 ? 26.906 -13.352 -11.75 1 98.19 215 ARG B O 1
ATOM 4133 N N . PHE B 1 216 ? 27.859 -11.523 -10.836 1 98.62 216 PHE B N 1
ATOM 4134 C CA . PHE B 1 216 ? 27.391 -10.656 -11.906 1 98.62 216 PHE B CA 1
ATOM 4135 C C . PHE B 1 216 ? 28.406 -9.562 -12.219 1 98.62 216 PHE B C 1
ATOM 4137 O O . PHE B 1 216 ? 29.25 -9.25 -11.383 1 98.62 216 PHE B O 1
ATOM 4144 N N . ARG B 1 217 ? 28.375 -9.078 -13.445 1 98.31 217 ARG B N 1
ATOM 4145 C CA . ARG B 1 217 ? 29.156 -7.945 -13.914 1 98.31 217 ARG B CA 1
ATOM 4146 C C . ARG B 1 217 ? 28.391 -7.152 -14.977 1 98.31 217 ARG B C 1
ATOM 4148 O O . ARG B 1 217 ? 27.938 -7.715 -15.977 1 98.31 217 ARG B O 1
ATOM 4155 N N . PHE B 1 218 ? 28.266 -5.875 -14.742 1 98.06 218 PHE B N 1
ATOM 4156 C CA . PHE B 1 218 ? 27.5 -5 -15.617 1 98.06 218 PHE B CA 1
ATOM 4157 C C . PHE B 1 218 ? 28.359 -3.859 -16.141 1 98.06 218 PHE B C 1
ATOM 4159 O O . PHE B 1 218 ? 29.328 -3.451 -15.477 1 98.06 218 PHE B O 1
ATOM 4166 N N . ASN B 1 219 ? 28 -3.434 -17.328 1 97.75 219 ASN B N 1
ATOM 4167 C CA . ASN B 1 219 ? 28.391 -2.121 -17.844 1 97.75 219 ASN B CA 1
ATOM 4168 C C . ASN B 1 219 ? 27.188 -1.214 -18.047 1 97.75 219 ASN B C 1
ATOM 4170 O O . ASN B 1 219 ? 26.297 -1.515 -18.859 1 97.75 219 ASN B O 1
ATOM 4174 N N . CYS B 1 220 ? 27.156 -0.1 -17.375 1 97.5 220 CYS B N 1
ATOM 4175 C CA . CYS B 1 220 ? 25.984 0.755 -17.359 1 97.5 220 CYS B CA 1
ATOM 4176 C C . CYS B 1 220 ? 25.781 1.436 -18.719 1 97.5 220 CYS B C 1
ATOM 4178 O O . CYS B 1 220 ? 26.766 1.74 -19.406 1 97.5 220 CYS B O 1
ATOM 4180 N N . TYR B 1 221 ? 24.516 1.707 -19.125 1 95.56 221 TYR B N 1
ATOM 4181 C CA . TYR B 1 221 ? 24.156 2.248 -20.422 1 95.56 221 TYR B CA 1
ATOM 4182 C C . TYR B 1 221 ? 24.438 3.742 -20.5 1 95.56 221 TYR B C 1
ATOM 4184 O O . TYR B 1 221 ? 24.672 4.285 -21.578 1 95.56 221 TYR B O 1
ATOM 4192 N N . GLY B 1 222 ? 24.281 4.48 -19.328 1 93.62 222 GLY B N 1
ATOM 4193 C CA . GLY B 1 222 ? 24.359 5.93 -19.344 1 93.62 222 GLY B CA 1
ATOM 4194 C C . GLY B 1 222 ? 24.484 6.535 -17.953 1 93.62 222 GLY B C 1
ATOM 4195 O O . GLY B 1 222 ? 24.812 5.84 -17 1 93.62 222 GLY B O 1
ATOM 4196 N N . SER B 1 223 ? 24.25 7.871 -18.031 1 96.81 223 SER B N 1
ATOM 4197 C CA . SER B 1 223 ? 24.406 8.617 -16.797 1 96.81 223 SER B CA 1
ATOM 4198 C C . SER B 1 223 ? 23.109 8.617 -15.984 1 96.81 223 SER B C 1
ATOM 4200 O O . SER B 1 223 ? 22.047 8.992 -16.5 1 96.81 223 SER B O 1
ATOM 4202 N N . ALA B 1 224 ? 23.156 8.172 -14.742 1 97.38 224 ALA B N 1
ATOM 4203 C CA . ALA B 1 224 ? 22 8.117 -13.859 1 97.38 224 ALA B CA 1
ATOM 4204 C C . ALA B 1 224 ? 22.422 7.828 -12.422 1 97.38 224 ALA B C 1
ATOM 4206 O O . ALA B 1 224 ? 23.484 7.262 -12.18 1 97.38 224 ALA B O 1
ATOM 4207 N N . PRO B 1 225 ? 21.594 8.273 -11.516 1 97.81 225 PRO B N 1
ATOM 4208 C CA . PRO B 1 225 ? 21.812 7.793 -10.156 1 97.81 225 PRO B CA 1
ATOM 4209 C C . PRO B 1 225 ? 21.406 6.336 -9.969 1 97.81 225 PRO B C 1
ATOM 4211 O O . PRO B 1 225 ? 20.25 5.977 -10.227 1 97.81 225 PRO B O 1
ATOM 4214 N N . MET B 1 226 ? 22.359 5.523 -9.57 1 98.38 226 MET B N 1
ATOM 4215 C CA . MET B 1 226 ? 22.062 4.133 -9.234 1 98.38 226 MET B CA 1
ATOM 4216 C C . MET B 1 226 ? 21.594 4.008 -7.789 1 98.38 226 MET B C 1
ATOM 4218 O O . MET B 1 226 ? 22.297 4.43 -6.867 1 98.38 226 MET B O 1
ATOM 4222 N N . HIS B 1 227 ? 20.406 3.406 -7.598 1 98.44 227 HIS B N 1
ATOM 4223 C CA . HIS B 1 227 ? 19.859 3.305 -6.254 1 98.44 227 HIS B CA 1
ATOM 4224 C C . HIS B 1 227 ? 20.047 1.904 -5.684 1 98.44 227 HIS B C 1
ATOM 4226 O O . HIS B 1 227 ? 19.906 1.699 -4.477 1 98.44 227 HIS B O 1
ATOM 4232 N N . GLY B 1 228 ? 20.234 0.942 -6.531 1 98.31 228 GLY B N 1
ATOM 4233 C CA . GLY B 1 228 ? 20.422 -0.425 -6.07 1 98.31 228 GLY B CA 1
ATOM 4234 C C . GLY B 1 228 ? 20.266 -1.452 -7.176 1 98.31 228 GLY B C 1
ATOM 4235 O O . GLY B 1 228 ? 20.641 -1.2 -8.32 1 98.31 228 GLY B O 1
ATOM 4236 N N . PHE B 1 229 ? 19.844 -2.654 -6.77 1 98.38 229 PHE B N 1
ATOM 4237 C CA . PHE B 1 229 ? 19.641 -3.768 -7.691 1 98.38 229 PHE B CA 1
ATOM 4238 C C . PHE B 1 229 ? 18.203 -4.246 -7.641 1 98.38 229 PHE B C 1
ATOM 4240 O O . PHE B 1 229 ? 17.516 -4.094 -6.621 1 98.38 229 PHE B O 1
ATOM 4247 N N . ALA B 1 230 ? 17.781 -4.758 -8.727 1 97.56 230 ALA B N 1
ATOM 4248 C CA . ALA B 1 230 ? 16.5 -5.461 -8.773 1 97.56 230 ALA B CA 1
ATOM 4249 C C . ALA B 1 230 ? 16.688 -6.938 -9.109 1 97.56 230 ALA B C 1
ATOM 4251 O O . ALA B 1 230 ? 17.531 -7.285 -9.938 1 97.56 230 ALA B O 1
ATOM 4252 N N . ILE B 1 231 ? 15.891 -7.73 -8.469 1 96.62 231 ILE B N 1
ATOM 4253 C CA . ILE B 1 231 ? 15.859 -9.164 -8.75 1 96.62 231 ILE B CA 1
ATOM 4254 C C . ILE B 1 231 ? 14.469 -9.57 -9.211 1 96.62 231 ILE B C 1
ATOM 4256 O O . ILE B 1 231 ? 13.461 -9.07 -8.695 1 96.62 231 ILE B O 1
ATOM 4260 N N . TRP B 1 232 ? 14.453 -10.445 -10.141 1 96.25 232 TRP B N 1
ATOM 4261 C CA . TRP B 1 232 ? 13.18 -10.992 -10.594 1 96.25 232 TRP B CA 1
ATOM 4262 C C . TRP B 1 232 ? 13.367 -12.398 -11.156 1 96.25 232 TRP B C 1
ATOM 4264 O O . TRP B 1 232 ? 14.477 -12.938 -11.148 1 96.25 232 TRP B O 1
ATOM 4274 N N . PHE B 1 233 ? 12.266 -13.023 -11.562 1 95.88 233 PHE B N 1
ATOM 4275 C CA . PHE B 1 233 ? 12.367 -14.406 -12.008 1 95.88 233 PHE B CA 1
ATOM 4276 C C . PHE B 1 233 ? 11.633 -14.609 -13.32 1 95.88 233 PHE B C 1
ATOM 4278 O O . PHE B 1 233 ? 10.867 -13.75 -13.758 1 95.88 233 PHE B O 1
ATOM 4285 N N . GLN B 1 234 ? 12.031 -15.641 -13.914 1 96.31 234 GLN B N 1
ATOM 4286 C CA . GLN B 1 234 ? 11.352 -16.219 -15.07 1 96.31 234 GLN B CA 1
ATOM 4287 C C . GLN B 1 234 ? 11.211 -17.734 -14.938 1 96.31 234 GLN B C 1
ATOM 4289 O O . GLN B 1 234 ? 12.133 -18.406 -14.484 1 96.31 234 GLN B O 1
ATOM 4294 N N . VAL B 1 235 ? 9.961 -18.172 -15.211 1 96.62 235 VAL B N 1
ATOM 4295 C CA . VAL B 1 235 ? 9.781 -19.625 -15.203 1 96.62 235 VAL B CA 1
ATOM 4296 C C . VAL B 1 235 ? 9.414 -20.109 -16.609 1 96.62 235 VAL B C 1
ATOM 4298 O O . VAL B 1 235 ? 8.812 -19.359 -17.391 1 96.62 235 VAL B O 1
ATOM 4301 N N . THR B 1 236 ? 9.805 -21.297 -16.906 1 97.5 236 THR B N 1
ATOM 4302 C CA . THR B 1 236 ? 9.586 -21.875 -18.219 1 97.5 236 THR B CA 1
ATOM 4303 C C . THR B 1 236 ? 8.828 -23.203 -18.109 1 97.5 236 THR B C 1
ATOM 4305 O O . THR B 1 236 ? 9.18 -24.062 -17.312 1 97.5 236 THR B O 1
ATOM 4308 N N . PHE B 1 237 ? 7.746 -23.312 -18.875 1 97.81 237 PHE B N 1
ATOM 4309 C CA . PHE B 1 237 ? 7 -24.562 -18.969 1 97.81 237 PHE B CA 1
ATOM 4310 C C . PHE B 1 237 ? 7.645 -25.5 -20 1 97.81 237 PHE B C 1
ATOM 4312 O O . PHE B 1 237 ? 8.359 -25.047 -20.891 1 97.81 237 PHE B O 1
ATOM 4319 N N . PRO B 1 238 ? 7.367 -26.797 -19.797 1 95 238 PRO B N 1
ATOM 4320 C CA . PRO B 1 238 ? 7.965 -27.719 -20.766 1 95 238 PRO B CA 1
ATOM 4321 C C . PRO B 1 238 ? 7.48 -27.453 -22.188 1 95 238 PRO B C 1
ATOM 4323 O O . PRO B 1 238 ? 6.312 -27.125 -22.406 1 95 238 PRO B O 1
ATOM 4326 N N . GLY B 1 239 ? 8.43 -27.516 -23.141 1 85.25 239 GLY B N 1
ATOM 4327 C CA . GLY B 1 239 ? 8.102 -27.391 -24.547 1 85.25 239 GLY B CA 1
ATOM 4328 C C . GLY B 1 239 ? 7.887 -28.719 -25.234 1 85.25 239 GLY B C 1
ATOM 4329 O O . GLY B 1 239 ? 8.289 -29.766 -24.719 1 85.25 239 GLY B O 1
ATOM 4330 N N . ARG B 1 240 ? 6.992 -28.672 -26.25 1 75.62 240 ARG B N 1
ATOM 4331 C CA . ARG B 1 240 ? 6.836 -29.844 -27.094 1 75.62 240 ARG B CA 1
ATOM 4332 C C . ARG B 1 240 ? 7.34 -29.562 -28.516 1 75.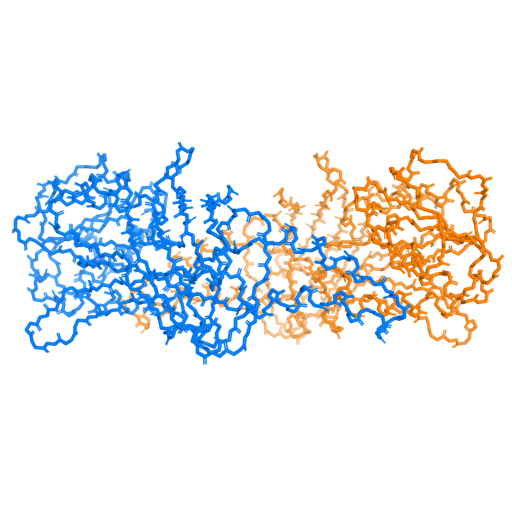62 240 ARG B C 1
ATOM 4334 O O . ARG B 1 240 ? 6.863 -28.641 -29.172 1 75.62 240 ARG B O 1
ATOM 4341 N N . GLY B 1 241 ? 8.195 -30.484 -28.828 1 66.19 241 GLY B N 1
ATOM 4342 C CA . GLY B 1 241 ? 8.664 -30.453 -30.203 1 66.19 241 GLY B CA 1
ATOM 4343 C C . GLY B 1 241 ? 9.273 -29.125 -30.609 1 66.19 241 GLY B C 1
ATOM 4344 O O . GLY B 1 241 ? 10.18 -28.625 -29.938 1 66.19 241 GLY B O 1
ATOM 4345 N N . SER B 1 242 ? 8.742 -28.469 -31.641 1 71.44 242 SER B N 1
ATOM 4346 C CA . SER B 1 242 ? 9.266 -27.281 -32.281 1 71.44 242 SER B CA 1
ATOM 4347 C C . SER B 1 242 ? 8.617 -26.016 -31.734 1 71.44 242 SER B C 1
ATOM 4349 O O . SER B 1 242 ? 9.055 -24.906 -32.031 1 71.44 242 SER B O 1
ATOM 4351 N N . GLU B 1 243 ? 7.66 -26.172 -30.734 1 80.12 243 GLU B N 1
ATOM 4352 C CA . GLU B 1 243 ? 6.965 -24.984 -30.266 1 80.12 243 GLU B CA 1
ATOM 4353 C C . GLU B 1 243 ? 7.723 -24.328 -29.125 1 80.12 243 GLU B C 1
ATOM 4355 O O . GLU B 1 243 ? 8.312 -25 -28.281 1 80.12 243 GLU B O 1
ATOM 4360 N N . LYS B 1 244 ? 7.816 -23 -29.25 1 87.19 244 LYS B N 1
ATOM 4361 C CA . LYS B 1 244 ? 8.461 -22.188 -28.234 1 87.19 244 LYS B CA 1
ATOM 4362 C C . LYS B 1 244 ? 7.793 -22.391 -26.875 1 87.19 244 LYS B C 1
ATOM 4364 O O . LYS B 1 244 ? 6.57 -22.312 -26.766 1 87.19 244 LYS B O 1
ATOM 4369 N N . PRO B 1 245 ? 8.523 -22.703 -25.891 1 91.69 245 PRO B N 1
ATOM 4370 C CA . PRO B 1 245 ? 7.965 -22.906 -24.562 1 91.69 245 PRO B CA 1
ATOM 4371 C C . PRO B 1 245 ? 7.27 -21.672 -24.016 1 91.69 245 PRO B C 1
ATOM 4373 O O . PRO B 1 245 ? 7.605 -20.547 -24.406 1 91.69 245 PRO B O 1
ATOM 4376 N N . VAL B 1 246 ? 6.246 -21.891 -23.219 1 96.12 246 VAL B N 1
ATOM 4377 C CA . VAL B 1 246 ? 5.586 -20.797 -22.516 1 96.12 246 VAL B CA 1
ATOM 4378 C C . VAL B 1 246 ? 6.488 -20.281 -21.391 1 96.12 246 VAL B C 1
ATOM 4380 O O . VAL B 1 246 ? 6.992 -21.078 -20.594 1 96.12 246 VAL B O 1
ATOM 4383 N N . VAL B 1 247 ? 6.715 -18.984 -21.406 1 96.81 247 VAL B N 1
ATOM 4384 C CA . VAL B 1 247 ? 7.566 -18.375 -20.391 1 96.81 247 VAL B CA 1
ATOM 4385 C C . VAL B 1 247 ? 6.762 -17.328 -19.609 1 96.81 247 VAL B C 1
ATOM 4387 O O . VAL B 1 247 ? 6.047 -16.516 -20.203 1 96.81 247 VAL B O 1
ATOM 4390 N N . LEU B 1 248 ? 6.762 -17.406 -18.312 1 96.69 248 LEU B N 1
ATOM 4391 C CA . LEU B 1 248 ? 6.207 -16.406 -17.406 1 96.69 248 LEU B CA 1
ATOM 4392 C C . LEU B 1 248 ? 7.316 -15.617 -16.734 1 96.69 248 LEU B C 1
ATOM 4394 O O . LEU B 1 248 ? 8.125 -16.188 -15.992 1 96.69 248 LEU B O 1
ATOM 4398 N N . SER B 1 249 ? 7.336 -14.312 -16.969 1 96.38 249 SER B N 1
ATOM 4399 C CA . SER B 1 249 ? 8.438 -13.492 -16.484 1 96.38 249 SER B CA 1
ATOM 4400 C C . SER B 1 249 ? 7.926 -12.305 -15.672 1 96.38 249 SER B C 1
ATOM 4402 O O . SER B 1 249 ? 6.902 -11.703 -16.016 1 96.38 249 SER B O 1
ATOM 4404 N N . THR B 1 250 ? 8.625 -11.945 -14.625 1 95.94 250 THR B N 1
ATOM 4405 C CA . THR B 1 250 ? 8.328 -10.742 -13.852 1 95.94 250 THR B CA 1
ATOM 4406 C C . THR B 1 250 ? 9.305 -9.617 -14.211 1 95.94 250 THR B C 1
ATOM 4408 O O . THR B 1 250 ? 9.438 -8.648 -13.469 1 95.94 250 THR B O 1
ATOM 4411 N N . SER B 1 251 ? 9.953 -9.773 -15.328 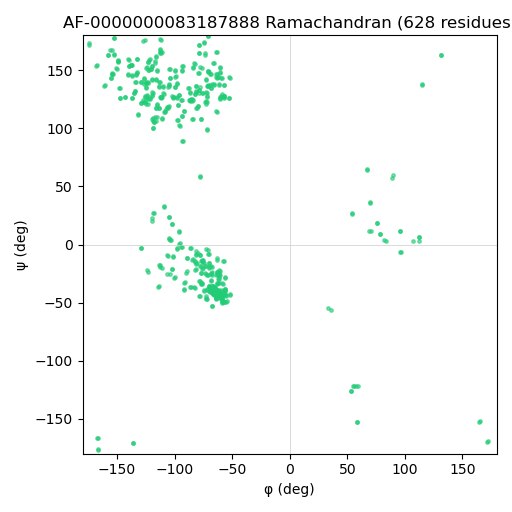1 96.56 251 SER B N 1
ATOM 4412 C CA . SER B 1 251 ? 10.914 -8.789 -15.812 1 96.56 251 SER B CA 1
ATOM 4413 C C . SER B 1 251 ? 10.266 -7.426 -16 1 96.56 251 SER B C 1
ATOM 4415 O O . SER B 1 251 ? 9.133 -7.332 -16.484 1 96.56 251 SER B O 1
ATOM 4417 N N . PRO B 1 252 ? 11.031 -6.375 -15.695 1 96.81 252 PRO B N 1
ATOM 4418 C CA . PRO B 1 252 ? 10.508 -5.031 -15.953 1 96.81 252 PRO B CA 1
ATOM 4419 C C . PRO B 1 252 ? 10.258 -4.77 -17.438 1 96.81 252 PRO B C 1
ATOM 4421 O O . PRO B 1 252 ? 9.617 -3.777 -17.797 1 96.81 252 PRO B O 1
ATOM 4424 N N . PHE B 1 253 ? 10.766 -5.625 -18.312 1 97.19 253 PHE B N 1
ATOM 4425 C CA . PHE B 1 253 ? 10.617 -5.449 -19.75 1 97.19 253 PHE B CA 1
ATOM 4426 C C . PHE B 1 253 ? 9.391 -6.207 -20.266 1 97.19 253 PHE B C 1
ATOM 4428 O O . PHE B 1 253 ? 9.117 -6.207 -21.453 1 97.19 253 PHE B O 1
ATOM 4435 N N . HIS B 1 254 ? 8.688 -6.922 -19.406 1 96 254 HIS B N 1
ATOM 4436 C CA . HIS B 1 254 ? 7.504 -7.707 -19.734 1 96 254 HIS B CA 1
ATOM 4437 C C . HIS B 1 254 ? 6.258 -7.121 -19.078 1 96 254 HIS B C 1
ATOM 4439 O O . HIS B 1 254 ? 6.355 -6.234 -18.234 1 96 254 HIS B O 1
ATOM 4445 N N . PRO B 1 255 ? 5.062 -7.559 -19.531 1 94.5 255 PRO B N 1
ATOM 4446 C CA . PRO B 1 255 ? 3.842 -7.082 -18.875 1 94.5 255 PRO B CA 1
ATOM 4447 C C . PRO B 1 255 ? 3.869 -7.27 -17.359 1 94.5 255 PRO B C 1
ATOM 4449 O O . PRO B 1 255 ? 4.367 -8.289 -16.875 1 94.5 255 PRO B O 1
ATOM 4452 N N . VAL B 1 256 ? 3.312 -6.336 -16.719 1 93.88 256 VAL B N 1
ATOM 4453 C CA . VAL B 1 256 ? 3.387 -6.266 -15.258 1 93.88 256 VAL B CA 1
ATOM 4454 C C . VAL B 1 256 ? 2.592 -7.414 -14.641 1 93.88 256 VAL B C 1
ATOM 4456 O O . VAL B 1 256 ? 1.485 -7.723 -15.094 1 93.88 256 VAL B O 1
ATOM 4459 N N . THR B 1 257 ? 3.16 -8.039 -13.695 1 94.12 257 THR B N 1
ATOM 4460 C CA . THR B 1 257 ? 2.486 -9.031 -12.859 1 94.12 257 THR B CA 1
ATOM 4461 C C . THR B 1 257 ? 2.354 -8.523 -11.422 1 94.12 257 THR B C 1
ATOM 4463 O O . THR B 1 257 ? 2.986 -7.539 -11.047 1 94.12 257 THR B O 1
ATOM 4466 N N . HIS B 1 258 ? 1.552 -9.188 -10.578 1 92.31 258 HIS B N 1
ATOM 4467 C CA . HIS B 1 258 ? 1.344 -8.773 -9.195 1 92.31 258 HIS B CA 1
ATOM 4468 C C . HIS B 1 258 ? 2.594 -9.008 -8.359 1 92.31 258 HIS B C 1
ATOM 4470 O O . HIS B 1 258 ? 2.719 -8.469 -7.254 1 92.31 258 HIS B O 1
ATOM 4476 N N . TRP B 1 259 ? 3.518 -9.797 -8.836 1 92.69 259 TRP B N 1
ATOM 4477 C CA . TRP B 1 259 ? 4.719 -10.133 -8.07 1 92.69 259 TRP B CA 1
ATOM 4478 C C . TRP B 1 259 ? 5.73 -8.992 -8.125 1 92.69 259 TRP B C 1
ATOM 4480 O O . TRP B 1 259 ? 6.531 -8.82 -7.203 1 92.69 259 TRP B O 1
ATOM 4490 N N . LYS B 1 260 ? 5.742 -8.273 -9.219 1 94.38 260 LYS B N 1
ATOM 4491 C CA . LYS B 1 260 ? 6.66 -7.152 -9.391 1 94.38 260 LYS B CA 1
ATOM 4492 C C . LYS B 1 260 ? 8.109 -7.602 -9.258 1 94.38 260 LYS B C 1
ATOM 4494 O O . LYS B 1 260 ? 8.484 -8.664 -9.766 1 94.38 260 LYS B O 1
ATOM 4499 N N . GLN B 1 261 ? 9.039 -6.648 -8.812 1 95.62 261 GLN B N 1
ATOM 4500 C CA . GLN B 1 261 ? 10.445 -6.945 -8.602 1 95.62 261 GLN B CA 1
ATOM 4501 C C . GLN B 1 261 ? 10.852 -6.711 -7.152 1 95.62 261 GLN B C 1
ATOM 4503 O O . GLN B 1 261 ? 10.18 -5.98 -6.422 1 95.62 261 GLN B O 1
ATOM 4508 N N . ALA B 1 262 ? 11.875 -7.402 -6.707 1 94.75 262 ALA B N 1
ATOM 4509 C CA . ALA B 1 262 ? 12.492 -7.156 -5.406 1 94.75 262 ALA B CA 1
ATOM 4510 C C . ALA B 1 262 ? 13.68 -6.207 -5.527 1 94.75 262 ALA B C 1
ATOM 4512 O O . ALA B 1 262 ? 14.609 -6.469 -6.293 1 94.75 262 ALA B O 1
ATOM 4513 N N . LEU B 1 263 ? 13.609 -5.18 -4.789 1 96.12 263 LEU B N 1
ATOM 4514 C CA . LEU B 1 263 ? 14.656 -4.164 -4.871 1 96.12 263 LEU B CA 1
ATOM 4515 C C . LEU B 1 263 ? 15.578 -4.246 -3.662 1 96.12 263 LEU B C 1
ATOM 4517 O O . LEU B 1 263 ? 15.125 -4.422 -2.531 1 96.12 263 LEU B O 1
ATOM 4521 N N . LEU B 1 264 ? 16.812 -4.121 -3.924 1 97 264 LEU B N 1
ATOM 4522 C CA . LEU B 1 264 ? 17.875 -4.07 -2.938 1 97 264 LEU B CA 1
ATOM 4523 C C . LEU B 1 264 ? 18.625 -2.746 -3.016 1 97 264 LEU B C 1
ATOM 4525 O O . LEU B 1 264 ? 19.531 -2.588 -3.838 1 97 264 LEU B O 1
ATOM 4529 N N . TYR B 1 265 ? 18.297 -1.926 -2.156 1 97.81 265 TYR B N 1
ATOM 4530 C CA . TYR B 1 265 ? 18.859 -0.581 -2.24 1 97.81 265 TYR B CA 1
ATOM 4531 C C . TYR B 1 265 ? 20.281 -0.547 -1.693 1 97.81 265 TYR B C 1
ATOM 4533 O O . TYR B 1 265 ? 20.594 -1.229 -0.714 1 97.81 265 TYR B O 1
ATOM 4541 N N . LEU B 1 266 ? 21.078 0.345 -2.309 1 97.62 266 LEU B N 1
ATOM 4542 C CA . LEU B 1 266 ? 22.344 0.74 -1.708 1 97.62 266 LEU B CA 1
ATOM 4543 C C . LEU B 1 266 ? 22.109 1.602 -0.471 1 97.62 266 LEU B C 1
ATOM 4545 O O . LEU B 1 266 ? 20.969 1.823 -0.066 1 97.62 266 LEU B O 1
ATOM 4549 N N . ASN B 1 267 ? 23.188 2.016 0.166 1 96.06 267 ASN B N 1
ATOM 4550 C CA . ASN B 1 267 ? 23.062 2.906 1.313 1 96.06 267 ASN B CA 1
ATOM 4551 C C . ASN B 1 267 ? 22.75 4.34 0.879 1 96.06 267 ASN B C 1
ATOM 4553 O O . ASN B 1 267 ? 22.125 5.098 1.62 1 96.06 267 ASN B O 1
ATOM 4557 N N . GLU B 1 268 ? 23.266 4.699 -0.184 1 95.94 268 GLU B N 1
ATOM 4558 C CA . GLU B 1 268 ? 23.031 5.992 -0.823 1 95.94 268 GLU B CA 1
ATOM 4559 C C . GLU B 1 268 ? 23.141 5.883 -2.342 1 95.94 268 GLU B C 1
ATOM 4561 O O . GLU B 1 268 ? 23.766 4.953 -2.861 1 95.94 268 GLU B O 1
ATOM 4566 N N . PRO B 1 269 ? 22.562 6.773 -3.051 1 96.81 269 PRO B N 1
ATOM 4567 C CA . PRO B 1 269 ? 22.688 6.734 -4.512 1 96.81 269 PRO B CA 1
ATOM 4568 C C . PRO B 1 269 ? 24.125 6.91 -4.984 1 96.81 269 PRO B C 1
ATOM 4570 O O . PRO B 1 269 ? 24.891 7.668 -4.379 1 96.81 269 PRO B O 1
ATOM 4573 N N . VAL B 1 270 ? 24.469 6.211 -6.055 1 97.5 270 VAL B N 1
ATOM 4574 C CA . VAL B 1 270 ? 25.781 6.344 -6.672 1 97.5 270 VAL B CA 1
ATOM 4575 C C . VAL B 1 270 ? 25.625 6.777 -8.133 1 97.5 270 VAL B C 1
ATOM 4577 O O . VAL B 1 270 ? 24.938 6.109 -8.914 1 97.5 270 VAL B O 1
ATOM 4580 N N . GLN B 1 271 ? 26.281 7.828 -8.477 1 97.19 271 GLN B N 1
ATOM 4581 C CA . GLN B 1 271 ? 26.234 8.289 -9.859 1 97.19 271 GLN B CA 1
ATOM 4582 C C . GLN B 1 271 ? 27.047 7.379 -10.773 1 97.19 271 GLN B C 1
ATOM 4584 O O . GLN B 1 271 ? 28.234 7.145 -10.531 1 97.19 271 GLN B O 1
ATOM 4589 N N . VAL B 1 272 ? 26.344 6.867 -11.781 1 98.12 272 VAL B N 1
ATOM 4590 C CA . VAL B 1 272 ? 27.062 6.039 -12.758 1 98.12 272 VAL B CA 1
ATOM 4591 C C . VAL B 1 272 ? 27 6.695 -14.133 1 98.12 272 VAL B C 1
ATOM 4593 O O . VAL B 1 272 ? 26.141 7.559 -14.383 1 98.12 272 VAL B O 1
ATOM 4596 N N . GLU B 1 273 ? 27.938 6.332 -14.961 1 97.31 273 GLU B N 1
ATOM 4597 C CA . GLU B 1 273 ? 28.016 6.801 -16.344 1 97.31 273 GLU B CA 1
ATOM 4598 C C . GLU B 1 273 ? 28.125 5.633 -17.312 1 97.31 273 GLU B C 1
ATOM 4600 O O . GLU B 1 273 ? 28.203 4.473 -16.891 1 97.31 273 GLU B O 1
ATOM 4605 N N . GLN B 1 274 ? 28.094 6.027 -18.562 1 96.88 274 GLN B N 1
ATOM 4606 C CA . GLN B 1 274 ? 28.234 4.996 -19.578 1 96.88 274 GLN B CA 1
ATOM 4607 C C . GLN B 1 274 ? 29.484 4.156 -19.328 1 96.88 274 GLN B C 1
ATOM 4609 O O . GLN B 1 274 ? 30.578 4.699 -19.094 1 96.88 274 GLN B O 1
ATOM 4614 N N . ASP B 1 275 ? 29.297 2.805 -19.25 1 96.5 275 ASP B N 1
ATOM 4615 C CA . ASP B 1 275 ? 30.359 1.804 -19.172 1 96.5 275 ASP B CA 1
ATOM 4616 C C . ASP B 1 275 ? 30.938 1.717 -17.766 1 96.5 275 ASP B C 1
ATOM 4618 O O . ASP B 1 275 ? 31.984 1.105 -17.547 1 96.5 275 ASP B O 1
ATOM 4622 N N . THR B 1 276 ? 30.234 2.428 -16.828 1 97.81 276 THR B N 1
ATOM 4623 C CA . THR B 1 276 ? 30.609 2.168 -15.438 1 97.81 276 THR B CA 1
ATOM 4624 C C . THR B 1 276 ? 30.469 0.684 -15.109 1 97.81 276 THR B C 1
ATOM 4626 O O . THR B 1 276 ? 29.438 0.081 -15.367 1 97.81 276 THR B O 1
ATOM 4629 N N . ASP B 1 277 ? 31.547 0.152 -14.57 1 98.12 277 ASP B N 1
ATOM 4630 C CA . ASP B 1 277 ? 31.562 -1.26 -14.203 1 98.12 277 ASP B CA 1
ATOM 4631 C C . ASP B 1 277 ? 30.906 -1.48 -12.844 1 98.12 277 ASP B C 1
ATOM 4633 O O . ASP B 1 277 ? 31.203 -0.771 -11.883 1 98.12 277 ASP B O 1
ATOM 4637 N N . VAL B 1 278 ? 30 -2.396 -12.773 1 98.56 278 VAL B N 1
ATOM 4638 C CA . VAL B 1 278 ? 29.375 -2.844 -11.531 1 98.56 278 VAL B CA 1
ATOM 4639 C C . VAL B 1 278 ? 29.484 -4.363 -11.414 1 98.56 278 VAL B C 1
ATOM 4641 O O . VAL B 1 278 ? 29.047 -5.09 -12.312 1 98.56 278 VAL B O 1
ATOM 4644 N N . SER B 1 279 ? 30.062 -4.855 -10.383 1 98.38 279 SER B N 1
ATOM 4645 C CA . SER B 1 279 ? 30.25 -6.293 -10.242 1 98.38 279 SER B CA 1
ATOM 4646 C C . SER B 1 279 ? 29.984 -6.746 -8.812 1 98.38 279 SER B C 1
ATOM 4648 O O . SER B 1 279 ? 29.969 -5.93 -7.891 1 98.38 279 SER B O 1
ATOM 4650 N N . GLY B 1 280 ? 29.703 -8.023 -8.688 1 98.38 280 GLY B N 1
ATOM 4651 C CA . GLY B 1 280 ? 29.438 -8.539 -7.355 1 98.38 280 GLY B CA 1
ATOM 4652 C C . GLY B 1 280 ? 28.938 -9.961 -7.348 1 98.38 280 GLY B C 1
ATOM 4653 O O . GLY B 1 280 ? 29.109 -10.703 -8.32 1 98.38 280 GLY B O 1
ATOM 4654 N N . GLU B 1 281 ? 28.5 -10.305 -6.184 1 98.62 281 GLU B N 1
ATOM 4655 C CA . GLU B 1 281 ? 27.938 -11.625 -5.93 1 98.62 281 GLU B CA 1
ATOM 4656 C C . GLU B 1 281 ? 26.641 -11.516 -5.125 1 98.62 281 GLU B C 1
ATOM 4658 O O . GLU B 1 281 ? 26.531 -10.68 -4.223 1 98.62 281 GLU B O 1
ATOM 4663 N N . ILE B 1 282 ? 25.719 -12.336 -5.523 1 97.88 282 ILE B N 1
ATOM 4664 C CA . ILE B 1 282 ? 24.422 -12.336 -4.844 1 97.88 282 ILE B CA 1
ATOM 4665 C C . ILE B 1 282 ? 24.047 -13.758 -4.438 1 97.88 282 ILE B C 1
ATOM 4667 O O . ILE B 1 282 ? 24.281 -14.703 -5.191 1 97.88 282 ILE B O 1
ATOM 4671 N N . THR B 1 283 ? 23.484 -13.891 -3.25 1 95.38 283 THR B N 1
ATOM 4672 C CA . THR B 1 283 ? 23.031 -15.18 -2.762 1 95.38 283 THR B CA 1
ATOM 4673 C C . THR B 1 283 ? 21.656 -15.055 -2.09 1 95.38 283 THR B C 1
ATOM 4675 O O . THR B 1 283 ? 21.484 -14.203 -1.214 1 95.38 283 THR B O 1
ATOM 4678 N N . LEU B 1 284 ? 20.75 -15.859 -2.543 1 92.56 284 LEU B N 1
ATOM 4679 C CA . LEU B 1 284 ? 19.438 -15.961 -1.913 1 92.56 284 LEU B CA 1
ATOM 4680 C C . LEU B 1 284 ? 19.391 -17.125 -0.932 1 92.56 284 LEU B C 1
ATOM 4682 O O . LEU B 1 284 ? 19.75 -18.25 -1.282 1 92.56 284 LEU B O 1
ATOM 4686 N N . LEU B 1 285 ? 18.953 -16.797 0.267 1 88.38 285 LEU B N 1
ATOM 4687 C CA . LEU B 1 285 ? 18.891 -17.797 1.334 1 88.38 285 LEU B CA 1
ATOM 4688 C C . LEU B 1 285 ? 17.531 -17.734 2.047 1 88.38 285 LEU B C 1
ATOM 4690 O O . LEU B 1 285 ? 16.891 -16.688 2.098 1 88.38 285 LEU B O 1
ATOM 4694 N N . PRO B 1 286 ? 17.109 -18.953 2.52 1 83.88 286 PRO B N 1
ATOM 4695 C CA . PRO B 1 286 ? 15.953 -18.875 3.408 1 83.88 286 PRO B CA 1
ATOM 4696 C C . PRO B 1 286 ? 16.234 -18.109 4.695 1 83.88 286 PRO B C 1
ATOM 4698 O O . PRO B 1 286 ? 17.375 -18.125 5.191 1 83.88 286 PRO B O 1
ATOM 4701 N N . SER B 1 287 ? 15.164 -17.406 5.184 1 81.5 287 SER B N 1
ATOM 4702 C CA . SER B 1 287 ? 15.328 -16.719 6.457 1 81.5 287 SER B CA 1
ATOM 4703 C C . SER B 1 287 ? 15.398 -17.703 7.617 1 81.5 287 SER B C 1
ATOM 4705 O O . SER B 1 287 ? 14.688 -18.703 7.633 1 81.5 287 SER B O 1
ATOM 4707 N N . GLN B 1 288 ? 16.328 -17.438 8.516 1 72.75 288 GLN B N 1
ATOM 4708 C CA . GLN B 1 288 ? 16.484 -18.297 9.68 1 72.75 288 GLN B CA 1
ATOM 4709 C C . GLN B 1 288 ? 15.328 -18.125 10.656 1 72.75 288 GLN B C 1
ATOM 4711 O O . GLN B 1 288 ? 14.961 -19.062 11.367 1 72.75 288 GLN B O 1
ATOM 4716 N N . ASP B 1 289 ? 14.711 -16.984 10.641 1 71.06 289 ASP B N 1
ATOM 4717 C CA . ASP B 1 289 ? 13.695 -16.656 11.625 1 71.06 289 ASP B CA 1
ATOM 4718 C C . ASP B 1 289 ? 12.305 -17.047 11.133 1 71.06 289 ASP B C 1
ATOM 4720 O O . ASP B 1 289 ? 11.461 -17.5 11.914 1 71.06 289 ASP B O 1
ATOM 4724 N N . HIS B 1 290 ? 12.094 -16.828 9.82 1 68.56 290 HIS B N 1
ATOM 4725 C CA . HIS B 1 290 ? 10.789 -17.125 9.227 1 68.56 290 HIS B CA 1
ATOM 4726 C C . HIS B 1 290 ? 10.945 -17.938 7.941 1 68.56 290 HIS B C 1
ATOM 4728 O O . HIS B 1 290 ? 11.414 -17.406 6.93 1 68.56 290 HIS B O 1
ATOM 4734 N N . HIS B 1 291 ? 10.531 -19.078 8.055 1 64 291 HIS B N 1
ATOM 4735 C CA . HIS B 1 291 ? 10.758 -20.031 6.969 1 64 291 HIS B CA 1
ATOM 4736 C C . HIS B 1 291 ? 10.18 -19.516 5.656 1 64 291 HIS B C 1
ATOM 4738 O O . HIS B 1 291 ? 10.609 -19.922 4.574 1 64 291 HIS B O 1
ATOM 4744 N N . ARG B 1 292 ? 9.375 -18.547 5.684 1 68 292 ARG B N 1
ATOM 4745 C CA . ARG B 1 292 ? 8.75 -18.094 4.441 1 68 292 ARG B CA 1
ATOM 4746 C C . ARG B 1 292 ? 9.367 -16.797 3.951 1 68 292 ARG B C 1
ATOM 4748 O O . ARG B 1 292 ? 8.992 -16.281 2.891 1 68 292 ARG B O 1
ATOM 4755 N N . HIS B 1 293 ? 10.406 -16.406 4.707 1 79.19 293 HIS B N 1
ATOM 4756 C CA . HIS B 1 293 ? 11.008 -15.141 4.316 1 79.19 293 HIS B CA 1
ATOM 4757 C C . HIS B 1 293 ? 12.328 -15.367 3.582 1 79.19 293 HIS B C 1
ATOM 4759 O O . HIS B 1 293 ? 12.969 -16.406 3.748 1 79.19 293 HIS B O 1
ATOM 4765 N N . LEU B 1 294 ? 12.625 -14.461 2.727 1 84.94 294 LEU B N 1
ATOM 4766 C CA . LEU B 1 294 ? 13.836 -14.5 1.908 1 84.94 294 LEU B CA 1
ATOM 4767 C C . LEU B 1 294 ? 14.914 -13.594 2.492 1 84.94 294 LEU B C 1
ATOM 4769 O O . LEU B 1 294 ? 14.617 -12.5 2.98 1 84.94 294 LEU B O 1
ATOM 4773 N N . ARG B 1 295 ? 16.078 -14.125 2.518 1 90.31 295 ARG B N 1
ATOM 4774 C CA . ARG B 1 295 ? 17.297 -13.367 2.846 1 90.31 295 ARG B CA 1
ATOM 4775 C C . ARG B 1 295 ? 18.219 -13.266 1.638 1 90.31 295 ARG B C 1
ATOM 4777 O O . ARG B 1 295 ? 18.406 -14.234 0.905 1 90.31 295 ARG B O 1
ATOM 4784 N N . VAL B 1 296 ? 18.766 -12.086 1.412 1 94.31 296 VAL B N 1
ATOM 4785 C CA . VAL B 1 296 ? 19.641 -11.891 0.27 1 94.31 296 VAL B CA 1
ATOM 4786 C C . VAL B 1 296 ? 20.984 -11.312 0.742 1 94.31 296 VAL B C 1
ATOM 4788 O O . VAL B 1 296 ? 21.016 -10.258 1.387 1 94.31 296 VAL B O 1
ATOM 4791 N N . LEU B 1 297 ? 22 -12 0.435 1 96.06 297 LEU B N 1
ATOM 4792 C CA . LEU B 1 297 ? 23.359 -11.5 0.661 1 96.06 297 LEU B CA 1
ATOM 4793 C C . LEU B 1 297 ? 23.938 -10.906 -0.619 1 96.06 297 LEU B C 1
ATOM 4795 O O . LEU B 1 297 ? 23.953 -11.57 -1.66 1 96.06 297 LEU B O 1
ATOM 4799 N N . LEU B 1 298 ? 24.375 -9.711 -0.487 1 97.94 298 LEU B N 1
ATOM 4800 C CA . LEU B 1 298 ? 24.875 -9.008 -1.66 1 97.94 298 LEU B CA 1
ATOM 4801 C C . LEU B 1 298 ? 26.266 -8.422 -1.393 1 97.94 298 LEU B C 1
ATOM 4803 O O . LEU B 1 298 ? 26.469 -7.727 -0.396 1 97.94 298 LEU B O 1
ATOM 4807 N N . ARG B 1 299 ? 27.188 -8.789 -2.145 1 98.38 299 ARG B N 1
ATOM 4808 C CA . ARG B 1 299 ? 28.5 -8.156 -2.242 1 98.38 299 ARG B CA 1
ATOM 4809 C C . ARG B 1 299 ? 28.672 -7.461 -3.59 1 98.38 299 ARG B C 1
ATOM 4811 O O . ARG B 1 299 ? 28.422 -8.055 -4.637 1 98.38 299 ARG B O 1
ATOM 4818 N N . TYR B 1 300 ? 29.031 -6.203 -3.549 1 98.31 300 TYR B N 1
ATOM 4819 C CA . TYR B 1 300 ? 29.062 -5.488 -4.82 1 98.31 300 TYR B CA 1
ATOM 4820 C C . TYR B 1 300 ? 30.141 -4.402 -4.816 1 98.31 300 TYR B C 1
ATOM 4822 O O . TYR B 1 300 ? 30.594 -3.975 -3.752 1 98.31 300 TYR B O 1
ATOM 4830 N N . LYS B 1 301 ? 30.516 -4.047 -5.996 1 98.19 301 LYS B N 1
ATOM 4831 C CA . LYS B 1 301 ? 31.438 -2.941 -6.285 1 98.19 301 LYS B CA 1
ATOM 4832 C C . LYS B 1 301 ? 30.922 -2.094 -7.445 1 98.19 301 LYS B C 1
ATOM 4834 O O . LYS B 1 301 ? 30.531 -2.627 -8.484 1 98.19 301 LYS B O 1
ATOM 4839 N N . VAL B 1 302 ? 30.891 -0.795 -7.227 1 98.06 302 VAL B N 1
ATOM 4840 C CA . VAL B 1 302 ? 30.469 0.128 -8.266 1 98.06 302 VAL B CA 1
ATOM 4841 C C . VAL B 1 302 ? 31.641 1 -8.703 1 98.06 302 VAL B C 1
ATOM 4843 O O . VAL B 1 302 ? 32.094 1.847 -7.945 1 98.06 302 VAL B O 1
ATOM 4846 N N . GLY B 1 303 ? 31.953 0.838 -9.914 1 96.19 303 GLY B N 1
ATOM 4847 C CA . GLY B 1 303 ? 33.094 1.585 -10.406 1 96.19 303 GLY B CA 1
ATOM 4848 C C . GLY B 1 303 ? 34.344 1.387 -9.57 1 96.19 303 GLY B C 1
ATOM 4849 O O . GLY B 1 303 ? 34.75 0.252 -9.312 1 96.19 303 GLY B O 1
ATOM 4850 N N . ASP B 1 304 ? 34.906 2.547 -9.125 1 93.5 304 ASP B N 1
ATOM 4851 C CA . ASP B 1 304 ? 36.156 2.504 -8.383 1 93.5 304 ASP B CA 1
ATOM 4852 C C . ASP B 1 304 ? 35.906 2.527 -6.875 1 93.5 304 ASP B C 1
ATOM 4854 O O . ASP B 1 304 ? 36.844 2.639 -6.082 1 93.5 304 ASP B O 1
ATOM 4858 N N . GLN B 1 305 ? 34.719 2.359 -6.496 1 94.62 305 GLN B N 1
ATOM 4859 C CA . GLN B 1 305 ? 34.406 2.389 -5.074 1 94.62 305 GLN B CA 1
ATOM 4860 C C . GLN B 1 305 ? 34.781 1.074 -4.398 1 94.62 305 GLN B C 1
ATOM 4862 O O . GLN B 1 305 ? 35 0.066 -5.07 1 94.62 305 GLN B O 1
ATOM 4867 N N . GLU B 1 306 ? 34.812 1.156 -3.115 1 95.75 306 GLU B N 1
ATOM 4868 C CA . GLU B 1 306 ? 35.125 -0.041 -2.338 1 95.75 306 GLU B CA 1
ATOM 4869 C C . GLU B 1 306 ? 33.969 -1.046 -2.398 1 95.75 306 GLU B C 1
ATOM 4871 O O . GLU B 1 306 ? 32.812 -0.663 -2.557 1 95.75 306 GLU B O 1
ATOM 4876 N N . GLU B 1 307 ? 34.438 -2.236 -2.316 1 96.94 307 GLU B N 1
ATOM 4877 C CA . GLU B 1 307 ? 33.438 -3.293 -2.266 1 96.94 307 GLU B CA 1
ATOM 4878 C C . GLU B 1 307 ? 32.625 -3.199 -0.992 1 96.94 307 GLU B C 1
ATOM 4880 O O . GLU B 1 307 ? 33.156 -2.963 0.093 1 96.9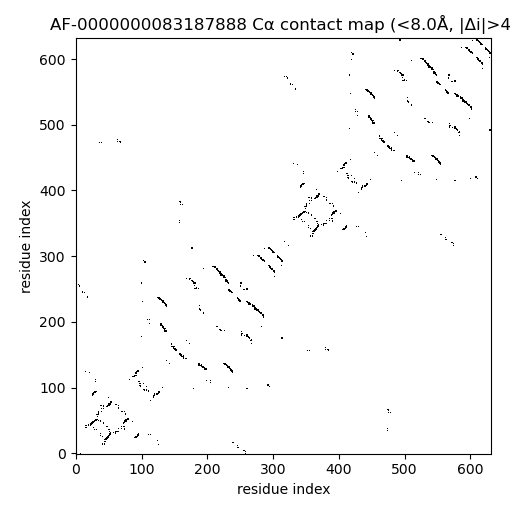4 307 GLU B O 1
ATOM 4885 N N . LYS B 1 308 ? 31.375 -3.377 -1.133 1 96.75 308 LYS B N 1
ATOM 4886 C CA . LYS B 1 308 ? 30.453 -3.328 0.002 1 96.75 308 LYS B CA 1
ATOM 4887 C C . LYS B 1 308 ? 29.641 -4.617 0.109 1 96.75 308 LYS B C 1
ATOM 4889 O O . LYS B 1 308 ? 29.469 -5.332 -0.879 1 96.75 308 LYS B O 1
ATOM 4894 N N . THR B 1 309 ? 29.234 -4.922 1.327 1 96.88 309 THR B N 1
ATOM 4895 C CA . THR B 1 309 ? 28.406 -6.086 1.587 1 96.88 309 THR B CA 1
ATOM 4896 C C . THR B 1 309 ? 27.125 -5.684 2.332 1 96.88 309 THR B C 1
ATOM 4898 O O . THR B 1 309 ? 27.172 -4.859 3.248 1 96.88 309 THR B O 1
ATOM 4901 N N . LYS B 1 310 ? 26.047 -6.207 1.883 1 96.62 310 LYS B N 1
ATOM 4902 C CA . LYS B 1 310 ? 24.766 -5.973 2.555 1 96.62 310 LYS B CA 1
ATOM 4903 C C . LYS B 1 310 ? 23.984 -7.273 2.736 1 96.62 310 LYS B C 1
ATOM 4905 O O . LYS B 1 310 ? 24.094 -8.18 1.905 1 96.62 310 LYS B O 1
ATOM 4910 N N . ASP B 1 311 ? 23.281 -7.34 3.824 1 95.69 311 ASP B N 1
ATOM 4911 C CA . ASP B 1 311 ? 22.438 -8.469 4.195 1 95.69 311 ASP B CA 1
ATOM 4912 C C . ASP B 1 311 ? 20.969 -8.055 4.293 1 95.69 311 ASP B C 1
ATOM 4914 O O . ASP B 1 311 ? 20.562 -7.41 5.266 1 95.69 311 ASP B O 1
ATOM 4918 N N . PHE B 1 312 ? 20.156 -8.469 3.268 1 94.44 312 PHE B N 1
ATOM 4919 C CA . PHE B 1 312 ? 18.781 -8 3.15 1 94.44 312 PHE B CA 1
ATOM 4920 C C . PHE B 1 312 ? 17.812 -9.031 3.709 1 94.44 312 PHE B C 1
ATOM 4922 O O . PHE B 1 312 ? 18.016 -10.242 3.541 1 94.44 312 PHE B O 1
ATOM 4929 N N . ALA B 1 313 ? 16.766 -8.484 4.305 1 88.75 313 ALA B N 1
ATOM 4930 C CA . ALA B 1 313 ? 15.695 -9.359 4.797 1 88.75 313 ALA B CA 1
ATOM 4931 C C . ALA B 1 313 ? 14.32 -8.766 4.496 1 88.75 313 ALA B C 1
ATOM 4933 O O . ALA B 1 313 ? 14.188 -7.555 4.328 1 88.75 313 ALA B O 1
ATOM 4934 N N . MET B 1 314 ? 13.352 -9.664 4.414 1 82.12 314 MET B N 1
ATOM 4935 C CA . MET B 1 314 ? 11.977 -9.211 4.25 1 82.12 314 MET B CA 1
ATOM 4936 C C . MET B 1 314 ? 11.375 -8.797 5.586 1 82.12 314 MET B C 1
ATOM 4938 O O . MET B 1 314 ? 11.664 -9.406 6.617 1 82.12 314 MET B O 1
ATOM 4942 N N . GLU B 1 315 ? 10.688 -7.684 5.535 1 69.38 315 GLU B N 1
ATOM 4943 C CA . GLU B 1 315 ? 10.055 -7.254 6.777 1 69.38 315 GLU B CA 1
ATOM 4944 C C . GLU B 1 315 ? 8.852 -8.133 7.117 1 69.38 315 GLU B C 1
ATOM 4946 O O . GLU B 1 315 ? 8.219 -8.703 6.227 1 69.38 315 GLU B O 1
ATOM 4951 N N . ASP B 1 316 ? 8.703 -8.406 8.438 1 59.19 316 ASP B N 1
ATOM 4952 C CA . ASP B 1 316 ? 7.57 -9.18 8.938 1 59.19 316 ASP B CA 1
ATOM 4953 C C . ASP B 1 316 ? 6.246 -8.492 8.594 1 59.19 316 ASP B C 1
ATOM 4955 O O . ASP B 1 316 ? 6.184 -7.266 8.492 1 59.19 316 ASP B O 1
#

InterPro domains:
  IPR025799 Protein arginine N-methyltransferase [PS51678] (1-315)
  IPR025799 Protein arginine N-methyltransferase [PTHR11006] (1-301)
  IPR029063 S-adenosyl-L-methionine-dependent methyltransferase superfamily [G3DSA:3.40.50.150] (1-127)
  IPR029063 S-adenosyl-L-methionine-dependent methyltransferase superfamily [SSF53335] (1-306)
  IPR041698 Methyltransferase domain 25 [PF13649] (27-123)
  IPR055135 Protein arginine N-methyltransferase domain [PF22528] (129-305)

Foldseek 3Di:
DCVFCLVVVLLLCLLLQCLVLAAQWEEEEAQCQLNSSVVSSVVSHHQAYEYEHADPSLVNNCVVCVVVVNCNHYHYHYRQLLPDDDPAAGQEYEYDCQAQAGNFAVSLLSVLVSCVPGHDVVGFYVAFKKWKKKFWFADPVLVCVLCVQCCCCVVPVDRRNVCSLVSLCVPFVAQAWDFDADAPVGGFWDMDTFFMGGSNDPCSSVDQAVWTKGKDKTFGAAKDWTFFMKMWMKIWHDDDDPDDTRMRTCDNHDDHGPSHIITGTDSGIDIDGGGWMKIWMKIWHADPVDRRKIKMWIWMDTHPDDIDIGIHIHDD/DCVFCLVVVLLLCLLLQCLVLAAQWEEEEAQCQLNSSVVSSVVSHHQAYEYEHADPSLVNNCVVCVVVVNCNHYHYDYRQLLPDDDPAAGQEYEYDCQAQAGNFAVSLLSVLVSCVPGHDVVGFYVAFKKWKKKFWFADPVLVCVLCVQCCCCVVPVDRRNVVSLVSLCVPFVAQAWDFDADAPVGGFWDMDTFFMGGSNDPCSSVDQAVWTKGKDKTFGAAKDWTFFMKMWMKIWHDDDDPDDTRMRTCDNHDDHGPSHIITGTDSGIDIDGGGWMKIWMKIWHADPVDRRKIKMWIWMDTHPDDIDIGIHIHDD